Protein AF-A0A2E4QXH1-F1 (afdb_monomer)

Nearest PDB structures (foldseek):
  5w95-assembly1_A  TM=6.081E-01  e=1.400E-03  Mycobacterium tuberculosis
  3aja-assembly2_B  TM=6.131E-01  e=1.676E-03  Mycolicibacterium smegmatis MC2 155
  3h2g-assembly1_A  TM=4.546E-01  e=2.975E-02  Xanthomonas oryzae pv. oryzae
  3h2h-assembly1_A  TM=4.554E-01  e=2.639E-02  Xanthomonas oryzae pv. oryzae
  4xd7-assembly1_D  TM=2.807E-01  e=1.650E+00  Bacillus sp. PS3

Solvent-accessible surface area (backbone atoms only — not comparable to full-atom values): 24173 Å² total; per-residue (Å²): 136,88,83,88,88,85,85,80,90,78,82,79,73,76,81,72,61,66,65,51,55,54,50,52,52,51,51,51,50,48,51,50,51,51,50,52,49,50,49,50,64,74,42,40,66,62,52,42,52,59,65,26,44,48,84,65,60,55,92,81,50,80,77,58,82,82,72,57,64,92,41,72,86,28,34,79,35,65,65,94,65,66,71,81,31,16,59,75,75,43,73,46,43,32,30,46,39,35,63,48,56,55,36,74,49,27,88,46,55,38,41,51,65,77,38,66,69,28,43,52,41,37,64,32,24,38,40,48,23,68,50,48,33,44,53,76,32,21,58,54,38,20,66,39,45,39,38,31,21,53,51,40,73,76,52,85,49,69,48,35,51,54,27,46,50,55,22,39,53,42,50,50,52,39,49,54,45,39,56,74,77,44,47,43,70,38,29,32,32,42,35,9,32,35,60,14,11,53,42,45,56,52,46,42,36,74,63,37,68,43,70,77,42,35,74,32,30,25,33,32,43,23,37,55,19,59,44,53,56,68,38,40,78,55,62,34,44,93,40,45,71,40,60,43,59,58,53,47,41,23,39,41,25,23,32,85,35,52,67,92,42,62,70,57,48,51,40,53,47,40,56,26,57,36,78,46,97,87,72,44,80,42,62,30,53,97,49,61,38,40,22,41,34,76,65,68,32,21,58,58,64,61,78,40,56,25,92,54,28,61,10,21,30,46,26,49,69,53,56,94,89,52,82,55,69,71,39,54,43,49,41,32,40,30,30,55,90,35,29,29,34,26,54,81,46,82,51,70,71,71,49,80,62,90,54,90,59,39,86,81,45,82,61,56,29,22,75,51,27,47,32,46,23,56,39,41,30,44,12,37,52,46,39,38,57,48,39,75,77,73,45,82,77,46,74,69,79,82,70,83,82,78,80,75,76,79,75,82,82,76,78,78,78,79,75,85,80,77,93,79,85,78,94,77,88,79,89,84,80,91,78,88,84,90,132

Mean predicted aligned error: 9.71 Å

Secondary structure (DSSP, 8-state):
---------------THHHHHHHHHHHHHHHHHHHHHHHHHHHHHHHHHHHT---S-GGGS-PPPPP-TTSGGGEEE--SSPPPPHHHHS--EEEEEE-------SS-SB--TT-HHHHHHIIIIIIIIIIGGGGGTSEEEEE---PBPTHHHH---HHHHHHHHHHHHHHHHHHHHHHHHT-TT-EEEEEEETHHHHHHHHHHHHHS-SHHHHTTEEEEEEETS--BGGGGGTTTTT-EE--STT--SEEEEE-EEETT-HHHHHHHHHH-EEE-TTS-EEE-TTPPBP--BTTTTBSS---B-GGG---BB--TT--TTPPPPPBTT---EEEETTEEEEPPPSSGGGS---STTGGGSPPSSBTTHHHHHHHHHHHHHHHHHHHHHHS-PPPPPPPP---PPPPP---------------------------

pLDDT: mean 88.86, std 15.74, range [37.34, 98.94]

Radius of gyration: 35.3 Å; Cα contacts (8 Å, |Δi|>4): 786; chains: 1; bounding box: 199×61×52 Å

Sequence (435 aa):
MEHQHQSSDDAKAPPISKRRGLRYGFIAFLAVAVFLIAVVIGFRDNIFRWIINPRTPFQTYVPPPEPDYSQASSWAIYPSEPPPGAWEKGWGVDVFFIHPTTYFASTQWNAPIDDAKATKRLERDILPNHARPFARAGAIYAPRYRQATLLTELNFGEDSRQSLSLAYSDILNAFDTYMNDRNRGRAIIIVGIQQGGLYAQRLLAERFNTPRMQERLVAAYLIDSAVPMDLFNTQLEGLAACEKADDFGCVVSWGVVLDGDDSEADRFRNRSKSWNEDGTLLSTTGRRLVCINPLLWSTNSDFAPKRLHRGGASASGLDSDSDPAILPGAVATQCVDGVLITDRPRESQLRRSIRLGARFKTPDFNLFYADIEDNAELRAKAAISWLLEHGARPAPPMGDSISIQDAPINEVQDALVNPSSALRGRDEDAGNNED

Foldseek 3Di:
DDDDDDDDDDDDDDDPPPVVVVVVVVVVVVVVVVVVVVVCVVCLQVVLLVQQAAPDFLVPDDADDADDLVDPLQWLFDPPAFPDACLGVHAAEEEEAEWAFLARHRHHQFDDLVPPRSSLCCNQQTCQAPVVLLVLRHGYTGGRFRHGHLSLLVDQDPSSLVSLVRRLVSSLVNVVCCVPPHCNNYAYEYEAAQSRLQSSQQCLLVQVVDPQNLLSFLEYESELAWDFQCCCVPSNPPEEDFAALQDGSYYAYAREDEPPPVVVVCCRQFVGWHADPVRGIDTNHPTQTQHADLLGRHSDQDKFAQQSQQFKFQCGRPDPPDDTDGHGSQWIWGDDRNHIYIHHGPDPSPDFDPDRPSVSDDGSMGGRSNSSSVSSNSSSVSSSVCCVVPNDRDDDPDDDDDPDDPDDPDDDDPDPDDPDDDDDDDDDDDDDDDD

Structure (mmCIF, N/CA/C/O backbone):
data_AF-A0A2E4QXH1-F1
#
_entry.id   AF-A0A2E4QXH1-F1
#
loop_
_atom_site.group_PDB
_atom_site.id
_atom_site.type_symbol
_atom_site.label_atom_id
_atom_site.label_alt_id
_atom_site.label_comp_id
_atom_site.label_asym_id
_atom_site.label_entity_id
_atom_site.label_seq_id
_atom_site.pdbx_PDB_ins_code
_atom_site.Cartn_x
_atom_site.Cartn_y
_atom_site.Cartn_z
_atom_site.occupancy
_atom_site.B_iso_or_equiv
_atom_site.auth_seq_id
_atom_site.auth_comp_id
_atom_site.auth_asym_id
_atom_site.auth_atom_id
_atom_site.pdbx_PDB_model_num
ATOM 1 N N . MET A 1 1 ? 108.983 -31.388 -0.820 1.00 37.34 1 MET A N 1
ATOM 2 C CA . MET A 1 1 ? 108.578 -29.976 -0.956 1.00 37.34 1 MET A CA 1
ATOM 3 C C . MET A 1 1 ? 107.110 -29.987 -1.348 1.00 37.34 1 MET A C 1
ATOM 5 O O . MET A 1 1 ? 106.802 -30.413 -2.447 1.00 37.34 1 MET A O 1
ATOM 9 N N . GLU A 1 2 ? 106.219 -30.039 -0.360 1.00 43.09 2 GLU A N 1
ATOM 10 C CA . GLU A 1 2 ? 105.531 -28.864 0.219 1.00 43.09 2 GLU A CA 1
ATOM 11 C C . GLU A 1 2 ? 104.556 -28.217 -0.774 1.00 43.09 2 GLU A C 1
ATOM 13 O O . GLU A 1 2 ? 104.977 -27.564 -1.719 1.00 43.09 2 GLU A O 1
ATOM 18 N N . HIS A 1 3 ? 103.250 -28.416 -0.573 1.00 40.38 3 HIS A N 1
ATOM 19 C CA . HIS A 1 3 ? 102.403 -27.407 0.071 1.00 40.38 3 HIS A CA 1
ATOM 20 C C . HIS A 1 3 ? 100.991 -27.954 0.344 1.00 40.38 3 HIS A C 1
ATOM 22 O O . HIS A 1 3 ? 100.384 -28.631 -0.482 1.00 40.38 3 HIS A O 1
ATOM 28 N N . GLN A 1 4 ? 100.499 -27.656 1.548 1.00 47.09 4 GLN A N 1
ATOM 29 C CA . GLN A 1 4 ? 99.113 -27.810 1.990 1.00 47.09 4 GLN A CA 1
ATOM 30 C C . GLN A 1 4 ? 98.163 -26.937 1.157 1.00 47.09 4 GLN A C 1
ATOM 32 O O . GLN A 1 4 ? 98.528 -25.816 0.815 1.00 47.09 4 GLN A O 1
ATOM 37 N N . HIS A 1 5 ? 96.903 -27.357 1.001 1.00 45.84 5 HIS A N 1
ATOM 38 C CA . HIS A 1 5 ? 95.788 -26.441 1.250 1.00 45.84 5 HIS A CA 1
ATOM 39 C C . HIS A 1 5 ? 94.476 -27.160 1.577 1.00 45.84 5 HIS A C 1
ATOM 41 O O . HIS A 1 5 ? 94.201 -28.274 1.146 1.00 45.84 5 HIS A O 1
ATOM 47 N N . GLN A 1 6 ? 93.706 -26.470 2.404 1.00 47.53 6 GLN A N 1
ATOM 48 C CA . GLN A 1 6 ? 92.553 -26.879 3.187 1.00 47.53 6 GLN A CA 1
ATOM 49 C C . GLN A 1 6 ? 91.424 -25.910 2.828 1.00 47.53 6 GLN A C 1
ATOM 51 O O . GLN A 1 6 ? 91.670 -24.712 2.891 1.00 47.53 6 GLN A O 1
ATOM 56 N N . SER A 1 7 ? 90.232 -26.387 2.452 1.00 39.53 7 SER A N 1
ATOM 57 C CA . SER A 1 7 ? 88.962 -25.620 2.473 1.00 39.53 7 SER A CA 1
ATOM 58 C C . SER A 1 7 ? 87.822 -26.557 2.049 1.00 39.53 7 SER A C 1
ATOM 60 O O . SER A 1 7 ? 87.854 -27.089 0.947 1.00 39.53 7 SER A O 1
ATOM 62 N N . SER A 1 8 ? 86.988 -27.026 2.976 1.00 42.41 8 SER A N 1
ATOM 63 C CA . SER A 1 8 ? 85.714 -26.442 3.441 1.00 42.41 8 SER A CA 1
ATOM 64 C C . SER A 1 8 ? 84.504 -27.070 2.739 1.00 42.41 8 SER A C 1
ATOM 66 O O . SER A 1 8 ? 84.234 -26.807 1.569 1.00 42.41 8 SER A O 1
ATOM 68 N N . ASP A 1 9 ? 83.771 -27.879 3.501 1.00 51.28 9 ASP A N 1
ATOM 69 C CA . ASP A 1 9 ? 82.418 -28.330 3.194 1.00 51.28 9 ASP A CA 1
ATOM 70 C C . ASP A 1 9 ? 81.466 -27.128 3.087 1.00 51.28 9 ASP A C 1
ATOM 72 O O . ASP A 1 9 ? 81.135 -26.506 4.095 1.00 51.28 9 ASP A O 1
ATOM 76 N N . ASP A 1 10 ? 80.980 -26.830 1.880 1.00 46.91 10 ASP A N 1
ATOM 77 C CA . ASP A 1 10 ? 79.852 -25.919 1.675 1.00 46.91 10 ASP A CA 1
ATOM 78 C C . ASP A 1 10 ? 78.565 -26.723 1.447 1.00 46.91 10 ASP A C 1
ATOM 80 O O . ASP A 1 10 ? 78.225 -27.156 0.340 1.00 46.91 10 ASP A O 1
ATOM 84 N N . ALA A 1 11 ? 77.810 -26.904 2.531 1.00 50.97 11 ALA A N 1
ATOM 85 C CA . ALA A 1 11 ? 76.431 -27.363 2.494 1.00 50.97 11 ALA A CA 1
ATOM 86 C C . ALA A 1 11 ? 75.556 -26.315 1.782 1.00 50.97 11 ALA A C 1
ATOM 88 O O . ALA A 1 11 ? 75.199 -25.271 2.331 1.00 50.97 11 ALA A O 1
ATOM 89 N N . LYS A 1 12 ? 75.179 -26.603 0.535 1.00 52.50 12 LYS A N 1
ATOM 90 C CA . LYS A 1 12 ? 74.292 -25.763 -0.277 1.00 52.50 12 LYS A CA 1
ATOM 91 C C . LYS A 1 12 ? 72.870 -25.789 0.304 1.00 52.50 12 LYS A C 1
ATOM 93 O O . LYS A 1 12 ? 72.090 -26.700 0.033 1.00 52.50 12 LYS A O 1
ATOM 98 N N . ALA A 1 13 ? 72.529 -24.786 1.113 1.00 55.59 13 ALA A N 1
ATOM 99 C CA . ALA A 1 13 ? 71.170 -24.574 1.609 1.00 55.59 13 ALA A CA 1
ATOM 100 C C . ALA A 1 13 ? 70.162 -24.462 0.437 1.00 55.59 13 ALA A C 1
ATOM 102 O O . ALA A 1 13 ? 70.460 -23.809 -0.570 1.00 55.59 13 ALA A O 1
ATOM 103 N N . PRO A 1 14 ? 68.958 -25.062 0.530 1.00 56.81 14 PRO A N 1
ATOM 104 C CA . PRO A 1 14 ? 67.955 -24.964 -0.527 1.00 56.81 14 PRO A CA 1
ATOM 105 C C . PRO A 1 14 ? 67.432 -23.518 -0.656 1.00 56.81 14 PRO A C 1
ATOM 107 O O . PRO A 1 14 ? 67.388 -22.781 0.331 1.00 56.81 14 PRO A O 1
ATOM 110 N N . PRO A 1 15 ? 66.998 -23.076 -1.852 1.00 53.97 15 PRO A N 1
ATOM 111 C CA . PRO A 1 15 ? 66.703 -21.671 -2.119 1.00 53.97 15 PRO A CA 1
ATOM 112 C C . PRO A 1 15 ? 65.436 -21.206 -1.381 1.00 53.97 15 PRO A C 1
ATOM 114 O O . PRO A 1 15 ? 64.306 -21.489 -1.780 1.00 53.97 15 PRO A O 1
ATOM 117 N N . ILE A 1 16 ? 65.629 -20.419 -0.320 1.00 55.56 16 ILE A N 1
ATOM 118 C CA . ILE A 1 16 ? 64.580 -19.814 0.525 1.00 55.56 16 ILE A CA 1
ATOM 119 C C . ILE A 1 16 ? 63.762 -18.732 -0.232 1.00 55.56 16 ILE A C 1
ATOM 121 O O . ILE A 1 16 ? 62.704 -18.301 0.235 1.00 55.56 16 ILE A O 1
ATOM 125 N N . SER A 1 17 ? 64.179 -18.311 -1.435 1.00 57.38 17 SER A N 1
ATOM 126 C CA . SER A 1 17 ? 63.590 -17.161 -2.146 1.00 57.38 17 SER A CA 1
ATOM 127 C C . SER A 1 17 ? 62.252 -17.440 -2.852 1.00 57.38 17 SER A C 1
ATOM 129 O O . SER A 1 17 ? 61.365 -16.587 -2.821 1.00 57.38 17 SER A O 1
ATOM 131 N N . LYS A 1 18 ? 62.032 -18.637 -3.420 1.00 53.69 18 LYS A N 1
ATOM 132 C CA . LYS A 1 18 ? 60.794 -18.939 -4.179 1.00 53.69 18 LYS A CA 1
ATOM 133 C C . LYS A 1 18 ? 59.539 -19.018 -3.298 1.00 53.69 18 LYS A C 1
ATOM 135 O O . LYS A 1 18 ? 58.463 -18.604 -3.723 1.00 53.69 18 LYS A O 1
ATOM 140 N N . ARG A 1 19 ? 59.663 -19.482 -2.046 1.00 55.16 19 ARG A N 1
ATOM 141 C CA . ARG A 1 19 ? 58.530 -19.565 -1.097 1.00 55.16 19 ARG A CA 1
ATOM 142 C C . ARG A 1 19 ? 58.082 -18.198 -0.571 1.00 55.16 19 ARG A C 1
ATOM 144 O O . ARG A 1 19 ? 56.915 -18.045 -0.227 1.00 55.16 19 ARG A O 1
ATOM 151 N N . ARG A 1 20 ? 58.981 -17.207 -0.511 1.00 55.84 20 ARG A N 1
ATOM 152 C CA . ARG A 1 20 ? 58.642 -15.841 -0.078 1.00 55.84 20 ARG A CA 1
ATOM 153 C C . ARG A 1 20 ? 57.869 -15.088 -1.163 1.00 55.84 20 ARG A C 1
ATOM 155 O O . ARG A 1 20 ? 56.827 -14.527 -0.853 1.00 55.84 20 ARG A O 1
ATOM 162 N N . GLY A 1 21 ? 58.293 -15.171 -2.428 1.00 61.19 21 GLY A N 1
ATOM 163 C CA . GLY A 1 21 ? 57.579 -14.549 -3.556 1.00 61.19 21 GLY A CA 1
ATOM 164 C C . GLY A 1 21 ? 56.141 -15.057 -3.730 1.00 61.19 21 GLY A C 1
ATOM 165 O O . GLY A 1 21 ? 55.227 -14.259 -3.915 1.00 61.19 21 GLY A O 1
ATOM 166 N N . LEU A 1 22 ? 55.916 -16.366 -3.564 1.00 67.81 22 LEU A N 1
ATOM 167 C CA . LEU A 1 22 ? 54.573 -16.956 -3.634 1.00 67.81 22 LEU A CA 1
ATOM 168 C C . LEU A 1 22 ? 53.669 -16.503 -2.469 1.00 67.81 22 LEU A C 1
ATOM 170 O O . LEU A 1 22 ? 52.481 -16.259 -2.663 1.00 67.81 22 LEU A O 1
ATOM 174 N N . ARG A 1 23 ? 54.239 -16.335 -1.266 1.00 71.75 23 ARG A N 1
ATOM 175 C CA . ARG A 1 23 ? 53.524 -15.815 -0.088 1.00 71.75 23 ARG A CA 1
ATOM 176 C C . ARG A 1 23 ? 53.136 -14.345 -0.248 1.00 71.75 23 ARG A C 1
ATOM 178 O O . ARG A 1 23 ? 51.997 -14.002 0.043 1.00 71.75 23 ARG A O 1
ATOM 185 N N . TYR A 1 24 ? 54.036 -13.494 -0.744 1.00 79.75 24 TYR A N 1
ATOM 186 C CA . TYR A 1 24 ? 53.715 -12.085 -1.007 1.00 79.75 24 TYR A CA 1
ATOM 187 C C . TYR A 1 24 ? 52.702 -11.923 -2.146 1.00 79.75 24 TYR A C 1
ATOM 189 O O . TYR A 1 24 ? 51.801 -11.098 -2.028 1.00 79.75 24 TYR A O 1
ATOM 197 N N . GLY A 1 25 ? 52.778 -12.754 -3.194 1.00 80.81 25 GLY A N 1
ATOM 198 C CA . GLY A 1 25 ? 51.768 -12.790 -4.256 1.00 80.81 25 GLY A CA 1
ATOM 199 C C . GLY A 1 25 ? 50.379 -13.189 -3.746 1.00 80.81 25 GLY A C 1
ATOM 200 O O . GLY A 1 25 ? 49.392 -12.547 -4.092 1.00 80.81 25 GLY A O 1
ATOM 201 N N . PHE A 1 26 ? 50.298 -14.188 -2.862 1.00 87.50 26 PHE A N 1
ATOM 202 C CA . PHE A 1 26 ? 49.036 -14.602 -2.241 1.00 87.50 26 PHE A CA 1
ATOM 203 C C . PHE A 1 26 ? 48.456 -13.536 -1.296 1.00 87.50 26 PHE A C 1
ATOM 205 O O . PHE A 1 26 ? 47.256 -13.276 -1.328 1.00 87.50 26 PHE A O 1
ATOM 212 N N . ILE A 1 27 ? 49.299 -12.874 -0.494 1.00 88.62 27 ILE A N 1
ATOM 213 C CA . ILE A 1 27 ? 48.872 -11.771 0.384 1.00 88.62 27 ILE A CA 1
ATOM 214 C C . ILE A 1 27 ? 48.378 -10.577 -0.441 1.00 88.62 27 ILE A C 1
ATOM 216 O O . ILE A 1 27 ? 47.325 -10.026 -0.132 1.00 88.62 27 ILE A O 1
ATOM 220 N N . ALA A 1 28 ? 49.088 -10.200 -1.508 1.00 88.88 28 ALA A N 1
ATOM 221 C CA . ALA A 1 28 ? 48.661 -9.130 -2.407 1.00 88.88 28 ALA A CA 1
ATOM 222 C C . ALA A 1 28 ? 47.332 -9.469 -3.101 1.00 88.88 28 ALA A C 1
ATOM 224 O O . ALA A 1 28 ? 46.440 -8.627 -3.159 1.00 88.88 28 ALA A O 1
ATOM 225 N N . PHE A 1 29 ? 47.161 -10.714 -3.557 1.00 92.62 29 PHE A N 1
ATOM 226 C CA . PHE A 1 29 ? 45.899 -11.192 -4.120 1.00 92.62 29 PHE A CA 1
ATOM 227 C C . PHE A 1 29 ? 44.746 -11.108 -3.110 1.00 92.62 29 PHE A C 1
ATOM 229 O O . PHE A 1 29 ? 43.688 -10.580 -3.443 1.00 92.62 29 PHE A O 1
ATOM 236 N N . LEU A 1 30 ? 44.949 -11.565 -1.868 1.00 91.94 30 LEU A N 1
ATOM 237 C CA . LEU A 1 30 ? 43.943 -11.450 -0.808 1.00 91.94 30 LEU A CA 1
ATOM 238 C C . LEU A 1 30 ? 43.615 -9.991 -0.484 1.00 91.94 30 LEU A C 1
ATOM 240 O O . LEU A 1 30 ? 42.444 -9.660 -0.339 1.00 91.94 30 LEU A O 1
ATOM 244 N N . ALA A 1 31 ? 44.615 -9.112 -0.408 1.00 89.44 31 ALA A N 1
ATOM 245 C CA . ALA A 1 31 ? 44.402 -7.690 -0.154 1.00 89.44 31 ALA A CA 1
ATOM 246 C C . ALA A 1 31 ? 43.579 -7.031 -1.273 1.00 89.44 31 ALA A C 1
ATOM 248 O O . ALA A 1 31 ? 42.631 -6.302 -0.989 1.00 89.44 31 ALA A O 1
ATOM 249 N N . VAL A 1 32 ? 43.882 -7.343 -2.538 1.00 91.69 32 VAL A N 1
ATOM 250 C CA . VAL A 1 32 ? 43.096 -6.881 -3.691 1.00 91.69 32 VAL A CA 1
ATOM 251 C C . VAL A 1 32 ? 41.684 -7.465 -3.660 1.00 91.69 32 VAL A C 1
ATOM 253 O O . VAL A 1 32 ? 40.726 -6.728 -3.866 1.00 91.69 32 VAL A O 1
ATOM 256 N N . ALA A 1 33 ? 41.518 -8.753 -3.353 1.00 89.81 33 ALA A N 1
ATOM 257 C CA . ALA A 1 33 ? 40.202 -9.379 -3.248 1.00 89.81 33 ALA A CA 1
ATOM 258 C C . ALA A 1 33 ? 39.354 -8.746 -2.132 1.00 89.81 33 ALA A C 1
ATOM 260 O O . ALA A 1 33 ? 38.195 -8.415 -2.362 1.00 89.81 33 ALA A O 1
ATOM 261 N N . VAL A 1 34 ? 39.935 -8.510 -0.951 1.00 91.25 34 VAL A N 1
ATOM 262 C CA . VAL A 1 34 ? 39.273 -7.822 0.169 1.00 91.25 34 VAL A CA 1
ATOM 263 C C . VAL A 1 34 ? 38.914 -6.387 -0.210 1.00 91.25 34 VAL A C 1
ATOM 265 O O . VAL A 1 34 ? 37.797 -5.956 0.063 1.00 91.25 34 VAL A O 1
ATOM 268 N N . PHE A 1 35 ? 39.810 -5.664 -0.886 1.00 91.19 35 PHE A N 1
ATOM 269 C CA . PHE A 1 35 ? 39.532 -4.317 -1.380 1.00 91.19 35 PHE A CA 1
ATOM 270 C C . PHE A 1 35 ? 38.379 -4.308 -2.392 1.00 91.19 35 PHE A C 1
ATOM 272 O O . PHE A 1 35 ? 37.450 -3.518 -2.251 1.00 91.19 35 PHE A O 1
ATOM 279 N N . LEU A 1 36 ? 38.374 -5.224 -3.365 1.00 86.25 36 LEU A N 1
ATOM 280 C CA . LEU A 1 36 ? 37.285 -5.355 -4.336 1.00 86.25 36 LEU A CA 1
ATOM 281 C C . LEU A 1 36 ? 35.958 -5.719 -3.658 1.00 86.25 36 LEU A C 1
ATOM 283 O O . LEU A 1 36 ? 34.926 -5.148 -4.003 1.00 86.25 36 LEU A O 1
ATOM 287 N N . ILE A 1 37 ? 35.972 -6.608 -2.660 1.00 84.19 37 ILE A N 1
ATOM 288 C CA . ILE A 1 37 ? 34.787 -6.934 -1.855 1.00 84.19 37 ILE A CA 1
ATOM 289 C C . ILE A 1 37 ? 34.299 -5.694 -1.096 1.00 84.19 37 ILE A C 1
ATOM 291 O O . ILE A 1 37 ? 33.105 -5.403 -1.123 1.00 84.19 37 ILE A O 1
ATOM 295 N N . ALA A 1 38 ? 35.197 -4.931 -0.468 1.00 81.62 38 ALA A N 1
ATOM 296 C CA . ALA A 1 38 ? 34.851 -3.701 0.240 1.00 81.62 38 ALA A CA 1
ATOM 297 C C . ALA A 1 38 ? 34.250 -2.646 -0.704 1.00 81.62 38 ALA A C 1
ATOM 299 O O . ALA A 1 38 ? 33.243 -2.027 -0.362 1.00 81.62 38 ALA A O 1
ATOM 300 N N . VAL A 1 39 ? 34.796 -2.496 -1.916 1.00 81.00 39 VAL A N 1
ATOM 301 C CA . VAL A 1 39 ? 34.236 -1.629 -2.966 1.00 81.00 39 VAL A CA 1
ATOM 302 C C . VAL A 1 39 ? 32.846 -2.114 -3.381 1.00 81.00 39 VAL A C 1
ATOM 304 O O . VAL A 1 39 ? 31.909 -1.323 -3.401 1.00 81.00 39 VAL A O 1
ATOM 307 N N . VAL A 1 40 ? 32.658 -3.409 -3.653 1.00 78.31 40 VAL A N 1
ATOM 308 C CA . VAL A 1 40 ? 31.338 -3.953 -4.017 1.00 78.31 40 VAL A CA 1
ATOM 309 C C . VAL A 1 40 ? 30.319 -3.742 -2.895 1.00 78.31 40 VAL A C 1
ATOM 311 O O . VAL A 1 40 ? 29.182 -3.377 -3.182 1.00 78.31 40 VAL A O 1
ATOM 314 N N . ILE A 1 41 ? 30.711 -3.911 -1.629 1.00 76.19 41 ILE A N 1
ATOM 315 C CA . ILE A 1 41 ? 29.845 -3.647 -0.471 1.00 76.19 41 ILE A CA 1
ATOM 316 C C . ILE A 1 41 ? 29.502 -2.154 -0.380 1.00 76.19 41 ILE A C 1
ATOM 318 O O . ILE A 1 41 ? 28.327 -1.820 -0.225 1.00 76.19 41 ILE A O 1
ATOM 322 N N . GLY A 1 42 ? 30.492 -1.267 -0.527 1.00 77.50 42 GLY A N 1
ATOM 323 C CA . GLY A 1 42 ? 30.307 0.186 -0.460 1.00 77.50 42 GLY A CA 1
ATOM 324 C C . GLY A 1 42 ? 29.466 0.756 -1.608 1.00 77.50 42 GLY A C 1
ATOM 325 O O . GLY A 1 42 ? 28.683 1.676 -1.397 1.00 77.50 42 GLY A O 1
ATOM 326 N N . PHE A 1 43 ? 29.562 0.179 -2.810 1.00 81.75 43 PHE A N 1
ATOM 327 C CA . PHE A 1 43 ? 28.846 0.632 -4.012 1.00 81.75 43 PHE A CA 1
ATOM 328 C C . PHE A 1 43 ? 27.616 -0.214 -4.366 1.00 81.75 43 PHE A C 1
ATOM 330 O O . PHE A 1 43 ? 26.992 0.014 -5.407 1.00 81.75 43 PHE A O 1
ATOM 337 N N . ARG A 1 44 ? 27.227 -1.170 -3.513 1.00 82.88 44 ARG A N 1
ATOM 338 C CA . ARG A 1 44 ? 26.162 -2.148 -3.791 1.00 82.88 44 ARG A CA 1
ATOM 339 C C . ARG A 1 44 ? 24.857 -1.497 -4.269 1.00 82.88 44 ARG A C 1
ATOM 341 O O . ARG A 1 44 ? 24.204 -1.999 -5.178 1.00 82.88 44 ARG A O 1
ATOM 348 N N . ASP A 1 45 ? 24.485 -0.357 -3.693 1.00 82.56 45 ASP A N 1
ATOM 349 C CA . ASP A 1 45 ? 23.210 0.296 -3.990 1.00 82.56 45 ASP A CA 1
ATOM 350 C C . ASP A 1 45 ? 23.228 0.966 -5.366 1.00 82.56 45 ASP A C 1
ATOM 352 O O . ASP A 1 45 ? 22.252 0.878 -6.109 1.00 82.56 45 ASP A O 1
ATOM 356 N N . ASN A 1 46 ? 24.357 1.583 -5.727 1.00 84.25 46 ASN A N 1
ATOM 357 C CA . ASN A 1 46 ? 24.567 2.185 -7.042 1.00 84.25 46 ASN A CA 1
ATOM 358 C C . ASN A 1 46 ? 24.623 1.110 -8.130 1.00 84.25 46 ASN A C 1
ATOM 360 O O . ASN A 1 46 ? 23.993 1.262 -9.174 1.00 84.25 46 ASN A O 1
ATOM 364 N N . ILE A 1 47 ? 25.297 -0.011 -7.852 1.00 84.69 47 ILE A N 1
ATOM 365 C CA . ILE A 1 47 ? 25.318 -1.180 -8.740 1.00 84.69 47 ILE A CA 1
ATOM 366 C C . ILE A 1 47 ? 23.895 -1.707 -8.945 1.00 84.69 47 ILE A C 1
ATOM 368 O O . ILE A 1 47 ? 23.478 -1.927 -10.078 1.00 84.69 47 ILE A O 1
ATOM 372 N N . PHE A 1 48 ? 23.122 -1.867 -7.867 1.00 87.25 48 PHE A N 1
ATOM 373 C CA . PHE A 1 48 ? 21.745 -2.341 -7.967 1.00 87.25 48 PHE A CA 1
ATOM 374 C C . PHE A 1 48 ? 20.869 -1.403 -8.803 1.00 87.25 48 PHE A C 1
ATOM 376 O O . PHE A 1 48 ? 20.180 -1.872 -9.704 1.00 87.25 48 PHE A O 1
ATOM 383 N N . ARG A 1 49 ? 20.935 -0.088 -8.553 1.00 86.38 49 ARG A N 1
ATOM 384 C CA . ARG A 1 49 ? 20.208 0.929 -9.334 1.00 86.38 49 ARG A CA 1
ATOM 385 C C . ARG A 1 49 ? 20.566 0.868 -10.813 1.00 86.38 49 ARG A C 1
ATOM 387 O O . ARG A 1 49 ? 19.673 0.928 -11.647 1.00 86.38 49 ARG A O 1
ATOM 394 N N . TRP A 1 50 ? 21.847 0.699 -11.132 1.00 85.94 50 TRP A N 1
ATOM 395 C CA . TRP A 1 50 ? 22.305 0.550 -12.510 1.00 85.94 50 TRP A CA 1
ATOM 396 C C . TRP A 1 50 ? 21.761 -0.724 -13.177 1.00 85.94 50 TRP A C 1
ATOM 398 O O . TRP A 1 50 ? 21.334 -0.669 -14.327 1.00 85.94 50 TRP A O 1
ATOM 408 N N . ILE A 1 51 ? 21.706 -1.851 -12.453 1.00 87.69 51 ILE A N 1
ATOM 409 C CA . ILE A 1 51 ? 21.172 -3.130 -12.962 1.00 87.69 51 ILE A CA 1
ATOM 410 C C . ILE A 1 51 ? 19.693 -3.014 -13.355 1.00 87.69 51 ILE A C 1
ATOM 412 O O . ILE A 1 51 ? 19.282 -3.583 -14.369 1.00 87.69 51 ILE A O 1
ATOM 416 N N . ILE A 1 52 ? 18.897 -2.301 -12.555 1.00 90.31 52 ILE A N 1
ATOM 417 C CA . ILE A 1 52 ? 17.444 -2.191 -12.750 1.00 90.31 52 ILE A CA 1
ATOM 418 C C . ILE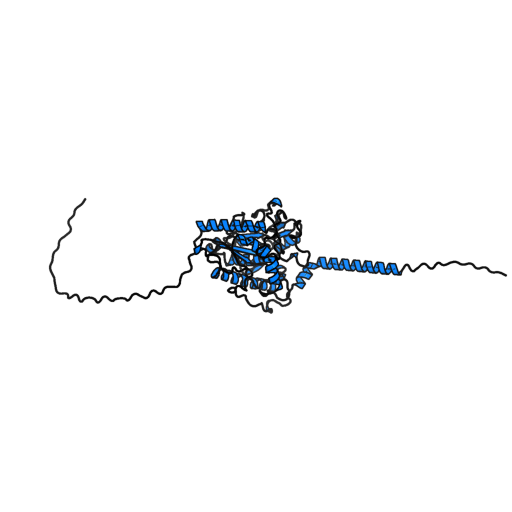 A 1 52 ? 17.026 -0.976 -13.587 1.00 90.31 52 ILE A C 1
ATOM 420 O O . ILE A 1 52 ? 15.834 -0.771 -13.772 1.00 90.31 52 ILE A O 1
ATOM 424 N N . ASN A 1 53 ? 17.972 -0.184 -14.100 1.00 90.38 53 ASN A N 1
ATOM 425 C CA . ASN A 1 53 ? 17.670 1.028 -14.855 1.00 90.38 53 ASN A CA 1
ATOM 426 C C . ASN A 1 53 ? 17.226 0.742 -16.297 1.00 90.38 53 ASN A C 1
ATOM 428 O O . ASN A 1 53 ? 18.050 0.239 -17.074 1.00 90.38 53 ASN A O 1
ATOM 432 N N . PRO A 1 54 ? 15.984 1.089 -16.690 1.00 91.81 54 PRO A N 1
ATOM 433 C CA . PRO A 1 54 ? 15.596 1.098 -18.090 1.00 91.81 54 PRO A CA 1
ATOM 434 C C . PRO A 1 54 ? 16.447 2.084 -18.883 1.00 91.81 54 PRO A C 1
ATOM 436 O O . PRO A 1 54 ? 16.695 3.210 -18.463 1.00 91.81 54 PRO A O 1
ATOM 439 N N . ARG A 1 55 ? 16.950 1.635 -20.033 1.00 89.44 55 ARG A N 1
ATOM 440 C CA . ARG A 1 55 ? 17.888 2.425 -20.850 1.00 89.44 55 ARG A CA 1
ATOM 441 C C . ARG A 1 55 ? 17.198 3.306 -21.888 1.00 89.44 55 ARG A C 1
ATOM 443 O O . ARG A 1 55 ? 17.847 4.172 -22.464 1.00 89.44 55 ARG A O 1
ATOM 450 N N . THR A 1 56 ? 15.919 3.064 -22.137 1.00 90.88 56 THR A N 1
ATOM 451 C CA . THR A 1 56 ? 15.113 3.822 -23.093 1.00 90.88 56 THR A CA 1
ATOM 452 C C . THR A 1 56 ? 14.390 4.939 -22.346 1.00 90.88 56 THR A C 1
ATOM 454 O O . THR A 1 56 ? 13.751 4.621 -21.346 1.00 90.88 56 THR A O 1
ATOM 457 N N . PRO A 1 57 ? 14.450 6.207 -22.790 1.00 93.06 57 PRO A N 1
ATOM 458 C CA . PRO A 1 57 ? 13.626 7.280 -22.228 1.00 93.06 57 PRO A CA 1
ATOM 459 C C . PRO A 1 57 ? 12.137 6.921 -22.252 1.00 93.06 57 PRO A C 1
ATOM 461 O O . PRO A 1 57 ? 11.689 6.221 -23.164 1.00 93.06 57 PRO A O 1
ATOM 464 N N . PHE A 1 58 ? 11.353 7.395 -21.282 1.00 92.50 58 PHE A N 1
ATOM 465 C CA . PHE A 1 58 ? 9.935 7.028 -21.205 1.00 92.50 58 PHE A CA 1
ATOM 466 C C . PHE A 1 58 ? 9.154 7.508 -22.435 1.00 92.50 58 PHE A C 1
ATOM 468 O O . PHE A 1 58 ? 8.291 6.798 -22.937 1.00 92.50 58 PHE A O 1
ATOM 475 N N . GLN A 1 59 ? 9.506 8.676 -22.977 1.00 91.56 59 GLN A N 1
ATOM 476 C CA . GLN A 1 59 ? 8.766 9.332 -24.063 1.00 91.56 59 GLN A CA 1
ATOM 477 C C . GLN A 1 59 ? 8.914 8.617 -25.413 1.00 91.56 59 GLN A C 1
ATOM 479 O O . GLN A 1 59 ? 8.110 8.830 -26.315 1.00 91.56 59 GLN A O 1
ATOM 484 N N . THR A 1 60 ? 9.948 7.786 -25.571 1.00 90.25 60 THR A N 1
ATOM 485 C CA . THR A 1 60 ? 10.187 6.984 -26.784 1.00 90.25 60 THR A CA 1
ATOM 486 C C . THR A 1 60 ? 9.948 5.493 -26.556 1.00 90.25 60 THR A C 1
ATOM 488 O O . THR A 1 60 ? 10.054 4.693 -27.486 1.00 90.25 60 THR A O 1
ATOM 491 N N . TYR A 1 61 ? 9.628 5.110 -25.321 1.00 90.00 61 TYR A N 1
ATOM 492 C CA . TYR A 1 61 ? 9.235 3.766 -24.941 1.00 90.00 61 TYR A CA 1
ATOM 493 C C . TYR A 1 61 ? 7.747 3.543 -25.243 1.00 90.00 61 TYR A C 1
ATOM 495 O O . TYR A 1 61 ? 6.928 4.444 -25.098 1.00 90.00 61 TYR A O 1
ATOM 503 N N . VAL A 1 62 ? 7.398 2.324 -25.656 1.00 93.56 62 VAL A N 1
ATOM 504 C CA . VAL A 1 62 ? 6.008 1.902 -25.867 1.00 93.56 62 VAL A CA 1
ATOM 505 C C . VAL A 1 62 ? 5.569 1.082 -24.649 1.00 93.56 62 VAL A C 1
ATOM 507 O O . VAL A 1 62 ? 6.098 -0.020 -24.461 1.00 93.56 62 VAL A O 1
ATOM 510 N N . PRO A 1 63 ? 4.643 1.590 -23.813 1.00 94.81 63 PRO A N 1
ATOM 511 C CA . PRO A 1 63 ? 4.100 0.841 -22.685 1.00 94.81 63 PRO A CA 1
ATOM 512 C C . PRO A 1 63 ? 3.422 -0.465 -23.114 1.00 94.81 63 PRO A C 1
ATOM 514 O O . PRO A 1 63 ? 2.972 -0.574 -24.259 1.00 94.81 63 PRO A O 1
ATOM 517 N N . PRO A 1 64 ? 3.296 -1.459 -22.215 1.00 95.94 64 PRO A N 1
ATOM 518 C CA . PRO A 1 64 ? 2.519 -2.653 -22.498 1.00 95.94 64 PRO A CA 1
ATOM 519 C C . PRO A 1 64 ? 1.045 -2.269 -22.718 1.00 95.94 64 PRO A C 1
ATOM 521 O O . PRO A 1 64 ? 0.618 -1.204 -22.245 1.00 95.94 64 PRO A O 1
ATOM 524 N N . PRO A 1 65 ? 0.259 -3.123 -23.395 1.00 96.62 65 PRO A N 1
ATOM 525 C CA . PRO A 1 65 ? -1.170 -2.897 -23.588 1.00 96.62 65 PRO A CA 1
ATOM 526 C C . PRO A 1 65 ? -1.893 -2.612 -22.271 1.00 96.62 65 PRO A C 1
ATOM 528 O O . PRO A 1 65 ? -1.523 -3.149 -21.225 1.00 96.62 65 PRO A O 1
ATOM 531 N N . GLU A 1 66 ? -2.905 -1.752 -22.326 1.00 97.31 66 GLU A N 1
ATOM 532 C CA . GLU A 1 66 ? -3.741 -1.466 -21.163 1.00 97.31 66 GLU A CA 1
ATOM 533 C C . GLU A 1 66 ? -4.530 -2.715 -20.734 1.00 97.31 66 GLU A C 1
ATOM 535 O O . GLU A 1 66 ? -5.054 -3.419 -21.603 1.00 97.31 66 GLU A O 1
ATOM 540 N N . PRO A 1 67 ? -4.602 -3.020 -19.426 1.00 98.00 67 PRO A N 1
ATOM 541 C CA . PRO A 1 67 ? -5.432 -4.109 -18.920 1.00 98.00 67 PRO A CA 1
ATOM 542 C C . PRO A 1 67 ? -6.923 -3.832 -19.129 1.00 98.00 67 PRO A C 1
ATOM 544 O O . PRO A 1 67 ? -7.397 -2.732 -18.862 1.00 98.00 67 PRO A O 1
ATOM 547 N N . ASP A 1 68 ? -7.682 -4.854 -19.520 1.00 98.00 68 ASP A N 1
ATOM 548 C CA . ASP A 1 68 ? -9.146 -4.800 -19.500 1.00 98.00 68 ASP A CA 1
ATOM 549 C C . ASP A 1 68 ? -9.651 -5.304 -18.141 1.00 98.00 68 ASP A C 1
ATOM 551 O O . ASP A 1 68 ? -9.643 -6.509 -17.875 1.00 98.00 68 ASP A O 1
ATOM 555 N N . TYR A 1 69 ? -10.064 -4.393 -17.260 1.00 98.31 69 TYR A N 1
ATOM 556 C CA . TYR A 1 69 ? -10.496 -4.736 -15.900 1.00 98.31 69 TYR A CA 1
ATOM 557 C C . TYR A 1 69 ? -11.874 -5.396 -15.813 1.00 98.31 69 TYR A C 1
ATOM 559 O O . TYR A 1 69 ? -12.212 -5.916 -14.748 1.00 98.31 69 TYR A O 1
ATOM 567 N N . SER A 1 70 ? -12.624 -5.477 -16.918 1.00 95.75 70 SER A N 1
ATOM 568 C CA . SER A 1 70 ? -13.815 -6.333 -16.986 1.00 95.75 70 SER A CA 1
ATOM 569 C C . SER A 1 70 ? -13.450 -7.826 -16.967 1.00 95.75 70 SER A C 1
ATOM 571 O O . SER A 1 70 ? -14.264 -8.672 -16.590 1.00 95.75 70 SER A O 1
ATOM 573 N N . GLN A 1 71 ? -12.203 -8.164 -17.323 1.00 96.94 71 GLN A N 1
ATOM 574 C CA . GLN A 1 71 ? -11.706 -9.535 -17.394 1.00 96.94 71 GLN A CA 1
ATOM 575 C C . GLN A 1 71 ? -11.023 -9.958 -16.097 1.00 96.94 71 GLN A C 1
ATOM 577 O O . GLN A 1 71 ? -10.120 -9.283 -15.605 1.00 96.94 71 GLN A O 1
ATOM 582 N N . ALA A 1 72 ? -11.353 -11.155 -15.604 1.00 96.50 72 ALA A N 1
ATOM 583 C CA . ALA A 1 72 ? -10.731 -11.736 -14.410 1.00 96.50 72 ALA A CA 1
ATOM 584 C C . ALA A 1 72 ? -9.196 -11.869 -14.522 1.00 96.50 72 ALA A C 1
ATOM 586 O O . ALA A 1 72 ? -8.496 -11.783 -13.517 1.00 96.50 72 ALA A O 1
ATOM 587 N N . SER A 1 73 ? -8.654 -12.027 -15.736 1.00 97.25 73 SER A N 1
ATOM 588 C CA . SER A 1 73 ? -7.206 -12.103 -15.989 1.00 97.25 73 SER A CA 1
ATOM 589 C C . SER A 1 73 ? -6.440 -10.824 -15.637 1.00 97.25 73 SER A C 1
ATOM 591 O O . SER A 1 73 ? -5.232 -10.885 -15.418 1.00 97.25 73 SER A O 1
ATOM 593 N N . SER A 1 74 ? -7.123 -9.680 -15.556 1.00 98.44 74 SER A N 1
ATOM 594 C CA . SER A 1 74 ? -6.540 -8.394 -15.146 1.00 98.44 74 SER A CA 1
ATOM 595 C C . SER A 1 74 ? -6.483 -8.228 -13.627 1.00 98.44 74 SER A C 1
ATOM 597 O O . SER A 1 74 ? -6.128 -7.166 -13.123 1.00 98.44 74 SER A O 1
ATOM 599 N N . TRP A 1 75 ? -6.800 -9.278 -12.870 1.00 98.56 75 TRP A N 1
ATOM 600 C CA . TRP A 1 75 ? -6.813 -9.268 -11.416 1.00 98.56 75 TRP A CA 1
ATOM 601 C C . TRP A 1 75 ? -5.919 -10.378 -10.858 1.00 98.56 75 TRP A C 1
ATOM 603 O O . TRP A 1 75 ? -5.797 -11.472 -11.407 1.00 98.56 75 TRP A O 1
ATOM 613 N N . ALA A 1 76 ? -5.242 -10.079 -9.757 1.00 98.19 76 ALA A N 1
ATOM 614 C CA . ALA A 1 76 ? -4.435 -11.029 -9.005 1.00 98.19 76 ALA A CA 1
ATOM 615 C C . ALA A 1 76 ? -5.276 -11.734 -7.931 1.00 98.19 76 ALA A C 1
ATOM 617 O O . ALA A 1 76 ? -5.063 -12.910 -7.656 1.00 98.19 76 ALA A O 1
ATOM 618 N N . ILE A 1 77 ? -6.257 -11.024 -7.363 1.00 98.12 77 ILE A N 1
ATOM 619 C CA . ILE A 1 77 ? -7.336 -11.598 -6.555 1.00 98.12 77 ILE A CA 1
ATOM 620 C C . ILE A 1 77 ? -8.646 -11.020 -7.072 1.00 98.12 77 ILE A C 1
ATOM 622 O O . ILE A 1 77 ? -8.823 -9.801 -7.112 1.00 98.12 77 ILE A O 1
ATOM 626 N N . TYR A 1 78 ? -9.547 -11.910 -7.468 1.00 96.94 78 TYR A N 1
ATOM 627 C CA . TYR A 1 78 ? -10.868 -11.577 -7.975 1.00 96.94 78 TYR A CA 1
ATOM 628 C C . TYR A 1 78 ? -11.823 -12.695 -7.569 1.00 96.94 78 TYR A C 1
ATOM 630 O O . TYR A 1 78 ? -11.724 -13.794 -8.119 1.00 96.94 78 TYR A O 1
ATOM 638 N N . PRO A 1 79 ? -12.707 -12.467 -6.581 1.00 95.94 79 PRO A N 1
ATOM 639 C CA . PRO A 1 79 ? -13.692 -13.465 -6.189 1.00 95.94 79 PRO A CA 1
ATOM 640 C C . PRO A 1 79 ? -14.481 -13.938 -7.417 1.00 95.94 79 PRO A C 1
ATOM 642 O O . PRO A 1 79 ? -14.846 -13.119 -8.264 1.00 95.94 79 PRO A O 1
ATOM 645 N N . SER A 1 80 ? -14.743 -15.240 -7.540 1.00 93.25 80 SER A N 1
ATOM 646 C CA . SER A 1 80 ? -15.511 -15.779 -8.674 1.00 93.25 80 SER A CA 1
ATOM 647 C C . SER A 1 80 ? -16.922 -15.193 -8.725 1.00 93.25 80 SER A C 1
ATOM 649 O O . SER A 1 80 ? -17.408 -14.836 -9.793 1.00 93.25 80 SER A O 1
ATOM 651 N N . GLU A 1 81 ? -17.533 -15.013 -7.556 1.00 93.50 81 GLU A N 1
ATOM 652 C CA . GLU A 1 81 ? -18.802 -14.318 -7.378 1.00 93.50 81 GLU A CA 1
ATOM 653 C C . GLU A 1 81 ? -18.606 -13.124 -6.435 1.00 93.50 81 GLU A C 1
ATOM 655 O O . GLU A 1 81 ? -17.898 -13.243 -5.426 1.00 93.50 81 GLU A O 1
ATOM 660 N N . PRO A 1 82 ? -19.195 -11.951 -6.732 1.00 94.00 82 PRO A N 1
ATOM 661 C CA . PRO A 1 82 ? -19.186 -10.846 -5.788 1.00 94.00 82 PRO A CA 1
ATOM 662 C C . PRO A 1 82 ? -19.997 -11.214 -4.537 1.00 94.00 82 PRO A C 1
ATOM 664 O O . PRO A 1 82 ? -21.046 -11.856 -4.654 1.00 94.00 82 PRO A O 1
ATOM 667 N N . PRO A 1 83 ? -19.584 -10.754 -3.341 1.00 94.81 83 PRO A N 1
ATOM 668 C CA . PRO A 1 83 ? -20.402 -10.891 -2.145 1.00 94.81 83 PRO A CA 1
ATOM 669 C C . PRO A 1 83 ? -21.811 -10.304 -2.341 1.00 94.81 83 PRO A C 1
ATOM 671 O O . PRO A 1 83 ? -22.023 -9.467 -3.228 1.00 94.81 83 PRO A O 1
ATOM 674 N N . PRO A 1 84 ? -22.786 -10.696 -1.501 1.00 93.62 84 PRO A N 1
ATOM 675 C CA . PRO A 1 84 ? -24.114 -10.100 -1.522 1.00 93.62 84 PRO A CA 1
ATOM 676 C C . PRO A 1 84 ? -24.046 -8.577 -1.413 1.00 93.62 84 PRO A C 1
ATOM 678 O O . PRO A 1 84 ? -23.240 -8.026 -0.648 1.00 93.62 84 PRO A O 1
ATOM 681 N N . GLY A 1 85 ? -24.904 -7.918 -2.188 1.00 92.00 85 GLY A N 1
ATOM 682 C CA . GLY A 1 85 ? -24.988 -6.465 -2.191 1.00 92.00 85 GLY A CA 1
ATOM 683 C C . GLY A 1 85 ? -25.482 -5.933 -0.853 1.00 92.00 85 GLY A C 1
ATOM 684 O O . GLY A 1 85 ? -26.216 -6.608 -0.124 1.00 92.00 85 GLY A O 1
ATOM 685 N N . ALA A 1 86 ? -25.114 -4.693 -0.542 1.00 91.94 86 ALA A N 1
ATOM 686 C CA . ALA A 1 86 ? -25.543 -4.051 0.696 1.00 91.94 86 ALA A CA 1
ATOM 687 C C . ALA A 1 86 ? -27.077 -3.905 0.788 1.00 91.94 86 ALA A C 1
ATOM 689 O O . ALA A 1 86 ? -27.639 -3.940 1.881 1.00 91.94 86 ALA A O 1
ATOM 690 N N . TRP A 1 87 ? -27.767 -3.825 -0.356 1.00 89.94 87 TRP A N 1
ATOM 691 C CA . TRP A 1 87 ? -29.232 -3.836 -0.443 1.00 89.94 87 TRP A CA 1
ATOM 692 C C . TRP A 1 87 ? -29.866 -5.214 -0.171 1.00 89.94 87 TRP A C 1
ATOM 694 O O . TRP A 1 87 ? -31.063 -5.286 0.086 1.00 89.94 87 TRP A O 1
ATOM 704 N N . GLU A 1 88 ? -29.095 -6.308 -0.223 1.00 90.75 88 GLU A N 1
ATOM 705 C CA . GLU A 1 88 ? -29.607 -7.686 -0.103 1.00 90.75 88 GLU A CA 1
ATOM 706 C C . GLU A 1 88 ? -29.493 -8.222 1.319 1.00 90.75 88 GLU A C 1
ATOM 708 O O . GLU A 1 88 ? -30.426 -8.838 1.829 1.00 90.75 88 GLU A O 1
ATOM 713 N N . LYS A 1 89 ? -28.332 -8.015 1.954 1.00 89.56 89 LYS A N 1
ATOM 714 C CA . LYS A 1 89 ? -28.026 -8.558 3.289 1.00 89.56 89 LYS A CA 1
ATOM 715 C C . LYS A 1 89 ? -27.573 -7.502 4.301 1.00 89.56 89 LYS A C 1
ATOM 717 O O . LYS A 1 89 ? -27.136 -7.861 5.389 1.00 89.56 89 LYS A O 1
ATOM 722 N N . GLY A 1 90 ? -27.695 -6.219 3.965 1.00 89.19 90 GLY A N 1
ATOM 723 C CA . GLY A 1 90 ? -27.146 -5.125 4.763 1.00 89.19 90 GLY A CA 1
ATOM 724 C C . GLY A 1 90 ? -25.662 -4.886 4.484 1.00 89.19 90 GLY A C 1
ATOM 725 O O . GLY A 1 90 ? -25.049 -5.543 3.640 1.00 89.19 90 GLY A O 1
ATOM 726 N N . TRP A 1 91 ? -25.087 -3.911 5.184 1.00 92.38 91 TRP A N 1
ATOM 727 C CA . TRP A 1 91 ? -23.703 -3.497 4.977 1.00 92.38 91 TRP A CA 1
ATOM 728 C C . TRP A 1 91 ? -22.711 -4.641 5.195 1.00 92.38 91 TRP A C 1
ATOM 730 O O . TRP A 1 91 ? -22.752 -5.357 6.192 1.00 92.38 91 TRP A O 1
ATOM 740 N N . GLY A 1 92 ? -21.778 -4.765 4.259 1.00 95.38 92 GLY A N 1
ATOM 741 C CA . GLY A 1 92 ? -20.564 -5.550 4.414 1.00 95.38 92 GLY A CA 1
ATOM 742 C C . GLY A 1 92 ? -19.373 -4.758 3.894 1.00 95.38 92 GLY A C 1
ATOM 743 O O . GLY A 1 92 ? -19.547 -3.667 3.348 1.00 95.38 92 GLY A O 1
ATOM 744 N N . VAL A 1 93 ? -18.179 -5.313 4.068 1.00 98.06 93 VAL A N 1
ATOM 745 C CA . VAL A 1 93 ? -16.918 -4.677 3.682 1.00 98.06 93 VAL A CA 1
ATOM 746 C C . VAL A 1 93 ? -16.243 -5.476 2.575 1.00 98.06 93 VAL A C 1
ATOM 748 O O . VAL A 1 93 ? -16.293 -6.709 2.568 1.00 98.06 93 VAL A O 1
ATOM 751 N N . ASP A 1 94 ? -15.632 -4.755 1.648 1.00 98.62 94 ASP A N 1
ATOM 752 C CA . ASP A 1 94 ? -14.694 -5.262 0.654 1.00 98.62 94 ASP A CA 1
ATOM 753 C C . ASP A 1 94 ? -13.332 -4.583 0.850 1.00 98.62 94 ASP A C 1
ATOM 755 O O . ASP A 1 94 ? -13.237 -3.474 1.381 1.00 98.62 94 ASP A O 1
ATOM 759 N N . VAL A 1 95 ? -12.268 -5.245 0.410 1.00 98.94 95 VAL A N 1
ATOM 760 C CA . VAL A 1 95 ? -10.892 -4.754 0.496 1.00 98.94 95 VAL A CA 1
ATOM 761 C C . VAL A 1 95 ? -10.370 -4.531 -0.916 1.00 98.94 95 VAL A C 1
ATOM 763 O O . VAL A 1 95 ? -10.228 -5.482 -1.682 1.00 98.94 95 VAL A O 1
ATOM 766 N N . PHE A 1 96 ? -10.039 -3.290 -1.261 1.00 98.94 96 PHE A N 1
ATOM 767 C CA . PHE A 1 96 ? -9.345 -2.977 -2.507 1.00 98.94 96 PHE A CA 1
ATOM 768 C C . PHE A 1 96 ? -7.838 -2.894 -2.233 1.00 98.94 96 PHE A C 1
ATOM 770 O O . PHE A 1 96 ? -7.355 -1.941 -1.616 1.00 98.94 96 PHE A O 1
ATOM 777 N N . PHE A 1 97 ? -7.103 -3.930 -2.640 1.00 98.94 97 PHE A N 1
ATOM 778 C CA . PHE A 1 97 ? -5.689 -4.118 -2.328 1.00 98.94 97 PHE A CA 1
ATOM 779 C C . PHE A 1 97 ? -4.788 -3.731 -3.505 1.00 98.94 97 PHE A C 1
ATOM 781 O O . PHE A 1 97 ? -4.732 -4.408 -4.531 1.00 98.94 97 PHE A O 1
ATOM 788 N N . ILE A 1 98 ? -4.010 -2.672 -3.316 1.00 98.94 98 ILE A N 1
ATOM 789 C CA . ILE A 1 98 ? -3.031 -2.158 -4.264 1.00 98.94 98 ILE A CA 1
ATOM 790 C C . ILE A 1 98 ? -1.648 -2.671 -3.862 1.00 98.94 98 ILE A C 1
ATOM 792 O O . ILE A 1 98 ? -1.000 -2.184 -2.929 1.00 98.94 98 ILE A O 1
ATOM 796 N N . HIS A 1 99 ? -1.197 -3.693 -4.583 1.00 98.75 99 HIS A N 1
ATOM 797 C CA . HIS A 1 99 ? 0.071 -4.362 -4.317 1.00 98.75 99 HIS A CA 1
ATOM 798 C C . HIS A 1 99 ? 1.281 -3.431 -4.575 1.00 98.75 99 HIS A C 1
ATOM 800 O O . HIS A 1 99 ? 1.163 -2.488 -5.357 1.00 98.75 99 HIS A O 1
ATOM 806 N N . PRO A 1 100 ? 2.463 -3.675 -3.970 1.00 98.25 100 PRO A N 1
ATOM 807 C CA . PRO A 1 100 ? 3.689 -2.940 -4.276 1.00 98.25 100 PRO A CA 1
ATOM 808 C C . PRO A 1 100 ? 4.236 -3.343 -5.650 1.00 98.25 100 PRO A C 1
ATOM 810 O O . PRO A 1 100 ? 3.776 -4.313 -6.262 1.00 98.25 100 PRO A O 1
ATOM 813 N N . THR A 1 101 ? 5.294 -2.677 -6.112 1.00 97.44 101 THR A N 1
ATOM 814 C CA . THR A 1 101 ? 6.024 -3.174 -7.280 1.00 97.44 101 THR A CA 1
ATOM 815 C C . THR A 1 101 ? 6.773 -4.469 -6.942 1.00 97.44 101 THR A C 1
ATOM 817 O O . THR A 1 101 ? 7.542 -4.581 -5.987 1.00 97.44 101 THR A O 1
ATOM 820 N N . THR A 1 102 ? 6.539 -5.484 -7.757 1.00 97.00 102 THR A N 1
ATOM 821 C CA . THR A 1 102 ? 7.242 -6.767 -7.818 1.00 97.00 102 THR A CA 1
ATOM 822 C C . THR A 1 102 ? 8.113 -6.873 -9.071 1.00 97.00 102 THR A C 1
ATOM 824 O O . THR A 1 102 ? 8.791 -7.889 -9.265 1.00 97.00 102 THR A O 1
ATOM 827 N N . TYR A 1 103 ? 8.151 -5.821 -9.893 1.00 96.06 103 TYR A N 1
ATOM 828 C CA . TYR A 1 103 ? 8.900 -5.752 -11.137 1.00 96.06 103 TYR A CA 1
ATOM 829 C C . TYR A 1 1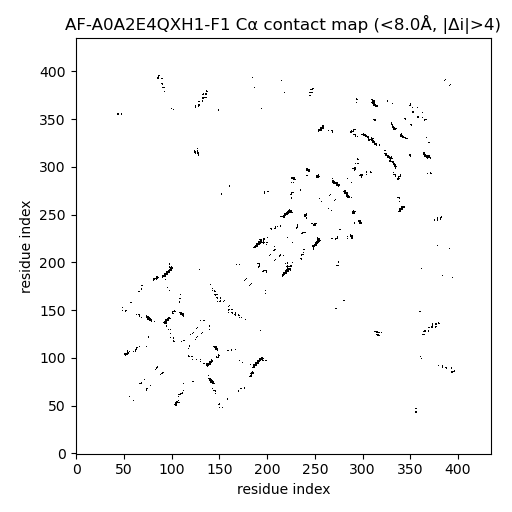03 ? 10.260 -5.068 -10.944 1.00 96.06 103 TYR A C 1
ATOM 831 O O . TYR A 1 103 ? 10.377 -3.866 -10.710 1.00 96.06 103 TYR A O 1
ATOM 839 N N . PHE A 1 104 ? 11.321 -5.876 -11.020 1.00 93.00 104 PHE A N 1
ATOM 840 C CA . PHE A 1 104 ? 12.700 -5.474 -10.703 1.00 93.00 104 PHE A CA 1
ATOM 841 C C . PHE A 1 104 ? 13.631 -5.578 -11.918 1.00 93.00 104 PHE A C 1
ATOM 843 O O . PHE A 1 104 ? 14.818 -5.869 -11.759 1.00 93.00 104 PHE A O 1
ATOM 850 N N . ALA A 1 105 ? 13.086 -5.438 -13.127 1.00 88.62 105 ALA A N 1
ATOM 851 C CA . ALA A 1 105 ? 13.844 -5.519 -14.368 1.00 88.62 105 ALA A CA 1
ATOM 852 C C . ALA A 1 105 ? 14.104 -4.129 -14.966 1.00 88.62 105 ALA A C 1
ATOM 854 O O . ALA A 1 105 ? 13.402 -3.161 -14.678 1.00 88.62 105 ALA A O 1
ATOM 855 N N . SER A 1 106 ? 15.123 -4.065 -15.821 1.00 89.50 106 SER A N 1
ATOM 856 C CA . SER A 1 106 ? 15.524 -2.892 -16.606 1.00 89.50 106 SER A CA 1
ATOM 857 C C . SER A 1 106 ? 14.992 -2.916 -18.041 1.00 89.50 106 SER A C 1
ATOM 859 O O . SER A 1 106 ? 15.358 -2.079 -18.856 1.00 89.50 106 SER A O 1
ATOM 861 N N . THR A 1 107 ? 14.162 -3.893 -18.400 1.00 89.56 107 THR A N 1
ATOM 862 C CA . THR A 1 107 ? 13.690 -4.061 -19.782 1.00 89.56 107 THR A CA 1
ATOM 863 C C . THR A 1 107 ? 12.664 -3.012 -20.189 1.00 89.56 107 THR A C 1
ATOM 865 O O . THR A 1 107 ? 12.617 -2.631 -21.353 1.00 89.56 107 THR A O 1
ATOM 868 N N . GLN A 1 108 ? 11.842 -2.552 -19.246 1.00 93.62 108 GLN A N 1
ATOM 869 C CA . GLN A 1 108 ? 10.723 -1.641 -19.486 1.00 93.62 108 GLN A CA 1
ATOM 870 C C . GLN A 1 108 ? 10.492 -0.755 -18.258 1.00 93.62 108 GLN A C 1
ATOM 872 O O . GLN A 1 108 ? 10.884 -1.143 -17.158 1.00 93.62 108 GLN A O 1
ATOM 877 N N . TRP A 1 109 ? 9.858 0.407 -18.433 1.00 96.69 109 TRP A N 1
ATOM 878 C CA . TRP A 1 109 ? 9.473 1.275 -17.312 1.00 96.69 109 TRP A CA 1
ATOM 879 C C . TRP A 1 109 ? 8.292 0.718 -16.525 1.00 96.69 109 TRP A C 1
ATOM 881 O O . TRP A 1 109 ? 8.315 0.753 -15.298 1.00 96.69 109 TRP A O 1
ATOM 891 N N . ASN A 1 110 ? 7.308 0.147 -17.216 1.00 97.94 110 ASN A N 1
ATOM 892 C CA . ASN A 1 110 ? 6.135 -0.461 -16.606 1.00 97.94 110 ASN A CA 1
ATOM 893 C C . ASN A 1 110 ? 6.057 -1.933 -17.011 1.00 97.94 110 ASN A C 1
ATOM 895 O O . ASN A 1 110 ? 6.329 -2.277 -18.161 1.00 97.94 110 ASN A O 1
ATOM 899 N N . ALA A 1 111 ? 5.735 -2.805 -16.059 1.00 96.44 111 ALA A N 1
ATOM 900 C CA . ALA A 1 111 ? 5.658 -4.238 -16.313 1.00 96.44 111 ALA A CA 1
ATOM 901 C C . ALA A 1 111 ? 4.392 -4.586 -17.110 1.00 96.44 111 ALA A C 1
ATOM 903 O O . ALA A 1 111 ? 3.327 -4.051 -16.797 1.00 96.44 111 ALA A O 1
ATOM 904 N N . PRO A 1 112 ? 4.453 -5.524 -18.066 1.00 96.19 112 PRO A N 1
ATOM 905 C CA . PRO A 1 112 ? 3.263 -6.229 -18.521 1.00 96.19 112 PRO A CA 1
ATOM 906 C C . PRO A 1 112 ? 2.582 -6.912 -17.328 1.00 96.19 112 PRO A C 1
ATOM 908 O O . PRO A 1 112 ? 3.260 -7.429 -16.433 1.00 96.19 112 PRO A O 1
ATOM 911 N N . ILE A 1 113 ? 1.249 -6.924 -17.301 1.00 96.94 113 ILE A N 1
ATOM 912 C CA . ILE A 1 113 ? 0.477 -7.508 -16.188 1.00 96.94 113 ILE A CA 1
ATOM 913 C C . ILE A 1 113 ? 0.663 -9.026 -16.036 1.00 96.94 113 ILE A C 1
ATOM 915 O O . ILE A 1 113 ? 0.389 -9.585 -14.971 1.00 96.94 113 ILE A O 1
ATOM 919 N N . ASP A 1 114 ? 1.158 -9.672 -17.090 1.00 95.44 114 ASP A N 1
ATOM 920 C CA . ASP A 1 114 ? 1.457 -11.094 -17.213 1.00 95.44 114 ASP A CA 1
ATOM 921 C C . ASP A 1 114 ? 2.969 -11.398 -17.166 1.00 95.44 114 ASP A C 1
ATOM 923 O O . ASP A 1 114 ? 3.381 -12.529 -17.435 1.00 95.44 114 ASP A O 1
ATOM 927 N N . ASP A 1 115 ? 3.824 -10.437 -16.772 1.00 97.44 115 ASP A N 1
ATOM 928 C CA . ASP A 1 115 ? 5.255 -10.707 -16.582 1.00 97.44 115 ASP A CA 1
ATOM 929 C C . ASP A 1 115 ? 5.444 -11.855 -15.581 1.00 97.44 115 ASP A C 1
ATOM 931 O O . ASP A 1 115 ? 5.075 -11.763 -14.406 1.00 97.44 115 ASP A O 1
ATOM 935 N N . ALA A 1 116 ? 6.048 -12.951 -16.042 1.00 97.06 116 ALA A N 1
ATOM 936 C CA . ALA A 1 116 ? 6.117 -14.190 -15.276 1.00 97.06 116 ALA A CA 1
ATOM 937 C C . ALA A 1 116 ? 6.893 -14.049 -13.953 1.00 97.06 116 ALA A C 1
ATOM 939 O O . ALA A 1 116 ? 6.586 -14.728 -12.971 1.00 97.06 116 ALA A O 1
ATOM 940 N N . LYS A 1 117 ? 7.919 -13.184 -13.894 1.00 96.81 117 LYS A N 1
ATOM 941 C CA . LYS A 1 117 ? 8.739 -13.012 -12.682 1.00 96.81 117 LYS A CA 1
ATOM 942 C C . LYS A 1 117 ? 8.043 -12.119 -11.662 1.00 96.81 117 LYS A C 1
ATOM 944 O O . LYS A 1 117 ? 8.129 -12.416 -10.469 1.00 96.81 117 LYS A O 1
ATOM 949 N N . ALA A 1 118 ? 7.409 -11.041 -12.118 1.00 97.19 118 ALA A N 1
ATOM 950 C CA . ALA A 1 118 ? 6.612 -10.151 -11.285 1.00 97.19 118 ALA A CA 1
ATOM 951 C C . ALA A 1 118 ? 5.383 -10.894 -10.752 1.00 97.19 118 ALA A C 1
ATOM 953 O O . ALA A 1 118 ? 5.214 -10.974 -9.540 1.00 97.19 118 ALA A O 1
ATOM 954 N N . THR A 1 119 ? 4.629 -11.564 -11.629 1.00 97.19 119 THR A N 1
ATOM 955 C CA . THR A 1 119 ? 3.457 -12.380 -11.274 1.00 97.19 119 THR A CA 1
ATOM 956 C C . THR A 1 119 ? 3.794 -13.444 -10.240 1.00 97.19 119 THR A C 1
ATOM 958 O O . THR A 1 119 ? 3.175 -13.486 -9.182 1.00 97.19 119 THR A O 1
ATOM 961 N N . LYS A 1 120 ? 4.850 -14.237 -10.469 1.00 97.31 120 LYS A N 1
ATOM 962 C CA . LYS A 1 120 ? 5.266 -15.265 -9.508 1.00 97.31 120 LYS A CA 1
ATOM 963 C C . LYS A 1 120 ? 5.607 -14.684 -8.136 1.00 97.31 120 LYS A C 1
ATOM 965 O O . LYS A 1 120 ? 5.342 -15.323 -7.126 1.00 97.31 120 LYS A O 1
ATOM 970 N N . ARG A 1 121 ? 6.233 -13.504 -8.079 1.00 97.00 121 ARG A N 1
ATOM 971 C CA . ARG A 1 121 ? 6.546 -12.834 -6.809 1.00 97.00 121 ARG A CA 1
ATOM 972 C C . ARG A 1 121 ? 5.290 -12.272 -6.149 1.00 97.00 121 ARG A C 1
ATOM 974 O O . ARG A 1 121 ? 5.156 -12.392 -4.937 1.00 97.00 121 ARG A O 1
ATOM 981 N N . LEU A 1 122 ? 4.393 -11.674 -6.928 1.00 97.94 122 LEU A N 1
ATOM 982 C CA . LEU A 1 122 ? 3.117 -11.164 -6.444 1.00 97.94 122 LEU A CA 1
ATOM 983 C C . LEU A 1 122 ? 2.316 -12.286 -5.777 1.00 97.94 122 LEU A C 1
ATOM 985 O O . LEU A 1 122 ? 2.001 -12.189 -4.596 1.00 97.94 122 LEU A O 1
ATOM 989 N N . GLU A 1 123 ? 2.074 -13.371 -6.504 1.00 97.12 123 GLU A N 1
ATOM 990 C CA . GLU A 1 123 ? 1.260 -14.496 -6.038 1.00 97.12 123 GLU A CA 1
ATOM 991 C C . GLU A 1 123 ? 1.910 -15.265 -4.894 1.00 97.12 123 GLU A C 1
ATOM 993 O O . GLU A 1 123 ? 1.244 -15.593 -3.920 1.00 97.12 123 GLU A O 1
ATOM 998 N N . ARG A 1 124 ? 3.213 -15.549 -4.993 1.00 96.88 124 ARG A N 1
ATOM 999 C CA . ARG A 1 124 ? 3.884 -16.409 -4.017 1.00 96.88 124 ARG A CA 1
ATOM 1000 C C . ARG A 1 124 ? 4.317 -15.664 -2.761 1.00 96.88 124 ARG A C 1
ATOM 1002 O O . ARG A 1 124 ? 4.279 -16.251 -1.689 1.00 96.88 124 ARG A O 1
ATOM 1009 N N . ASP A 1 125 ? 4.776 -14.420 -2.893 1.00 96.56 125 ASP A N 1
ATOM 1010 C CA . ASP A 1 125 ? 5.465 -13.712 -1.808 1.00 96.56 125 ASP A CA 1
ATOM 1011 C C . ASP A 1 125 ? 4.643 -12.524 -1.279 1.00 96.56 125 ASP A C 1
ATOM 1013 O O . ASP A 1 125 ? 4.663 -12.248 -0.084 1.00 96.56 125 ASP A O 1
ATOM 1017 N N . ILE A 1 126 ? 3.910 -11.799 -2.130 1.00 98.06 126 ILE A N 1
ATOM 1018 C CA . ILE A 1 126 ? 3.229 -10.565 -1.707 1.00 98.06 126 ILE A CA 1
ATOM 1019 C C . ILE A 1 126 ? 1.811 -10.822 -1.211 1.00 98.06 126 ILE A C 1
ATOM 1021 O O . ILE A 1 126 ? 1.497 -10.439 -0.086 1.00 98.06 126 ILE A O 1
ATOM 1025 N N . LEU A 1 127 ? 0.949 -11.436 -2.025 1.00 98.12 127 LEU A N 1
ATOM 1026 C CA . LEU A 1 127 ? -0.461 -11.619 -1.672 1.00 98.12 127 LEU A CA 1
ATOM 1027 C C . LEU A 1 127 ? -0.634 -12.403 -0.359 1.00 98.12 127 LEU A C 1
ATOM 1029 O O . LEU A 1 127 ? -1.373 -11.915 0.502 1.00 98.12 127 LEU A O 1
ATOM 1033 N N . PRO A 1 128 ? 0.089 -13.518 -0.120 1.00 97.88 128 PRO A N 1
ATOM 1034 C CA . PRO A 1 128 ? -0.058 -14.267 1.121 1.00 97.88 128 PRO A CA 1
ATOM 1035 C C . PRO A 1 128 ? 0.374 -13.473 2.352 1.00 97.88 128 PRO A C 1
ATOM 1037 O O . PRO A 1 128 ? -0.196 -13.665 3.413 1.00 97.88 128 PRO A O 1
ATOM 1040 N N . ASN A 1 129 ? 1.359 -12.576 2.238 1.00 98.25 129 ASN A N 1
ATOM 1041 C CA . ASN A 1 129 ? 1.891 -11.835 3.387 1.00 98.25 129 ASN A CA 1
ATOM 1042 C C . ASN A 1 129 ? 1.188 -10.499 3.641 1.00 98.25 129 ASN A C 1
ATOM 1044 O O . ASN A 1 129 ? 1.101 -10.059 4.786 1.00 98.25 129 ASN A O 1
ATOM 1048 N N . HIS A 1 130 ? 0.729 -9.827 2.586 1.00 98.56 130 HIS A N 1
ATOM 1049 C CA . HIS A 1 130 ? 0.302 -8.428 2.665 1.00 98.56 130 HIS A CA 1
ATOM 1050 C C . HIS A 1 130 ? -1.169 -8.218 2.312 1.00 98.56 130 HIS A C 1
ATOM 1052 O O . HIS A 1 130 ? -1.767 -7.294 2.849 1.00 98.56 130 HIS A O 1
ATOM 1058 N N . ALA A 1 131 ? -1.770 -9.072 1.475 1.00 98.44 131 ALA A N 1
ATOM 1059 C CA . ALA A 1 131 ? -3.205 -9.008 1.186 1.00 98.44 131 ALA A CA 1
ATOM 1060 C C . ALA A 1 131 ? -4.013 -9.880 2.157 1.00 98.44 131 ALA A C 1
ATOM 1062 O O . ALA A 1 131 ? -5.004 -9.424 2.722 1.00 98.44 131 ALA A O 1
ATOM 1063 N N . ARG A 1 132 ? -3.556 -11.117 2.401 1.00 97.56 132 ARG A N 1
ATOM 1064 C CA . ARG A 1 132 ? -4.254 -12.101 3.245 1.00 97.56 132 ARG A CA 1
ATOM 1065 C C . ARG A 1 132 ? -4.588 -11.629 4.669 1.00 97.56 132 ARG A C 1
ATOM 1067 O O . ARG A 1 132 ? -5.680 -11.982 5.107 1.00 97.56 132 ARG A O 1
ATOM 1074 N N . PRO A 1 133 ? -3.773 -10.811 5.373 1.00 98.19 133 PRO A N 1
ATOM 1075 C CA . PRO A 1 133 ? -4.172 -10.260 6.672 1.00 98.19 133 PRO A CA 1
ATOM 1076 C C . PRO A 1 133 ? -5.534 -9.553 6.653 1.00 98.19 133 PRO A C 1
ATOM 1078 O O . PRO A 1 133 ? -6.249 -9.558 7.642 1.00 98.19 133 PRO A O 1
ATOM 1081 N N . PHE A 1 134 ? -5.949 -8.992 5.518 1.00 98.69 134 PHE A N 1
ATOM 1082 C CA . PHE A 1 134 ? -7.228 -8.291 5.399 1.00 98.69 134 PHE A CA 1
ATOM 1083 C C . PHE A 1 134 ? -8.415 -9.213 5.073 1.00 98.69 134 PHE A C 1
ATOM 1085 O O . PHE A 1 134 ? -9.554 -8.751 5.046 1.00 98.69 134 PHE A O 1
ATOM 1092 N N . ALA A 1 135 ? -8.193 -10.513 4.848 1.00 96.94 135 ALA A N 1
ATOM 1093 C CA . ALA A 1 135 ? -9.235 -11.442 4.399 1.00 96.94 135 ALA A CA 1
ATOM 1094 C C . ALA A 1 135 ? -10.349 -11.659 5.438 1.00 96.94 135 ALA A C 1
ATOM 1096 O O . ALA A 1 135 ? -11.479 -11.966 5.063 1.00 96.94 135 ALA A O 1
ATOM 1097 N N . ARG A 1 136 ? -10.064 -11.458 6.735 1.00 96.56 136 ARG A N 1
ATOM 1098 C CA . ARG A 1 136 ? -11.093 -11.496 7.791 1.00 96.56 136 ARG A CA 1
ATOM 1099 C C . ARG A 1 136 ? -12.035 -10.295 7.764 1.00 96.56 136 ARG A C 1
ATOM 1101 O O . ARG A 1 136 ? -13.153 -10.393 8.259 1.00 96.56 136 ARG A O 1
ATOM 1108 N N . ALA A 1 137 ? -11.601 -9.175 7.190 1.00 98.06 137 ALA A N 1
ATOM 1109 C CA . ALA A 1 137 ? -12.410 -7.966 7.110 1.00 98.06 137 ALA A CA 1
ATOM 1110 C C . ALA A 1 137 ? -13.424 -8.017 5.957 1.00 98.06 137 ALA A C 1
ATOM 1112 O O . ALA A 1 137 ? -14.529 -7.491 6.088 1.00 98.06 137 ALA A O 1
ATOM 1113 N N . GLY A 1 138 ? -13.070 -8.641 4.829 1.00 97.38 138 GLY A N 1
ATOM 1114 C CA . GLY A 1 138 ? -13.928 -8.673 3.649 1.00 97.38 138 GLY A CA 1
ATOM 1115 C C . GLY A 1 138 ? -13.297 -9.341 2.432 1.00 97.38 138 GLY A C 1
ATOM 1116 O O . GLY A 1 138 ? -12.139 -9.758 2.452 1.00 97.38 138 GLY A O 1
ATOM 1117 N N . ALA A 1 139 ? -14.071 -9.425 1.347 1.00 98.00 139 ALA A N 1
ATOM 1118 C CA . ALA A 1 139 ? -13.584 -9.970 0.084 1.00 98.00 139 ALA A CA 1
ATOM 1119 C C . ALA A 1 139 ? -12.508 -9.055 -0.515 1.00 98.00 139 ALA A C 1
ATOM 1121 O O . ALA A 1 139 ? -12.700 -7.842 -0.600 1.00 98.00 139 ALA A O 1
ATOM 1122 N N . ILE A 1 140 ? -11.386 -9.637 -0.939 1.00 98.62 140 ILE A N 1
ATOM 1123 C CA . ILE A 1 140 ? -10.251 -8.884 -1.478 1.00 98.62 140 ILE A CA 1
ATOM 1124 C C . ILE A 1 140 ? -10.350 -8.803 -3.000 1.00 98.62 140 ILE A C 1
ATOM 1126 O O . ILE A 1 140 ? -10.512 -9.816 -3.676 1.00 98.62 140 ILE A O 1
ATOM 1130 N N . TYR A 1 141 ? -10.171 -7.599 -3.526 1.00 98.81 141 TYR A N 1
ATOM 1131 C CA . TYR A 1 141 ? -9.990 -7.301 -4.938 1.00 98.81 141 TYR A CA 1
ATOM 1132 C C . TYR A 1 141 ? -8.602 -6.695 -5.118 1.00 98.81 141 TYR A C 1
ATOM 1134 O O . TYR A 1 141 ? -8.304 -5.644 -4.554 1.00 98.81 141 TYR A O 1
ATOM 1142 N N . ALA A 1 142 ? -7.739 -7.364 -5.879 1.00 98.81 142 ALA A N 1
ATOM 1143 C CA . ALA A 1 142 ? -6.373 -6.912 -6.122 1.00 98.81 142 ALA A CA 1
ATOM 1144 C C . ALA A 1 142 ? -6.113 -6.857 -7.632 1.00 98.81 142 ALA A C 1
ATOM 1146 O O . ALA A 1 142 ? -5.992 -7.923 -8.243 1.00 98.81 142 ALA A O 1
ATOM 1147 N N . PRO A 1 143 ? -6.048 -5.671 -8.261 1.00 98.75 143 PRO A N 1
ATOM 1148 C CA . PRO A 1 143 ? -5.818 -5.576 -9.696 1.00 98.75 143 PRO A CA 1
ATOM 1149 C C . PRO A 1 143 ? -4.373 -5.918 -10.056 1.00 98.75 143 PRO A C 1
ATOM 1151 O O . PRO A 1 143 ? -3.444 -5.647 -9.292 1.00 98.75 143 PRO A O 1
ATOM 1154 N N . ARG A 1 144 ? -4.177 -6.469 -11.254 1.00 98.75 144 ARG A N 1
ATOM 1155 C CA . ARG A 1 144 ? -2.885 -6.453 -11.940 1.00 98.75 144 ARG A CA 1
ATOM 1156 C C . ARG A 1 144 ? -2.843 -5.198 -12.785 1.00 98.75 144 ARG A C 1
ATOM 1158 O O . ARG A 1 144 ? -3.639 -5.042 -13.700 1.00 98.75 144 ARG A O 1
ATOM 1165 N N . TYR A 1 145 ? -1.886 -4.339 -12.498 1.00 98.69 145 TYR A N 1
ATOM 1166 C CA . TYR A 1 145 ? -1.691 -3.092 -13.221 1.00 98.69 145 TYR A CA 1
ATOM 1167 C C . TYR A 1 145 ? -0.289 -3.055 -13.820 1.00 98.69 145 TYR A C 1
ATOM 1169 O O . TYR A 1 145 ? 0.594 -3.821 -13.405 1.00 98.69 145 TYR A O 1
ATOM 1177 N N . ARG A 1 146 ? -0.061 -2.162 -14.790 1.00 98.50 146 ARG A N 1
ATOM 1178 C CA . ARG A 1 146 ? 1.264 -1.934 -15.377 1.00 98.50 146 ARG A CA 1
ATOM 1179 C C . ARG A 1 146 ? 2.158 -1.219 -14.369 1.00 98.50 146 ARG A C 1
ATOM 1181 O O . ARG A 1 146 ? 2.456 -0.036 -14.491 1.00 98.50 146 ARG A O 1
ATOM 1188 N N . GLN A 1 147 ? 2.564 -1.950 -13.338 1.00 97.56 147 GLN A N 1
ATOM 1189 C CA . GLN A 1 147 ? 3.361 -1.478 -12.213 1.00 97.56 147 GLN A CA 1
ATOM 1190 C C . GLN A 1 147 ? 4.671 -0.855 -12.684 1.00 97.56 147 GLN A C 1
ATOM 1192 O O . GLN A 1 147 ? 5.369 -1.412 -13.538 1.00 97.56 147 GLN A O 1
ATOM 1197 N N . ALA A 1 148 ? 5.013 0.296 -12.113 1.00 97.62 148 ALA A N 1
ATOM 1198 C CA . ALA A 1 148 ? 6.264 0.960 -12.422 1.00 97.62 148 ALA A CA 1
ATOM 1199 C C . 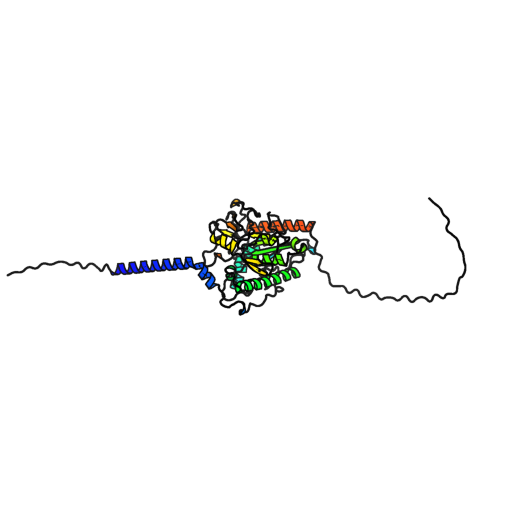ALA A 1 148 ? 7.439 0.146 -11.856 1.00 97.62 148 ALA A C 1
ATOM 1201 O O . ALA A 1 148 ? 7.350 -0.464 -10.785 1.00 97.62 148 ALA A O 1
ATOM 1202 N N . THR A 1 149 ? 8.557 0.118 -12.577 1.00 96.62 149 THR A N 1
ATOM 1203 C CA . THR A 1 149 ? 9.779 -0.567 -12.134 1.00 96.62 149 THR A CA 1
ATOM 1204 C C . THR A 1 149 ? 10.241 -0.049 -10.778 1.00 96.62 149 THR A C 1
ATOM 1206 O O . THR A 1 149 ? 10.147 1.140 -10.494 1.00 96.62 149 THR A O 1
ATOM 1209 N N . LEU A 1 150 ? 10.821 -0.920 -9.947 1.00 95.56 150 LEU A N 1
ATOM 1210 C CA . LEU A 1 150 ? 11.364 -0.537 -8.637 1.00 95.56 150 LEU A CA 1
ATOM 1211 C C . LEU A 1 150 ? 12.342 0.646 -8.693 1.00 95.56 150 LEU A C 1
ATOM 1213 O O . LEU A 1 150 ? 12.522 1.341 -7.693 1.00 95.56 150 LEU A O 1
ATOM 1217 N N . LEU A 1 151 ? 12.977 0.908 -9.840 1.00 94.31 151 LEU A N 1
ATOM 1218 C CA . LEU A 1 151 ? 13.831 2.082 -9.981 1.00 94.31 151 LEU A CA 1
ATOM 1219 C C . LEU A 1 151 ? 13.074 3.395 -9.697 1.00 94.31 151 LEU A C 1
ATOM 1221 O O . LEU A 1 151 ? 13.686 4.319 -9.152 1.00 94.31 151 LEU A O 1
ATOM 1225 N N . THR A 1 152 ? 11.780 3.486 -10.020 1.00 94.25 152 THR A N 1
ATOM 1226 C CA . THR A 1 152 ? 10.991 4.712 -9.826 1.00 94.25 152 THR A CA 1
ATOM 1227 C C . THR A 1 152 ? 10.872 5.100 -8.356 1.00 94.25 152 THR A C 1
ATOM 1229 O O . THR A 1 152 ? 10.783 6.283 -8.048 1.00 94.25 152 THR A O 1
ATOM 1232 N N . GLU A 1 153 ? 11.008 4.154 -7.424 1.00 91.00 153 GLU A N 1
ATOM 1233 C CA . GLU A 1 153 ? 11.094 4.428 -5.983 1.00 91.00 153 GLU A CA 1
ATOM 1234 C C . GLU A 1 153 ? 12.418 5.098 -5.587 1.00 91.00 153 GLU A C 1
ATOM 1236 O O . GLU A 1 153 ? 12.498 5.833 -4.603 1.00 91.00 153 GLU A O 1
ATOM 1241 N N . LEU A 1 154 ? 13.479 4.882 -6.366 1.00 88.56 154 LEU A N 1
ATOM 1242 C CA . LEU A 1 154 ? 14.853 5.234 -6.004 1.00 88.56 154 LEU A CA 1
ATOM 1243 C C . LEU A 1 154 ? 15.349 6.547 -6.625 1.00 88.56 154 LEU A C 1
ATOM 1245 O O . LEU A 1 154 ? 16.458 6.983 -6.294 1.00 88.56 154 LEU A O 1
ATOM 1249 N N . ASN A 1 155 ? 14.561 7.171 -7.506 1.00 87.94 155 ASN A N 1
ATOM 1250 C CA . ASN A 1 155 ? 14.865 8.465 -8.121 1.00 87.94 155 ASN A CA 1
ATOM 1251 C C . ASN A 1 155 ? 13.595 9.326 -8.324 1.00 87.94 155 ASN A C 1
ATOM 1253 O O . ASN A 1 155 ? 12.490 8.864 -8.062 1.00 87.94 155 ASN A O 1
ATOM 1257 N N . PHE A 1 156 ? 13.769 10.577 -8.759 1.00 88.12 156 PHE A N 1
ATOM 1258 C CA . PHE A 1 156 ? 12.695 11.556 -9.016 1.00 88.12 156 PHE A CA 1
ATOM 1259 C C . PHE A 1 156 ? 12.711 12.086 -10.464 1.00 88.12 156 PHE A C 1
ATOM 1261 O O . PHE A 1 156 ? 12.200 13.168 -10.737 1.00 88.12 156 PHE A O 1
ATOM 1268 N N . GLY A 1 157 ? 13.345 11.356 -11.388 1.00 91.56 157 GLY A N 1
ATOM 1269 C CA . GLY A 1 157 ? 13.417 11.760 -12.793 1.00 91.56 157 GLY A CA 1
ATOM 1270 C C . GLY A 1 157 ? 12.044 11.763 -13.467 1.00 91.56 157 GLY A C 1
ATOM 1271 O O . GLY A 1 157 ? 11.131 11.066 -13.023 1.00 91.56 157 GLY A O 1
ATOM 1272 N N . GLU A 1 158 ? 11.915 12.522 -14.554 1.00 92.88 158 GLU A N 1
ATOM 1273 C CA . GLU A 1 158 ? 10.653 12.658 -15.293 1.00 92.88 158 GLU A CA 1
ATOM 1274 C C . GLU A 1 158 ? 10.120 11.308 -15.794 1.00 92.88 158 GLU A C 1
ATOM 1276 O O . GLU A 1 158 ? 8.945 11.008 -15.609 1.00 92.88 158 GLU A O 1
ATOM 1281 N N . ASP A 1 159 ? 10.994 10.432 -16.296 1.00 94.94 159 ASP A N 1
ATOM 1282 C CA . ASP A 1 159 ? 10.615 9.078 -16.722 1.00 94.94 159 ASP A CA 1
ATOM 1283 C C . ASP A 1 159 ? 9.965 8.260 -15.595 1.00 94.94 159 ASP A C 1
ATOM 1285 O O . ASP A 1 159 ? 8.957 7.581 -15.798 1.00 94.94 159 ASP A O 1
ATOM 1289 N N . SER A 1 160 ? 10.499 8.367 -14.374 1.00 94.44 160 SER A N 1
ATOM 1290 C CA . SER A 1 160 ? 9.916 7.707 -13.204 1.00 94.44 160 SER A CA 1
ATOM 1291 C C . SER A 1 160 ? 8.551 8.280 -12.857 1.00 94.44 160 SER A C 1
ATOM 1293 O O . SER A 1 160 ? 7.658 7.529 -12.473 1.00 94.44 160 SER A O 1
ATOM 1295 N N . ARG A 1 161 ? 8.370 9.599 -12.993 1.00 94.94 161 ARG A N 1
ATOM 1296 C CA . ARG A 1 161 ? 7.083 10.254 -12.734 1.00 94.94 161 ARG A CA 1
ATOM 1297 C C . ARG A 1 161 ? 6.032 9.815 -13.746 1.00 94.94 161 ARG A C 1
ATOM 1299 O O . ARG A 1 161 ? 4.938 9.444 -13.343 1.00 94.94 161 ARG A O 1
ATOM 1306 N N . GLN A 1 162 ? 6.380 9.785 -15.028 1.00 95.62 162 GLN A N 1
ATOM 1307 C CA . GLN A 1 162 ? 5.481 9.341 -16.094 1.00 95.62 162 GLN A CA 1
ATOM 1308 C C . GLN A 1 162 ? 5.121 7.859 -15.948 1.00 9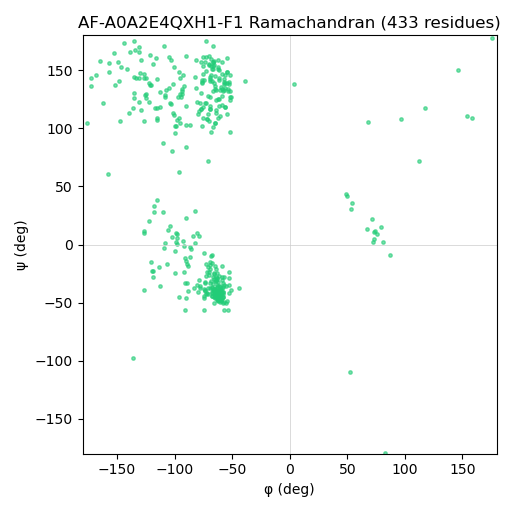5.62 162 GLN A C 1
ATOM 1310 O O . GLN A 1 162 ? 3.952 7.496 -16.061 1.00 95.62 162 GLN A O 1
ATOM 1315 N N . SER A 1 163 ? 6.094 7.022 -15.581 1.00 97.19 163 SER A N 1
ATOM 1316 C CA . SER A 1 163 ? 5.871 5.608 -15.275 1.00 97.19 163 SER A CA 1
ATOM 1317 C C . SER A 1 163 ? 4.927 5.400 -14.086 1.00 97.19 163 SER A C 1
ATOM 1319 O O . SER A 1 163 ? 4.005 4.587 -14.170 1.00 97.19 163 SER A O 1
ATOM 1321 N N . LEU A 1 164 ? 5.100 6.163 -13.001 1.00 97.62 164 LEU A N 1
ATOM 1322 C CA . LEU A 1 164 ? 4.199 6.133 -11.845 1.00 97.62 164 LEU A CA 1
ATOM 1323 C C . LEU A 1 164 ? 2.793 6.643 -12.200 1.00 97.62 164 LEU A C 1
ATOM 1325 O O . LEU A 1 164 ? 1.817 6.057 -11.741 1.00 97.62 164 LEU A O 1
ATOM 1329 N N . SER A 1 165 ? 2.675 7.682 -13.030 1.00 96.81 165 SER A N 1
ATOM 1330 C CA . SER A 1 165 ? 1.382 8.202 -13.496 1.00 96.81 165 SER A CA 1
ATOM 1331 C C . SER A 1 165 ? 0.624 7.206 -14.374 1.00 96.81 165 SER A C 1
ATOM 1333 O O . SER A 1 165 ? -0.580 7.053 -14.193 1.00 96.81 165 SER A O 1
ATOM 1335 N N . LEU A 1 166 ? 1.310 6.489 -15.272 1.00 97.88 166 LEU A N 1
ATOM 1336 C CA . LEU A 1 166 ? 0.697 5.425 -16.078 1.00 97.88 166 LEU A CA 1
ATOM 1337 C C . LEU A 1 166 ? 0.205 4.269 -15.199 1.00 97.88 166 LEU A C 1
ATOM 1339 O O . LEU A 1 166 ? -0.898 3.766 -15.373 1.00 97.88 166 LEU A O 1
ATOM 1343 N N . ALA A 1 167 ? 1.002 3.858 -14.216 1.00 98.50 167 ALA A N 1
ATOM 1344 C CA . ALA A 1 167 ? 0.566 2.842 -13.266 1.00 98.50 167 ALA A CA 1
ATOM 1345 C C . ALA A 1 167 ? -0.648 3.314 -12.440 1.00 98.50 167 ALA A C 1
ATOM 1347 O O . ALA A 1 167 ? -1.548 2.524 -12.172 1.00 98.50 167 ALA A O 1
ATOM 1348 N N . TYR A 1 168 ? -0.714 4.600 -12.077 1.00 98.62 168 TYR A N 1
ATOM 1349 C CA . TYR A 1 168 ? -1.876 5.156 -11.384 1.00 98.62 168 TYR A CA 1
ATOM 1350 C C . TYR A 1 168 ? -3.145 5.160 -12.250 1.00 98.62 168 TYR A C 1
ATOM 1352 O O . TYR A 1 168 ? -4.212 4.843 -11.730 1.00 98.62 168 TYR A O 1
ATOM 1360 N N . SER A 1 169 ? -3.062 5.467 -13.552 1.00 98.44 169 SER A N 1
ATOM 1361 C CA . SER A 1 169 ? -4.254 5.426 -14.416 1.00 98.44 169 SER A CA 1
ATOM 1362 C C . SER A 1 169 ? -4.871 4.029 -14.476 1.00 98.44 169 SER A C 1
ATOM 1364 O O . SER A 1 169 ? -6.091 3.897 -14.454 1.00 98.44 169 SER A O 1
ATOM 1366 N N . ASP A 1 170 ? -4.033 2.990 -14.459 1.00 98.88 170 ASP A N 1
ATOM 1367 C CA . ASP A 1 170 ? -4.487 1.602 -14.378 1.00 98.88 170 ASP A CA 1
ATOM 1368 C C . ASP A 1 170 ? -5.197 1.303 -13.049 1.00 98.88 170 ASP A C 1
ATOM 1370 O O . ASP A 1 170 ? -6.234 0.647 -13.044 1.00 98.88 170 ASP A O 1
ATOM 1374 N N . ILE A 1 171 ? -4.671 1.796 -11.922 1.00 98.88 171 ILE A N 1
ATOM 1375 C CA . ILE A 1 171 ? -5.317 1.660 -10.605 1.00 98.88 171 ILE A CA 1
ATOM 1376 C C . ILE A 1 171 ? -6.675 2.353 -10.573 1.00 98.88 171 ILE A C 1
ATOM 1378 O O . ILE A 1 171 ? -7.630 1.798 -10.031 1.00 98.88 171 ILE A O 1
ATOM 1382 N N . LEU A 1 172 ? -6.758 3.555 -11.140 1.00 98.81 172 LEU A N 1
ATOM 1383 C CA . LEU A 1 172 ? -7.992 4.324 -11.198 1.00 98.81 172 LEU A CA 1
ATOM 1384 C C . LEU A 1 172 ? -9.061 3.582 -12.007 1.00 98.81 172 LEU A C 1
ATOM 1386 O O . LEU A 1 172 ? -10.171 3.387 -11.517 1.00 98.81 172 LEU A O 1
ATOM 1390 N N . ASN A 1 173 ? -8.691 3.094 -13.197 1.00 98.81 173 ASN A N 1
ATOM 1391 C CA . ASN A 1 173 ? -9.570 2.307 -14.060 1.00 98.81 173 ASN A CA 1
ATOM 1392 C C . ASN A 1 173 ? -10.035 1.009 -13.365 1.00 98.81 173 ASN A C 1
ATOM 1394 O O . ASN A 1 173 ? -11.225 0.688 -13.354 1.00 98.81 173 ASN A O 1
ATOM 1398 N N . ALA A 1 174 ? -9.119 0.301 -12.695 1.00 98.88 174 ALA A N 1
ATOM 1399 C CA . ALA A 1 174 ? -9.455 -0.888 -11.917 1.00 98.88 174 ALA A CA 1
ATOM 1400 C C . ALA A 1 174 ? -10.447 -0.591 -10.789 1.00 98.88 174 ALA A C 1
ATOM 1402 O O . ALA A 1 174 ? -11.416 -1.327 -10.609 1.00 98.88 174 ALA A O 1
ATOM 1403 N N . PHE A 1 175 ? -10.206 0.475 -10.020 1.00 98.88 175 PHE A N 1
ATOM 1404 C CA . PHE A 1 175 ? -11.073 0.857 -8.912 1.00 98.88 175 PHE A CA 1
ATOM 1405 C C . PHE A 1 175 ? -12.469 1.225 -9.405 1.00 98.88 175 PHE A C 1
ATOM 1407 O O . PHE A 1 175 ? -13.447 0.709 -8.870 1.00 98.88 175 PHE A O 1
ATOM 1414 N N . ASP A 1 176 ? -12.568 2.052 -10.447 1.00 98.69 176 ASP A N 1
ATOM 1415 C CA . ASP A 1 176 ? -13.851 2.463 -11.018 1.00 98.69 176 ASP A CA 1
ATOM 1416 C C . ASP A 1 176 ? -14.629 1.256 -11.567 1.00 98.69 176 ASP A C 1
ATOM 1418 O O . ASP A 1 176 ? -15.822 1.113 -11.294 1.00 98.69 176 ASP A O 1
ATOM 1422 N N . THR A 1 177 ? -13.945 0.327 -12.244 1.00 98.56 177 THR A N 1
ATOM 1423 C CA . THR A 1 177 ? -14.547 -0.928 -12.725 1.00 98.56 177 THR A CA 1
ATOM 1424 C C . THR A 1 177 ? -15.052 -1.790 -11.563 1.00 98.56 177 THR A C 1
ATOM 1426 O O . THR A 1 177 ? -16.199 -2.233 -11.559 1.00 98.56 177 THR A O 1
ATOM 1429 N N . TYR A 1 178 ? -14.244 -1.980 -10.515 1.00 98.50 178 TYR A N 1
ATOM 1430 C CA . TYR A 1 178 ? -14.663 -2.700 -9.308 1.00 98.50 178 TYR A CA 1
ATOM 1431 C C . TYR A 1 178 ? -15.870 -2.037 -8.625 1.00 98.50 178 TYR A C 1
ATOM 1433 O O . TYR A 1 178 ? -16.803 -2.728 -8.205 1.00 98.50 178 TYR A O 1
ATOM 1441 N N . MET A 1 179 ? -15.873 -0.709 -8.521 1.00 97.56 179 MET A N 1
ATOM 1442 C CA . MET A 1 179 ? -16.959 0.039 -7.894 1.00 97.56 179 MET A CA 1
ATOM 1443 C C . MET A 1 179 ? -18.281 -0.130 -8.639 1.00 97.56 179 MET A C 1
ATOM 1445 O O . MET A 1 179 ? -19.317 -0.291 -7.990 1.00 97.56 179 MET A O 1
ATOM 1449 N N . ASN A 1 180 ? -18.233 -0.128 -9.971 1.00 96.12 180 ASN A N 1
ATOM 1450 C CA . ASN A 1 180 ? -19.408 -0.268 -10.825 1.00 96.12 180 ASN A CA 1
ATOM 1451 C C . ASN A 1 180 ? -19.930 -1.710 -10.855 1.00 96.12 180 ASN A C 1
ATOM 1453 O O . ASN A 1 180 ? -21.124 -1.935 -10.657 1.00 96.12 180 ASN A O 1
ATOM 1457 N N . ASP A 1 181 ? -19.038 -2.685 -11.028 1.00 94.81 181 ASP A N 1
ATOM 1458 C CA . ASP A 1 181 ? -19.449 -4.038 -11.412 1.00 94.81 181 ASP A CA 1
ATOM 1459 C C . ASP A 1 181 ? -19.504 -5.011 -10.226 1.00 94.81 181 ASP A C 1
ATOM 1461 O O . ASP A 1 181 ? -20.194 -6.031 -10.271 1.00 94.81 181 ASP A O 1
ATOM 1465 N N . ARG A 1 182 ? -18.749 -4.738 -9.151 1.00 95.56 182 ARG A N 1
ATOM 1466 C CA . ARG A 1 182 ? -18.420 -5.752 -8.132 1.00 95.56 182 ARG A CA 1
ATOM 1467 C C . ARG A 1 182 ? -18.755 -5.359 -6.704 1.00 95.56 182 ARG A C 1
ATOM 1469 O O . ARG A 1 182 ? -19.231 -6.206 -5.952 1.00 95.56 182 ARG A O 1
ATOM 1476 N N . ASN A 1 183 ? -18.531 -4.105 -6.328 1.00 95.31 183 ASN A N 1
ATOM 1477 C CA . ASN A 1 183 ? -18.648 -3.650 -4.946 1.00 95.31 183 ASN A CA 1
ATOM 1478 C C . ASN A 1 183 ? -20.093 -3.690 -4.404 1.00 95.31 183 ASN A C 1
ATOM 1480 O O . ASN A 1 183 ? -20.293 -3.835 -3.201 1.00 95.31 183 ASN A O 1
ATOM 1484 N N . ARG A 1 184 ? -21.116 -3.556 -5.263 1.00 94.25 184 ARG A N 1
ATOM 1485 C CA . ARG A 1 184 ? -22.541 -3.714 -4.893 1.00 94.25 184 ARG A CA 1
ATOM 1486 C C . ARG A 1 184 ? -22.948 -2.927 -3.632 1.00 94.25 184 ARG A C 1
ATOM 1488 O O . ARG A 1 184 ? -23.660 -3.421 -2.754 1.00 94.25 184 ARG A O 1
ATOM 1495 N N . GLY A 1 185 ? -22.480 -1.683 -3.533 1.00 93.25 185 GLY A N 1
ATOM 1496 C CA . GLY A 1 185 ? -22.836 -0.765 -2.448 1.00 93.25 185 GLY A CA 1
ATOM 1497 C C . GLY A 1 185 ? -22.148 -1.042 -1.105 1.00 93.25 185 GLY A C 1
ATOM 1498 O O . GLY A 1 185 ? -22.516 -0.420 -0.116 1.00 93.25 185 GLY A O 1
ATOM 1499 N N . ARG A 1 186 ? -21.159 -1.939 -1.040 1.00 96.19 186 ARG A N 1
ATOM 1500 C CA . ARG A 1 186 ? -20.461 -2.329 0.199 1.00 96.19 186 ARG A CA 1
ATOM 1501 C C . ARG A 1 186 ? -19.474 -1.257 0.676 1.00 96.19 186 ARG A C 1
ATOM 1503 O O . ARG A 1 186 ? -18.988 -0.460 -0.129 1.00 96.19 186 ARG A O 1
ATOM 1510 N N . ALA A 1 187 ? -19.190 -1.213 1.974 1.00 97.56 187 ALA A N 1
ATOM 1511 C CA . ALA A 1 187 ? -18.131 -0.373 2.536 1.00 97.56 187 ALA A CA 1
ATOM 1512 C C . ALA A 1 187 ? -16.745 -0.906 2.127 1.00 97.56 187 ALA A C 1
ATOM 1514 O O . ALA A 1 187 ? -16.627 -2.037 1.653 1.00 97.56 187 ALA A O 1
ATOM 1515 N N . ILE A 1 188 ? -15.704 -0.082 2.243 1.00 98.50 188 ILE A N 1
ATOM 1516 C CA . ILE A 1 188 ? -14.424 -0.331 1.574 1.00 98.50 188 ILE A CA 1
ATOM 1517 C C . ILE A 1 188 ? -13.256 -0.094 2.526 1.00 98.50 188 ILE A C 1
ATOM 1519 O O . ILE A 1 188 ? -13.146 0.967 3.138 1.00 98.50 188 ILE A O 1
ATOM 1523 N N . ILE A 1 189 ? -12.342 -1.057 2.593 1.00 98.94 189 ILE A N 1
ATOM 1524 C CA . ILE A 1 189 ? -10.974 -0.844 3.067 1.00 98.94 189 ILE A CA 1
ATOM 1525 C C . ILE A 1 189 ? -10.082 -0.646 1.841 1.00 98.94 189 ILE A C 1
ATOM 1527 O O . ILE A 1 189 ? -10.066 -1.487 0.942 1.00 98.94 189 ILE A O 1
ATOM 1531 N N . ILE A 1 190 ? -9.319 0.445 1.808 1.00 98.94 190 ILE A N 1
ATOM 1532 C CA . ILE A 1 190 ? -8.259 0.642 0.811 1.00 98.94 190 ILE A CA 1
ATOM 1533 C C . ILE A 1 190 ? -6.944 0.185 1.431 1.00 98.94 190 ILE A C 1
ATOM 1535 O O . ILE A 1 190 ? -6.594 0.608 2.528 1.00 98.94 190 ILE A O 1
ATOM 1539 N N . VAL A 1 191 ? -6.186 -0.657 0.741 1.00 98.94 191 VAL A N 1
ATOM 1540 C CA . VAL A 1 191 ? -4.852 -1.065 1.195 1.00 98.94 191 VAL A CA 1
ATOM 1541 C C . VAL A 1 191 ? -3.861 -0.758 0.095 1.00 98.94 191 VAL A C 1
ATOM 1543 O O . VAL A 1 191 ? -4.069 -1.147 -1.046 1.00 98.94 191 VAL A O 1
ATOM 1546 N N . GLY A 1 192 ? -2.770 -0.084 0.427 1.00 98.88 192 GLY A N 1
ATOM 1547 C CA . GLY A 1 192 ? -1.684 0.189 -0.496 1.00 98.88 192 GLY A CA 1
ATOM 1548 C C . GLY A 1 192 ? -0.344 -0.082 0.167 1.00 98.88 192 GLY A C 1
ATOM 1549 O O . GLY A 1 192 ? -0.051 0.473 1.222 1.00 98.88 192 GLY A O 1
ATOM 1550 N N . ILE A 1 193 ? 0.484 -0.917 -0.460 1.00 98.56 193 ILE A N 1
ATOM 1551 C CA . ILE A 1 193 ? 1.814 -1.260 0.063 1.00 98.56 193 ILE A CA 1
ATOM 1552 C C . ILE A 1 193 ? 2.891 -0.591 -0.791 1.00 98.56 193 ILE A C 1
ATOM 1554 O O . ILE A 1 193 ? 2.898 -0.757 -2.011 1.00 98.56 193 ILE A O 1
ATOM 1558 N N . GLN A 1 194 ? 3.832 0.126 -0.174 1.00 96.81 194 GLN A N 1
ATOM 1559 C CA . GLN A 1 194 ? 4.933 0.826 -0.843 1.00 96.81 194 GLN A CA 1
ATOM 1560 C C . GLN A 1 194 ? 4.418 1.744 -1.972 1.00 96.81 194 GLN A C 1
ATOM 1562 O O . GLN A 1 194 ? 3.744 2.743 -1.708 1.00 96.81 194 GLN A O 1
ATOM 1567 N N . GLN A 1 195 ? 4.676 1.377 -3.232 1.00 96.56 195 GLN A N 1
ATOM 1568 C CA . GLN A 1 195 ? 4.184 2.072 -4.420 1.00 96.56 195 GLN A CA 1
ATOM 1569 C C . GLN A 1 195 ? 2.648 2.044 -4.505 1.00 96.56 195 GLN A C 1
ATOM 1571 O O . GLN A 1 195 ? 2.026 3.033 -4.879 1.00 96.56 195 GLN A O 1
ATOM 1576 N N . GLY A 1 196 ? 2.020 0.950 -4.067 1.00 98.62 196 GLY A N 1
ATOM 1577 C CA . GLY A 1 196 ? 0.569 0.866 -3.952 1.00 98.62 196 GLY A CA 1
ATOM 1578 C C . GLY A 1 196 ? -0.005 1.847 -2.930 1.00 98.62 196 GLY A C 1
ATOM 1579 O O . GLY A 1 196 ? -1.101 2.357 -3.131 1.00 98.62 196 GLY A O 1
ATOM 1580 N N . GLY A 1 197 ? 0.753 2.181 -1.878 1.00 98.38 197 GLY A N 1
ATOM 1581 C CA . GLY A 1 197 ? 0.382 3.222 -0.915 1.00 98.38 197 GLY A CA 1
ATOM 1582 C C . GLY A 1 197 ? 0.379 4.618 -1.541 1.00 98.38 197 GLY A C 1
ATOM 1583 O O . GLY A 1 197 ? -0.549 5.391 -1.317 1.00 98.38 197 GLY A O 1
ATOM 1584 N N . LEU A 1 198 ? 1.349 4.897 -2.422 1.00 97.88 198 LEU A N 1
ATOM 1585 C CA . LEU A 1 198 ? 1.399 6.140 -3.194 1.00 97.88 198 LEU A CA 1
ATOM 1586 C C . LEU A 1 198 ? 0.174 6.269 -4.116 1.00 97.88 198 LEU A C 1
ATOM 1588 O O . LEU A 1 198 ? -0.388 7.355 -4.245 1.00 97.88 198 LEU A O 1
ATOM 1592 N N . TYR A 1 199 ? -0.265 5.178 -4.748 1.00 98.81 199 TYR A N 1
ATOM 1593 C CA . TYR A 1 199 ? -1.477 5.188 -5.577 1.00 98.81 199 TYR A CA 1
ATOM 1594 C C . TYR A 1 199 ? -2.751 5.303 -4.750 1.00 98.81 199 TYR A C 1
ATOM 1596 O O . TYR A 1 199 ? -3.624 6.090 -5.102 1.00 98.81 199 TYR A O 1
ATOM 1604 N N . ALA A 1 200 ? -2.842 4.580 -3.633 1.00 98.81 200 ALA A N 1
ATOM 1605 C CA . ALA A 1 200 ? -3.975 4.674 -2.724 1.00 98.81 200 ALA A CA 1
ATOM 1606 C C . ALA A 1 200 ? -4.134 6.095 -2.157 1.00 98.81 200 ALA A C 1
ATOM 1608 O O . ALA A 1 200 ? -5.257 6.580 -2.095 1.00 98.81 200 ALA A O 1
ATOM 1609 N N . GLN A 1 201 ? -3.045 6.804 -1.832 1.00 98.12 201 GLN A N 1
ATOM 1610 C CA . GLN A 1 201 ? -3.112 8.211 -1.411 1.00 98.12 201 GLN A CA 1
ATOM 1611 C C . GLN A 1 201 ? -3.846 9.078 -2.445 1.00 98.12 201 GLN A C 1
ATOM 1613 O O . GLN A 1 201 ? -4.733 9.851 -2.090 1.00 98.12 201 GLN A O 1
ATOM 1618 N N . ARG A 1 202 ? -3.486 8.953 -3.727 1.00 97.88 202 ARG A N 1
ATOM 1619 C CA . ARG A 1 202 ? -4.127 9.726 -4.799 1.00 97.88 202 ARG A CA 1
ATOM 1620 C C . ARG A 1 202 ? -5.554 9.264 -5.071 1.00 97.88 202 ARG A C 1
ATOM 1622 O O . ARG A 1 202 ? -6.430 10.097 -5.271 1.00 97.88 202 ARG A O 1
ATOM 1629 N N . LEU A 1 203 ? -5.799 7.957 -5.002 1.00 98.62 203 LEU A N 1
ATOM 1630 C CA . LEU A 1 203 ? -7.135 7.387 -5.142 1.00 98.62 203 LEU A CA 1
ATOM 1631 C C . LEU A 1 203 ? -8.088 7.932 -4.069 1.00 98.62 203 LEU A C 1
ATOM 1633 O O . LEU A 1 203 ? -9.222 8.278 -4.385 1.00 98.62 203 LEU A O 1
ATOM 1637 N N . LEU A 1 204 ? -7.628 8.059 -2.819 1.00 98.50 204 LEU A N 1
ATOM 1638 C CA . LEU A 1 204 ? -8.399 8.686 -1.742 1.00 98.50 204 LEU A CA 1
ATOM 1639 C C . LEU A 1 204 ? -8.746 10.137 -2.085 1.00 98.50 204 LEU A C 1
ATOM 1641 O O . LEU A 1 204 ? -9.915 10.505 -2.020 1.00 98.50 204 LEU A O 1
ATOM 1645 N N . ALA A 1 205 ? -7.765 10.924 -2.528 1.00 97.12 205 ALA A N 1
ATOM 1646 C CA . ALA A 1 205 ? -7.993 12.314 -2.918 1.00 97.12 205 ALA A CA 1
ATOM 1647 C C . ALA A 1 205 ? -8.998 12.462 -4.078 1.00 97.12 205 ALA A C 1
ATOM 1649 O O . ALA A 1 205 ? -9.789 13.400 -4.106 1.00 97.12 205 ALA A O 1
ATOM 1650 N N . GLU A 1 206 ? -8.998 11.535 -5.040 1.00 97.12 206 GLU A N 1
ATOM 1651 C CA . GLU A 1 206 ? -9.844 11.630 -6.237 1.00 97.12 206 GLU A CA 1
ATOM 1652 C C . GLU A 1 206 ? -11.212 10.934 -6.111 1.00 97.12 206 GLU A C 1
ATOM 1654 O O . GLU A 1 206 ? -12.125 11.266 -6.870 1.00 97.12 206 GLU A O 1
ATOM 1659 N N . ARG A 1 207 ? -11.370 9.944 -5.220 1.00 98.00 207 ARG A N 1
ATOM 1660 C CA . ARG A 1 207 ? -12.597 9.123 -5.101 1.00 98.00 207 ARG A CA 1
ATOM 1661 C C . ARG A 1 207 ? -13.274 9.183 -3.738 1.00 98.00 207 ARG A C 1
ATOM 1663 O O . ARG A 1 207 ? -14.439 8.809 -3.633 1.00 98.00 207 ARG A O 1
ATOM 1670 N N . PHE A 1 208 ? -12.591 9.685 -2.714 1.00 97.62 208 PHE A N 1
ATOM 1671 C CA . PHE A 1 208 ? -13.122 9.864 -1.360 1.00 97.62 208 PHE A CA 1
ATOM 1672 C C . PHE A 1 208 ? -13.190 11.353 -0.984 1.00 97.62 208 PHE A C 1
ATOM 1674 O O . PHE A 1 208 ? -12.958 11.739 0.156 1.00 97.62 208 PHE A O 1
ATOM 1681 N N . ASN A 1 209 ? -13.548 12.189 -1.960 1.00 94.94 209 ASN A N 1
ATOM 1682 C CA . ASN A 1 209 ? -13.688 13.646 -1.850 1.00 94.94 209 ASN A CA 1
ATOM 1683 C C . ASN A 1 209 ? -15.138 14.117 -1.632 1.00 94.94 209 ASN A C 1
ATOM 1685 O O . ASN A 1 209 ? -15.434 15.305 -1.734 1.00 94.94 209 ASN A O 1
ATOM 1689 N N . THR A 1 210 ? -16.065 13.192 -1.377 1.00 95.69 210 THR A N 1
ATOM 1690 C CA . THR A 1 210 ? -17.460 13.511 -1.047 1.00 95.69 210 THR A CA 1
ATOM 1691 C C . THR A 1 210 ? -17.851 12.832 0.261 1.00 95.69 210 THR A C 1
ATOM 1693 O O . THR A 1 210 ? -17.419 11.695 0.479 1.00 95.69 210 THR A O 1
ATOM 1696 N N . PRO A 1 211 ? -18.729 13.439 1.085 1.00 94.25 211 PRO A N 1
ATOM 1697 C CA . PRO A 1 211 ? -19.179 12.832 2.339 1.00 94.25 211 PRO A CA 1
ATOM 1698 C C . PRO A 1 211 ? -19.715 11.408 2.155 1.00 94.25 211 PRO A C 1
ATOM 1700 O O . PRO A 1 211 ? -19.332 10.498 2.879 1.00 94.25 211 PRO A O 1
ATOM 1703 N N . ARG A 1 212 ? -20.495 11.168 1.091 1.00 92.44 212 ARG A N 1
ATOM 1704 C CA . ARG A 1 212 ? -21.039 9.838 0.771 1.00 92.44 212 ARG A CA 1
ATOM 1705 C C . ARG A 1 212 ? -19.955 8.782 0.541 1.00 92.44 212 ARG A C 1
ATOM 1707 O O . ARG A 1 212 ? -20.151 7.622 0.890 1.00 92.44 212 ARG A O 1
ATOM 1714 N N . MET A 1 213 ? -18.852 9.137 -0.113 1.00 94.94 213 MET A N 1
ATOM 1715 C CA . MET A 1 213 ? -17.749 8.194 -0.319 1.00 94.94 213 MET A CA 1
ATOM 1716 C C . MET A 1 213 ? -16.899 8.046 0.941 1.00 94.94 213 MET A C 1
ATOM 1718 O O . MET A 1 213 ? -16.492 6.932 1.256 1.00 94.94 213 MET A O 1
ATOM 1722 N N . GLN A 1 214 ? -16.691 9.133 1.686 1.00 96.06 214 GLN A N 1
ATOM 1723 C CA . GLN A 1 214 ? -15.973 9.129 2.964 1.00 96.06 214 GLN A CA 1
ATOM 1724 C C . GLN A 1 214 ? -16.670 8.241 4.004 1.00 96.06 214 GLN A C 1
ATOM 1726 O O . GLN A 1 214 ? -16.011 7.415 4.624 1.00 96.06 214 GLN A O 1
ATOM 1731 N N . GLU A 1 215 ? -18.002 8.294 4.105 1.00 94.19 215 GLU A N 1
ATOM 1732 C CA . GLU A 1 215 ? -18.808 7.408 4.965 1.00 94.19 215 GLU A CA 1
ATOM 1733 C C . GLU A 1 215 ? -18.630 5.919 4.635 1.00 94.19 215 GLU A C 1
ATOM 1735 O O . GLU A 1 215 ? -18.795 5.055 5.494 1.00 94.19 215 GLU A O 1
ATOM 1740 N N . ARG A 1 216 ? -18.297 5.597 3.380 1.00 95.12 216 ARG A N 1
ATOM 1741 C CA . ARG A 1 216 ? -18.082 4.215 2.933 1.00 95.12 216 ARG A CA 1
ATOM 1742 C C . ARG A 1 216 ? -16.653 3.738 3.155 1.00 95.12 216 ARG A C 1
ATOM 1744 O O . ARG A 1 216 ? -16.403 2.543 2.984 1.00 95.12 216 ARG A O 1
ATOM 1751 N N . LEU A 1 217 ? -15.725 4.626 3.508 1.00 98.44 217 LEU A N 1
ATOM 1752 C CA . LEU A 1 217 ? -14.362 4.252 3.856 1.00 98.44 217 LEU A CA 1
ATOM 1753 C C . LEU A 1 217 ? -14.342 3.683 5.276 1.00 98.44 217 LEU A C 1
ATOM 1755 O O . LEU A 1 217 ? -14.593 4.382 6.249 1.00 98.44 217 LEU A O 1
ATOM 1759 N N . VAL A 1 218 ? -13.976 2.413 5.408 1.00 98.69 218 VAL A N 1
ATOM 1760 C CA . VAL A 1 218 ? -13.693 1.813 6.716 1.00 98.69 218 VAL A CA 1
ATOM 1761 C C . VAL A 1 218 ? -12.344 2.313 7.210 1.00 98.69 218 VAL A C 1
ATOM 1763 O O . VAL A 1 218 ? -12.247 2.890 8.281 1.00 98.69 218 VAL A O 1
ATOM 1766 N N . ALA A 1 219 ? -11.292 2.115 6.422 1.00 98.81 219 ALA A N 1
ATOM 1767 C CA . ALA A 1 219 ? -9.968 2.661 6.679 1.00 98.81 219 ALA A CA 1
ATOM 1768 C C . ALA A 1 219 ? -9.115 2.560 5.413 1.00 98.81 219 ALA A C 1
ATOM 1770 O O . ALA A 1 219 ? -9.357 1.703 4.557 1.00 98.81 219 ALA A O 1
ATOM 1771 N N . ALA A 1 220 ? -8.084 3.395 5.321 1.00 98.88 220 ALA A N 1
ATOM 1772 C CA . ALA A 1 220 ? -7.041 3.250 4.315 1.00 98.88 220 ALA A CA 1
ATOM 1773 C C . ALA A 1 220 ? -5.701 2.874 4.957 1.00 98.88 220 ALA A C 1
ATOM 1775 O O . ALA A 1 220 ? -5.166 3.657 5.731 1.00 98.88 220 ALA A O 1
ATOM 1776 N N . TYR A 1 221 ? -5.136 1.713 4.631 1.00 98.94 221 TYR A N 1
ATOM 1777 C CA . TYR A 1 221 ? -3.835 1.254 5.128 1.00 98.94 221 TYR A CA 1
ATOM 1778 C C . TYR A 1 221 ? -2.746 1.506 4.083 1.00 98.94 221 TYR A C 1
ATOM 1780 O O . TYR A 1 221 ? -2.621 0.758 3.115 1.00 98.94 221 TYR A O 1
ATOM 1788 N N . LEU A 1 222 ? -1.953 2.558 4.282 1.00 98.81 222 LEU A N 1
ATOM 1789 C CA . LEU A 1 222 ? -0.854 2.994 3.417 1.00 98.81 222 LEU A CA 1
ATOM 1790 C C . LEU A 1 222 ? 0.486 2.562 4.035 1.00 98.81 222 LEU A C 1
ATOM 1792 O O . LEU A 1 222 ? 1.160 3.312 4.738 1.00 98.81 222 LEU A O 1
ATOM 1796 N N . ILE A 1 223 ? 0.840 1.297 3.827 1.00 98.75 223 ILE A N 1
ATOM 1797 C CA . ILE A 1 223 ? 1.934 0.612 4.528 1.00 98.75 223 ILE A CA 1
ATOM 1798 C C . ILE A 1 223 ? 3.236 0.751 3.741 1.00 98.75 223 ILE A C 1
ATOM 1800 O O . ILE A 1 223 ? 3.256 0.571 2.525 1.00 98.75 223 ILE A O 1
ATOM 1804 N N . ASP A 1 224 ? 4.340 1.043 4.429 1.00 97.62 224 ASP A N 1
ATOM 1805 C CA . ASP A 1 224 ? 5.642 1.361 3.827 1.00 97.62 224 ASP A CA 1
ATOM 1806 C C . ASP A 1 224 ? 5.557 2.495 2.787 1.00 97.62 224 ASP A C 1
ATOM 1808 O O . ASP A 1 224 ? 6.332 2.557 1.829 1.00 97.62 224 ASP A O 1
ATOM 1812 N N . SER A 1 225 ? 4.609 3.411 2.994 1.00 96.56 225 SER A N 1
ATOM 1813 C CA . SER A 1 225 ? 4.362 4.593 2.174 1.00 96.56 225 SER A CA 1
ATOM 1814 C C . SER A 1 225 ? 4.263 5.817 3.080 1.00 96.56 225 SER A C 1
ATOM 1816 O O . SER A 1 225 ? 3.797 5.715 4.213 1.00 96.56 225 SER A O 1
ATOM 1818 N N . ALA A 1 226 ? 4.763 6.964 2.627 1.00 97.19 226 ALA A N 1
ATOM 1819 C CA . ALA A 1 226 ? 4.766 8.182 3.429 1.00 97.19 226 ALA A CA 1
ATOM 1820 C C . ALA A 1 226 ? 3.534 9.026 3.113 1.00 97.19 226 ALA A C 1
ATOM 1822 O O . ALA A 1 226 ? 3.330 9.392 1.960 1.00 97.19 226 ALA A O 1
ATOM 1823 N N . VAL A 1 227 ? 2.777 9.398 4.145 1.00 97.88 227 VAL A N 1
ATOM 1824 C CA . VAL A 1 227 ? 1.620 10.293 4.025 1.00 97.88 227 VAL A CA 1
ATOM 1825 C C . VAL A 1 227 ? 1.912 11.582 4.790 1.00 97.88 227 VAL A C 1
ATOM 1827 O O . VAL A 1 227 ? 1.968 11.561 6.022 1.00 97.88 227 VAL A O 1
ATOM 1830 N N . PRO A 1 228 ? 2.142 12.708 4.100 1.00 97.62 228 PRO A N 1
ATOM 1831 C CA . PRO A 1 228 ? 2.285 14.003 4.752 1.00 97.62 228 PRO A CA 1
ATOM 1832 C C . PRO A 1 228 ? 0.997 14.460 5.4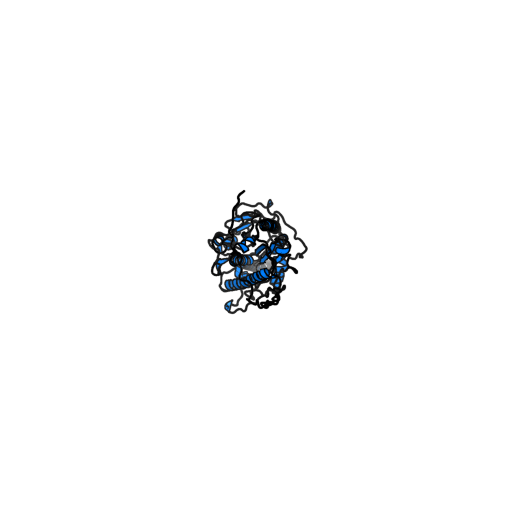50 1.00 97.62 228 PRO A C 1
ATOM 1834 O O . PRO A 1 228 ? -0.089 14.413 4.878 1.00 97.62 228 PRO A O 1
ATOM 1837 N N . MET A 1 229 ? 1.122 14.933 6.690 1.00 96.62 229 MET A N 1
ATOM 1838 C CA . MET A 1 229 ? 0.007 15.367 7.543 1.00 96.62 229 MET A CA 1
ATOM 1839 C C . MET A 1 229 ? -0.746 16.579 6.991 1.00 96.62 229 MET A C 1
ATOM 1841 O O . MET A 1 229 ? -1.922 16.758 7.283 1.00 96.62 229 MET A O 1
ATOM 1845 N N . ASP A 1 230 ? -0.076 17.436 6.228 1.00 96.19 230 ASP A N 1
ATOM 1846 C CA . ASP A 1 230 ? -0.679 18.623 5.631 1.00 96.19 230 ASP A CA 1
ATOM 1847 C C . ASP A 1 230 ? -1.682 18.285 4.518 1.00 96.19 230 ASP A C 1
ATOM 1849 O O . ASP A 1 230 ? -2.543 19.110 4.229 1.00 96.19 230 ASP A O 1
ATOM 1853 N N . LEU A 1 231 ? -1.653 17.060 3.970 1.00 96.56 231 LEU A N 1
ATOM 1854 C CA . LEU A 1 231 ? -2.639 16.610 2.982 1.00 96.56 231 LEU A CA 1
ATOM 1855 C C . LEU A 1 231 ? -4.068 16.555 3.528 1.00 96.56 231 LEU A C 1
ATOM 1857 O O . LEU A 1 231 ? -5.002 16.749 2.758 1.00 96.56 231 LEU A O 1
ATOM 1861 N N . PHE A 1 232 ? -4.263 16.327 4.831 1.00 97.12 232 PHE A N 1
ATOM 1862 C CA . PHE A 1 232 ? -5.602 16.321 5.443 1.00 97.12 232 PHE A CA 1
ATOM 1863 C C . PHE A 1 232 ? -6.266 17.704 5.460 1.00 97.12 232 PHE A C 1
ATOM 1865 O O . PHE A 1 232 ? -7.474 17.799 5.639 1.00 97.12 232 PHE A O 1
ATOM 1872 N N . ASN A 1 233 ? -5.488 18.768 5.240 1.00 95.56 233 ASN A N 1
ATOM 1873 C CA . ASN A 1 233 ? -5.998 20.132 5.098 1.00 95.56 233 ASN A CA 1
ATOM 1874 C C . ASN A 1 233 ? -6.138 20.556 3.624 1.00 95.56 233 ASN A C 1
ATOM 1876 O O . ASN A 1 233 ? -6.449 21.715 3.360 1.00 95.56 233 ASN A O 1
ATOM 1880 N N . THR A 1 234 ? -5.834 19.661 2.678 1.00 93.88 234 THR A N 1
ATOM 1881 C CA . THR A 1 234 ? -5.885 19.926 1.235 1.00 93.88 234 THR A CA 1
ATOM 1882 C C . THR A 1 234 ? -6.533 18.754 0.491 1.00 93.88 234 THR A C 1
ATOM 1884 O O . THR A 1 234 ? -7.749 18.626 0.456 1.00 93.88 234 THR A O 1
ATOM 1887 N N . GLN A 1 235 ? -5.739 17.851 -0.085 1.00 93.94 235 GLN A N 1
ATOM 1888 C CA . GLN A 1 235 ? -6.199 16.792 -0.988 1.00 93.94 235 GLN A CA 1
ATOM 1889 C C . GLN A 1 235 ? -7.019 15.692 -0.303 1.00 93.94 235 GLN A C 1
ATOM 1891 O O . GLN A 1 235 ? -7.768 14.987 -0.969 1.00 93.94 235 GLN A O 1
ATOM 1896 N N . LEU A 1 236 ? -6.841 15.509 1.005 1.00 96.56 236 LEU A N 1
ATOM 1897 C CA . LEU A 1 236 ? -7.547 14.525 1.828 1.00 96.56 236 LEU A CA 1
ATOM 1898 C C . LEU A 1 236 ? -8.520 15.210 2.802 1.00 96.56 236 LEU A C 1
ATOM 1900 O O . LEU A 1 236 ? -8.774 14.679 3.882 1.00 96.56 236 LEU A O 1
ATOM 1904 N N . GLU A 1 237 ? -9.036 16.391 2.446 1.00 95.00 237 GLU A N 1
ATOM 1905 C CA . GLU A 1 237 ? -10.029 17.109 3.249 1.00 95.00 237 GLU A CA 1
ATOM 1906 C C . GLU A 1 237 ? -11.246 16.218 3.563 1.00 95.00 237 GLU A C 1
ATOM 1908 O O . GLU A 1 237 ? -11.785 15.522 2.701 1.00 95.00 237 GLU A O 1
ATOM 1913 N N . GLY A 1 238 ? -11.671 16.222 4.829 1.00 95.31 238 GLY A N 1
ATOM 1914 C CA . GLY A 1 238 ? -12.741 15.359 5.345 1.00 95.31 238 GLY A CA 1
ATOM 1915 C C . GLY A 1 238 ? -12.274 13.979 5.822 1.00 95.31 238 GLY A C 1
ATOM 1916 O O . GLY A 1 238 ? -13.041 13.276 6.474 1.00 95.31 238 GLY A O 1
ATOM 1917 N N . LEU A 1 239 ? -11.014 13.607 5.573 1.00 97.81 239 LEU A N 1
ATOM 1918 C CA . LEU A 1 239 ? -10.362 12.452 6.190 1.00 97.81 239 LEU A CA 1
ATOM 1919 C C . LEU A 1 239 ? -9.371 12.906 7.270 1.00 97.81 239 LEU A C 1
ATOM 1921 O O . LEU A 1 239 ? -8.909 14.045 7.289 1.00 97.81 239 LEU A O 1
ATOM 1925 N N . ALA A 1 240 ? -8.998 11.985 8.155 1.00 97.56 240 ALA A N 1
ATOM 1926 C CA . ALA A 1 240 ? -7.974 12.206 9.173 1.00 97.56 240 ALA A CA 1
ATOM 1927 C C . ALA A 1 240 ? -7.074 10.976 9.323 1.00 97.56 240 ALA A C 1
ATOM 1929 O O . ALA A 1 240 ? -7.415 9.881 8.868 1.00 97.56 240 ALA A O 1
ATOM 1930 N N . ALA A 1 241 ? -5.929 11.137 9.986 1.00 98.12 241 ALA A N 1
ATOM 1931 C CA . ALA A 1 241 ? -5.177 9.990 10.479 1.00 98.12 241 ALA A CA 1
ATOM 1932 C C . ALA A 1 241 ? -5.968 9.305 11.606 1.00 98.12 241 ALA A C 1
ATOM 1934 O O . ALA A 1 241 ? -6.577 9.984 12.426 1.00 98.12 241 ALA A O 1
ATOM 1935 N N . CYS A 1 242 ? -5.955 7.976 11.658 1.00 98.00 242 CYS A N 1
ATOM 1936 C CA . CYS A 1 242 ? -6.605 7.253 12.751 1.00 98.00 242 CYS A CA 1
ATOM 1937 C C . CYS A 1 242 ? -5.850 7.457 14.072 1.00 98.00 242 CYS A C 1
ATOM 1939 O O . CYS A 1 242 ? -4.620 7.441 14.082 1.00 98.00 242 CYS A O 1
ATOM 1941 N N . GLU A 1 243 ? -6.557 7.573 15.191 1.00 96.50 243 GLU A N 1
ATOM 1942 C CA . GLU A 1 243 ? -5.959 7.788 16.515 1.00 96.50 243 GLU A CA 1
ATOM 1943 C C . GLU A 1 243 ? -6.164 6.602 17.466 1.00 96.50 243 GLU A C 1
ATOM 1945 O O . GLU A 1 243 ? -5.418 6.466 18.441 1.00 96.50 243 GLU A O 1
ATOM 1950 N N . LYS A 1 244 ? -7.145 5.739 17.175 1.00 97.25 244 LYS A N 1
ATOM 1951 C CA . LYS A 1 244 ? -7.498 4.549 17.955 1.00 97.25 244 LYS A CA 1
ATOM 1952 C C . LYS A 1 244 ? -7.634 3.296 17.088 1.00 97.25 244 LYS A C 1
ATOM 1954 O O . LYS A 1 244 ? -7.736 3.328 15.855 1.00 97.25 244 LYS A O 1
ATOM 1959 N N . ALA A 1 245 ? -7.661 2.152 17.770 1.00 97.62 245 ALA A N 1
ATOM 1960 C CA . ALA A 1 245 ? -7.767 0.839 17.145 1.00 97.62 245 ALA A CA 1
ATOM 1961 C C . ALA A 1 245 ? -9.071 0.652 16.357 1.00 97.62 245 ALA A C 1
ATOM 1963 O O . ALA A 1 245 ? -9.034 0.091 15.263 1.00 97.62 245 ALA A O 1
ATOM 1964 N N . ASP A 1 246 ? -10.186 1.144 16.885 1.00 97.25 246 ASP A N 1
ATOM 1965 C CA . ASP A 1 246 ? -11.538 1.009 16.343 1.00 97.25 246 ASP A CA 1
ATOM 1966 C C . ASP A 1 246 ? -12.018 2.226 15.538 1.00 97.25 246 ASP A C 1
ATOM 1968 O O . ASP A 1 246 ? -13.124 2.185 14.999 1.00 97.25 246 ASP A O 1
ATOM 1972 N N . ASP A 1 247 ? -11.188 3.267 15.394 1.00 97.25 247 ASP A N 1
ATOM 1973 C CA . ASP A 1 247 ? -11.484 4.381 14.490 1.00 97.25 247 ASP A CA 1
ATOM 1974 C C . ASP A 1 247 ? -11.685 3.869 13.057 1.00 97.25 247 ASP A C 1
ATOM 1976 O O . ASP A 1 247 ? -10.922 3.036 12.554 1.00 97.25 247 ASP A O 1
ATOM 1980 N N . PHE A 1 248 ? -12.684 4.421 12.377 1.00 96.88 248 PHE A N 1
ATOM 1981 C CA . PHE A 1 248 ? -12.973 4.172 10.968 1.00 96.88 248 PHE A CA 1
ATOM 1982 C C . PHE A 1 248 ? -13.162 5.501 10.217 1.00 96.88 248 PHE A C 1
ATOM 1984 O O . PHE A 1 248 ? -13.189 6.566 10.830 1.00 96.88 248 PHE A O 1
ATOM 1991 N N . GLY A 1 249 ? -13.234 5.465 8.883 1.00 97.25 249 GLY A N 1
ATOM 1992 C CA . GLY A 1 249 ? -13.267 6.677 8.052 1.00 97.25 249 GLY A CA 1
ATOM 1993 C C . GLY A 1 249 ? -11.931 7.427 8.011 1.00 97.25 249 GLY A C 1
ATOM 1994 O O . GLY A 1 249 ? -11.894 8.623 7.740 1.00 97.25 249 GLY A O 1
ATOM 1995 N N . CYS A 1 250 ? -10.824 6.745 8.309 1.00 98.31 250 CYS A N 1
ATOM 1996 C CA . CYS A 1 250 ? -9.528 7.372 8.556 1.00 98.31 250 CYS A CA 1
ATOM 1997 C C . CYS A 1 250 ? -8.372 6.661 7.829 1.00 98.31 250 CYS A C 1
ATOM 1999 O O . CYS A 1 250 ? -8.502 5.550 7.303 1.00 98.31 250 CYS A O 1
ATOM 2001 N N . VAL A 1 251 ? -7.211 7.314 7.797 1.00 98.81 251 VAL A N 1
ATOM 2002 C CA . VAL A 1 251 ? -5.993 6.849 7.128 1.00 98.81 251 VAL A CA 1
ATOM 2003 C C . VAL A 1 251 ? -4.982 6.337 8.152 1.00 98.81 251 VAL A C 1
ATOM 2005 O O . VAL A 1 251 ? -4.693 6.975 9.164 1.00 98.81 251 VAL A O 1
ATOM 2008 N N . VAL A 1 252 ? -4.403 5.182 7.856 1.00 98.75 252 VAL A N 1
ATOM 2009 C CA . VAL A 1 252 ? -3.307 4.550 8.580 1.00 98.75 252 VAL A CA 1
ATOM 2010 C C . VAL A 1 252 ? -2.080 4.545 7.699 1.00 98.75 252 VAL A C 1
ATOM 2012 O O . VAL A 1 252 ? -2.145 4.134 6.547 1.00 98.75 252 VAL A O 1
ATOM 2015 N N . SER A 1 253 ? -0.946 4.970 8.242 1.00 98.56 253 SER A N 1
ATOM 2016 C CA . SER A 1 253 ? 0.313 4.981 7.508 1.00 98.56 253 SER A CA 1
ATOM 2017 C C . SER A 1 253 ? 1.477 4.750 8.451 1.00 98.56 253 SER A C 1
ATOM 2019 O O . SER A 1 253 ? 1.507 5.288 9.558 1.00 98.56 253 SER A O 1
ATOM 2021 N N . TRP A 1 254 ? 2.452 3.973 7.996 1.00 98.56 254 TRP A N 1
ATOM 2022 C CA . TRP A 1 254 ? 3.751 3.845 8.647 1.00 98.56 254 TRP A CA 1
ATOM 2023 C C . TRP A 1 254 ? 4.798 3.376 7.639 1.00 98.56 254 TRP A C 1
ATOM 2025 O O . TRP A 1 254 ? 4.469 2.729 6.647 1.00 98.56 254 TRP A O 1
ATOM 2035 N N . GLY A 1 255 ? 6.067 3.668 7.916 1.00 97.88 255 GLY A N 1
ATOM 2036 C CA . GLY A 1 255 ? 7.208 3.091 7.208 1.00 97.88 255 GLY A CA 1
ATOM 2037 C C . GLY A 1 255 ? 8.160 2.437 8.187 1.00 97.88 255 GLY A C 1
ATOM 2038 O O . GLY A 1 255 ? 8.581 3.081 9.148 1.00 97.88 255 GLY A O 1
ATOM 2039 N N . VAL A 1 256 ? 8.475 1.162 7.957 1.00 97.81 256 VAL A N 1
ATOM 2040 C CA . VAL A 1 256 ? 9.318 0.378 8.864 1.00 97.81 256 VAL A CA 1
ATOM 2041 C C . VAL A 1 256 ? 10.793 0.687 8.635 1.00 97.81 256 VAL A C 1
ATOM 2043 O O . VAL A 1 256 ? 11.330 0.434 7.554 1.00 97.81 256 VAL A O 1
ATOM 2046 N N . VAL A 1 257 ? 11.475 1.127 9.690 1.00 97.56 257 VAL A N 1
ATOM 2047 C CA . VAL A 1 257 ? 12.933 1.286 9.718 1.00 97.56 257 VAL A CA 1
ATOM 2048 C C . VAL A 1 257 ? 13.509 0.535 10.915 1.00 97.56 257 VAL A C 1
ATOM 2050 O O . VAL A 1 257 ? 12.886 0.435 11.972 1.00 97.56 257 VAL A O 1
ATOM 2053 N N . LEU A 1 258 ? 14.683 -0.069 10.729 1.00 97.00 258 LEU A N 1
ATOM 2054 C CA . LEU A 1 258 ? 15.386 -0.735 11.822 1.00 97.00 258 LEU A CA 1
ATOM 2055 C C . LEU A 1 258 ? 16.050 0.304 12.721 1.00 97.00 258 LEU A C 1
ATOM 2057 O O . LEU A 1 258 ? 16.630 1.272 12.233 1.00 97.00 258 LEU A O 1
ATOM 2061 N N . ASP A 1 259 ? 16.014 0.056 14.024 1.00 97.00 259 ASP A N 1
ATOM 2062 C CA . ASP A 1 259 ? 16.757 0.841 15.002 1.00 97.00 259 ASP A CA 1
ATOM 2063 C C . ASP A 1 259 ? 18.252 0.917 14.628 1.00 97.00 259 ASP A C 1
ATOM 2065 O O . ASP A 1 259 ? 18.875 -0.088 14.259 1.00 97.00 259 ASP A O 1
ATOM 2069 N N . GLY A 1 260 ? 18.804 2.131 14.673 1.00 95.56 260 GLY A N 1
ATOM 2070 C CA . GLY A 1 260 ? 20.164 2.463 14.238 1.00 95.56 260 GLY A CA 1
ATOM 2071 C C . GLY A 1 260 ? 20.376 2.665 12.727 1.00 95.56 260 GLY A C 1
ATOM 2072 O O . GLY A 1 260 ? 21.515 2.896 12.319 1.00 95.56 260 GLY A O 1
ATOM 2073 N N . ASP A 1 261 ? 19.341 2.584 11.879 1.00 95.12 261 ASP A N 1
ATOM 2074 C CA . ASP A 1 261 ? 19.435 2.897 10.438 1.00 95.12 261 ASP A CA 1
ATOM 2075 C C . ASP A 1 261 ? 18.984 4.340 10.130 1.00 95.12 261 ASP A C 1
ATOM 2077 O O . ASP A 1 261 ? 18.018 4.583 9.400 1.00 95.12 261 ASP A O 1
ATOM 2081 N N . ASP A 1 262 ? 19.701 5.318 10.693 1.00 94.69 262 ASP A N 1
ATOM 2082 C CA . ASP A 1 262 ? 19.380 6.751 10.568 1.00 94.69 262 ASP A CA 1
ATOM 2083 C C . ASP A 1 262 ? 19.318 7.215 9.105 1.00 94.69 262 ASP A C 1
ATOM 2085 O O . ASP A 1 262 ? 18.477 8.032 8.730 1.00 94.69 262 ASP A O 1
ATOM 2089 N N . SER A 1 263 ? 20.169 6.646 8.244 1.00 93.56 263 SER A N 1
ATOM 2090 C CA . SER A 1 263 ? 20.189 6.972 6.815 1.00 93.56 263 SER A CA 1
ATOM 2091 C C . SER A 1 263 ? 18.896 6.562 6.110 1.00 93.56 263 SER A C 1
ATOM 2093 O O . SER A 1 263 ? 18.418 7.283 5.225 1.00 93.56 263 SER A O 1
ATOM 2095 N N . GLU A 1 264 ? 18.325 5.415 6.479 1.00 93.94 264 GLU A N 1
ATOM 2096 C CA . GLU A 1 264 ? 17.048 4.958 5.944 1.00 93.94 264 GLU A CA 1
ATOM 2097 C C . GLU A 1 264 ? 15.875 5.745 6.538 1.00 93.94 264 GLU A C 1
ATOM 2099 O O . GLU A 1 264 ? 14.972 6.120 5.788 1.00 93.94 264 GLU A O 1
ATOM 2104 N N . ALA A 1 265 ? 15.921 6.094 7.829 1.00 96.56 265 ALA A N 1
ATOM 2105 C CA . ALA A 1 265 ? 14.931 6.978 8.447 1.00 96.56 265 ALA A CA 1
ATOM 2106 C C . ALA A 1 265 ? 14.897 8.356 7.758 1.00 96.56 265 ALA A C 1
ATOM 2108 O O . ALA A 1 265 ? 13.832 8.830 7.356 1.00 96.56 265 ALA A O 1
ATOM 2109 N N . ASP A 1 266 ? 16.062 8.962 7.514 1.00 96.06 266 ASP A N 1
ATOM 2110 C CA . ASP A 1 266 ? 16.186 10.219 6.773 1.00 96.06 266 ASP A CA 1
ATOM 2111 C C . ASP A 1 266 ? 15.727 10.092 5.322 1.00 96.06 266 ASP A C 1
ATOM 2113 O O . ASP A 1 266 ? 15.083 11.004 4.790 1.00 96.06 266 ASP A O 1
ATOM 2117 N N . ARG A 1 267 ? 16.034 8.966 4.661 1.00 94.50 267 ARG A N 1
ATOM 2118 C CA . ARG A 1 267 ? 15.539 8.687 3.310 1.00 94.50 267 ARG A CA 1
ATOM 2119 C C . ARG A 1 267 ? 14.017 8.617 3.304 1.00 94.50 267 ARG A C 1
ATOM 2121 O O . ARG A 1 267 ? 13.424 9.219 2.414 1.00 94.50 267 ARG A O 1
ATOM 2128 N N . PHE A 1 268 ? 13.401 7.892 4.232 1.00 95.88 268 PHE A N 1
ATOM 2129 C CA . PHE A 1 268 ? 11.949 7.756 4.292 1.00 95.88 268 PHE A CA 1
ATOM 2130 C C . PHE A 1 268 ? 11.281 9.109 4.565 1.00 95.88 268 PHE A C 1
ATOM 2132 O O . PHE A 1 268 ? 10.371 9.490 3.831 1.00 95.88 268 PHE A O 1
ATOM 2139 N N . ARG A 1 269 ? 11.790 9.890 5.528 1.00 96.19 269 ARG A N 1
ATOM 2140 C CA . ARG A 1 269 ? 11.253 11.224 5.845 1.00 96.19 269 ARG A CA 1
ATOM 2141 C C . ARG A 1 269 ? 11.362 12.208 4.691 1.00 96.19 269 ARG A C 1
ATOM 2143 O O . ARG A 1 269 ? 10.404 12.912 4.399 1.00 96.19 269 ARG A O 1
ATOM 2150 N N . ASN A 1 270 ? 12.514 12.259 4.025 1.00 95.56 270 ASN A N 1
ATOM 2151 C CA . ASN A 1 270 ? 12.820 13.355 3.102 1.00 95.56 270 ASN A CA 1
ATOM 2152 C C . ASN A 1 270 ? 12.750 12.973 1.620 1.00 95.56 270 ASN A C 1
ATOM 2154 O O . ASN A 1 270 ? 12.733 13.841 0.757 1.00 95.56 270 ASN A O 1
ATOM 2158 N N . ARG A 1 271 ? 12.761 11.684 1.279 1.00 93.69 271 ARG A N 1
ATOM 2159 C CA . ARG A 1 271 ? 12.832 11.218 -0.119 1.00 93.69 271 ARG A CA 1
ATOM 2160 C C . ARG A 1 271 ? 11.726 10.244 -0.493 1.00 93.69 271 ARG A C 1
ATOM 2162 O O . ARG A 1 271 ? 11.806 9.647 -1.568 1.00 93.69 271 ARG A O 1
ATOM 2169 N N . SER A 1 272 ? 10.711 10.089 0.349 1.00 95.75 272 SER A N 1
ATOM 2170 C CA . SER A 1 272 ? 9.468 9.462 -0.087 1.00 95.75 272 SER A CA 1
ATOM 2171 C C . SER A 1 272 ? 8.728 10.389 -1.044 1.00 95.75 272 SER A C 1
ATOM 2173 O O . SER A 1 272 ? 8.962 11.599 -1.063 1.00 95.75 272 SER A O 1
ATOM 2175 N N . LYS A 1 273 ? 7.889 9.801 -1.892 1.00 95.44 273 LYS A N 1
ATOM 2176 C CA . LYS A 1 273 ? 7.089 10.532 -2.872 1.00 95.44 273 LYS A CA 1
ATOM 2177 C C . LYS A 1 273 ? 5.707 10.800 -2.302 1.00 95.44 273 LYS A C 1
ATOM 2179 O O . LYS A 1 273 ? 5.148 9.933 -1.645 1.00 95.44 273 LYS A O 1
ATOM 2184 N N . SER A 1 274 ? 5.165 11.967 -2.615 1.00 95.38 274 SER A N 1
ATOM 2185 C CA . SER A 1 274 ? 3.761 12.305 -2.412 1.00 95.38 274 SER A CA 1
ATOM 2186 C C . SER A 1 274 ? 3.246 12.990 -3.664 1.00 95.38 274 SER A C 1
ATOM 2188 O O . SER A 1 274 ? 3.970 13.772 -4.289 1.00 95.38 274 SER A O 1
ATOM 2190 N N . TRP A 1 275 ? 1.988 12.731 -4.001 1.00 93.50 275 TRP A N 1
ATOM 2191 C CA . TRP A 1 275 ? 1.286 13.536 -4.990 1.00 93.50 275 TRP A CA 1
ATOM 2192 C C . TRP A 1 275 ? 1.048 14.946 -4.453 1.00 93.50 275 TRP A C 1
ATOM 2194 O O . TRP A 1 275 ? 0.964 15.148 -3.238 1.00 93.50 275 TRP A O 1
ATOM 2204 N N . ASN A 1 276 ? 0.999 15.890 -5.380 1.00 89.12 276 ASN A N 1
ATOM 2205 C CA . ASN A 1 276 ? 0.573 17.265 -5.190 1.00 89.12 276 ASN A CA 1
ATOM 2206 C C . ASN A 1 276 ? -0.787 17.481 -5.881 1.00 89.12 276 ASN A C 1
ATOM 2208 O O . ASN A 1 276 ? -1.251 16.604 -6.617 1.00 89.12 276 ASN A O 1
ATOM 2212 N N . GLU A 1 277 ? -1.432 18.625 -5.653 1.00 84.94 277 GLU A N 1
ATOM 2213 C CA . GLU A 1 277 ? -2.768 18.947 -6.194 1.00 84.94 277 GLU A CA 1
ATOM 2214 C C . GLU A 1 277 ? -2.841 18.903 -7.723 1.00 84.94 277 GLU A C 1
ATOM 2216 O O . GLU A 1 277 ? -3.817 18.421 -8.290 1.00 84.94 277 GLU A O 1
ATOM 2221 N N . ASP A 1 278 ? -1.776 19.327 -8.397 1.00 84.44 278 ASP A N 1
ATOM 2222 C CA . ASP A 1 278 ? -1.651 19.315 -9.858 1.00 84.44 278 ASP A CA 1
ATOM 2223 C C . ASP A 1 278 ? -1.302 17.928 -10.439 1.00 84.44 278 ASP A C 1
ATOM 2225 O O . ASP A 1 278 ? -1.003 17.796 -11.626 1.00 84.44 278 ASP A O 1
ATOM 2229 N N . GLY A 1 279 ? -1.303 16.881 -9.608 1.00 81.75 279 GLY A N 1
ATOM 2230 C CA . GLY A 1 279 ? -0.943 15.523 -10.009 1.00 81.75 279 GLY A CA 1
ATOM 2231 C C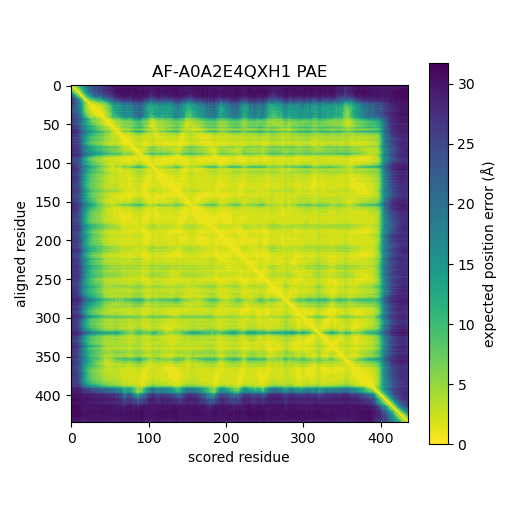 . GLY A 1 279 ? 0.559 15.321 -10.218 1.00 81.75 279 GLY A C 1
ATOM 2232 O O . GLY A 1 279 ? 0.969 14.286 -10.747 1.00 81.75 279 GLY A O 1
ATOM 2233 N N . THR A 1 280 ? 1.404 16.272 -9.808 1.00 87.88 280 THR A N 1
ATOM 2234 C CA . THR A 1 280 ? 2.860 16.099 -9.819 1.00 87.88 280 THR A CA 1
ATOM 2235 C C . THR A 1 280 ? 3.355 15.330 -8.594 1.00 87.88 280 THR A C 1
ATOM 2237 O O . THR A 1 280 ? 2.676 15.238 -7.574 1.00 87.88 280 THR A O 1
ATOM 2240 N N . LEU A 1 281 ? 4.550 14.740 -8.698 1.00 93.00 281 LEU A N 1
ATOM 2241 C CA . LEU A 1 281 ? 5.189 14.011 -7.602 1.00 93.00 281 LEU A CA 1
ATOM 2242 C C . LEU A 1 281 ? 6.301 14.856 -6.994 1.00 93.00 281 LEU A C 1
ATOM 2244 O O . LEU A 1 281 ? 7.267 15.204 -7.679 1.00 93.00 281 LEU A O 1
ATOM 2248 N N . LEU A 1 282 ? 6.184 15.121 -5.697 1.00 92.19 282 LEU A N 1
ATOM 2249 C CA . LEU A 1 282 ? 7.163 15.856 -4.903 1.00 92.19 282 LEU A CA 1
ATOM 2250 C C . LEU A 1 282 ? 7.765 14.953 -3.828 1.00 92.19 282 LEU A C 1
ATOM 2252 O O . LEU A 1 282 ? 7.208 13.905 -3.485 1.00 92.19 282 LEU A O 1
ATOM 2256 N N . SER A 1 283 ? 8.927 15.347 -3.304 1.00 93.81 283 SER A N 1
ATOM 2257 C CA . SER A 1 283 ? 9.469 14.685 -2.122 1.00 93.81 283 SER A CA 1
ATOM 2258 C C . SER A 1 283 ? 8.745 15.152 -0.863 1.00 93.81 283 SER A C 1
ATOM 2260 O O . SER A 1 283 ? 8.190 16.248 -0.798 1.00 93.81 283 SER A O 1
ATOM 2262 N N . THR A 1 284 ? 8.791 14.325 0.172 1.00 96.00 284 THR A N 1
ATOM 2263 C CA . THR A 1 284 ? 8.239 14.641 1.493 1.00 96.00 284 THR A CA 1
ATOM 2264 C C . THR A 1 284 ? 9.160 15.515 2.355 1.00 96.00 284 THR A C 1
ATOM 2266 O O . THR A 1 284 ? 8.897 15.696 3.540 1.00 96.00 284 THR A O 1
ATOM 2269 N N . THR A 1 285 ? 10.241 16.066 1.785 1.00 95.81 285 THR A N 1
ATOM 2270 C CA . THR A 1 285 ? 11.226 16.891 2.505 1.00 95.81 285 THR A CA 1
ATOM 2271 C C . THR A 1 285 ? 10.555 18.004 3.303 1.00 95.81 285 THR A C 1
ATOM 2273 O O . THR A 1 285 ? 9.807 18.805 2.749 1.00 95.81 285 THR A O 1
ATOM 2276 N N . GLY A 1 286 ? 10.869 18.079 4.598 1.00 94.44 286 GLY A N 1
ATOM 2277 C CA . GLY A 1 286 ? 10.369 19.134 5.485 1.00 94.44 286 GLY A CA 1
ATOM 2278 C C . GLY A 1 286 ? 8.891 19.013 5.870 1.00 94.44 286 GLY A C 1
ATOM 2279 O O . GLY A 1 286 ? 8.383 19.895 6.557 1.00 94.44 286 GLY A O 1
ATOM 2280 N N . ARG A 1 287 ? 8.197 17.940 5.467 1.00 96.12 287 ARG A N 1
ATOM 2281 C CA . ARG A 1 287 ? 6.789 17.701 5.810 1.00 96.12 287 ARG A CA 1
ATOM 2282 C C . ARG A 1 287 ? 6.688 16.688 6.945 1.00 96.12 287 ARG A C 1
ATOM 2284 O O . ARG A 1 287 ? 7.385 15.674 6.954 1.00 96.12 287 ARG A O 1
ATOM 2291 N N . ARG A 1 288 ? 5.795 16.944 7.906 1.00 96.62 288 ARG A N 1
ATOM 2292 C CA . ARG A 1 288 ? 5.500 15.990 8.984 1.00 96.62 288 ARG A CA 1
ATOM 2293 C C . ARG A 1 288 ? 4.739 14.806 8.399 1.00 96.62 288 ARG A C 1
ATOM 2295 O O . ARG A 1 288 ? 3.720 15.014 7.749 1.00 96.62 288 ARG A O 1
ATOM 2302 N N . LEU A 1 289 ? 5.205 13.588 8.649 1.00 98.00 289 LEU A N 1
ATOM 2303 C CA . LEU A 1 289 ? 4.558 12.370 8.162 1.00 98.00 289 LEU A CA 1
ATOM 2304 C C . LEU A 1 289 ? 3.638 11.757 9.220 1.00 98.00 289 LEU A C 1
ATOM 2306 O O . LEU A 1 289 ? 3.913 11.844 10.418 1.00 98.00 289 LEU A O 1
ATOM 2310 N N . VAL A 1 290 ? 2.570 11.107 8.763 1.00 98.19 290 VAL A N 1
ATOM 2311 C CA . VAL A 1 290 ? 1.769 10.188 9.575 1.00 98.19 290 VAL A CA 1
ATOM 2312 C C . VAL A 1 290 ? 2.638 8.993 9.969 1.00 98.19 290 VAL A C 1
ATOM 2314 O O . VAL A 1 290 ? 3.287 8.380 9.121 1.00 98.19 290 VAL A O 1
ATOM 2317 N N . CYS A 1 291 ? 2.605 8.632 11.249 1.00 98.56 291 CYS A N 1
ATOM 2318 C CA . CYS A 1 291 ? 3.096 7.352 11.740 1.00 98.56 291 CYS A CA 1
ATOM 2319 C C . CYS A 1 291 ? 2.090 6.806 12.742 1.00 98.56 291 CYS A C 1
ATOM 2321 O O . CYS A 1 291 ? 1.845 7.437 13.768 1.00 98.56 291 CYS A O 1
ATOM 2323 N N . ILE A 1 292 ? 1.510 5.651 12.429 1.00 98.69 292 ILE A N 1
ATOM 2324 C CA . ILE A 1 292 ? 0.678 4.884 13.352 1.00 98.69 292 ILE A CA 1
ATOM 2325 C C . ILE A 1 292 ? 1.448 3.642 13.761 1.00 98.69 292 ILE A C 1
ATOM 2327 O O . ILE A 1 292 ? 1.904 2.877 12.910 1.00 98.69 292 ILE A O 1
ATOM 2331 N N . ASN A 1 293 ? 1.583 3.430 15.067 1.00 98.62 293 ASN A N 1
ATOM 2332 C CA . ASN A 1 293 ? 2.232 2.237 15.582 1.00 98.62 293 ASN A CA 1
ATOM 2333 C C . ASN A 1 293 ? 1.254 1.044 15.522 1.00 98.62 293 ASN A C 1
ATOM 2335 O O . ASN A 1 293 ? 0.280 1.058 16.269 1.00 98.62 293 ASN A O 1
ATOM 2339 N N . PRO A 1 294 ? 1.496 -0.010 14.718 1.00 98.31 294 PRO A N 1
ATOM 2340 C CA . PRO A 1 294 ? 0.569 -1.138 14.567 1.00 98.31 294 PRO A CA 1
ATOM 2341 C C . PRO A 1 294 ? 0.416 -2.001 15.833 1.00 98.31 294 PRO A C 1
ATOM 2343 O O . PRO A 1 294 ? -0.468 -2.844 15.888 1.00 98.31 294 PRO A O 1
ATOM 2346 N N . LEU A 1 295 ? 1.235 -1.792 16.871 1.00 98.50 295 LEU A N 1
ATOM 2347 C CA . LEU A 1 295 ? 1.069 -2.457 18.172 1.00 98.50 295 LEU A CA 1
ATOM 2348 C C . LEU A 1 295 ? 0.139 -1.677 19.119 1.00 98.50 295 LEU A C 1
ATOM 2350 O O . LEU A 1 295 ? -0.327 -2.233 20.113 1.00 98.50 295 LEU A O 1
ATOM 2354 N N . LEU A 1 296 ? -0.092 -0.387 18.848 1.00 98.12 296 LEU A N 1
ATOM 2355 C CA . LEU A 1 296 ? -0.891 0.519 19.688 1.00 98.12 296 LEU A CA 1
ATOM 2356 C C . LEU A 1 296 ? -2.121 1.079 18.960 1.00 98.12 296 LEU A C 1
ATOM 2358 O O . LEU A 1 296 ? -3.083 1.479 19.608 1.00 98.12 296 LEU A O 1
ATOM 2362 N N . TRP A 1 297 ? -2.088 1.093 17.626 1.00 98.06 297 TRP A N 1
ATOM 2363 C CA . TRP A 1 297 ? -3.064 1.715 16.731 1.00 98.06 297 TRP A CA 1
ATOM 2364 C C . TRP A 1 297 ? -3.317 3.198 17.017 1.00 98.06 297 TRP A C 1
ATOM 2366 O O . TRP A 1 297 ? -4.430 3.688 16.854 1.00 98.06 297 TRP A O 1
ATOM 2376 N N . SER A 1 298 ? -2.257 3.901 17.415 1.00 95.31 298 SER A N 1
ATOM 2377 C CA . SER A 1 298 ? -2.246 5.322 17.757 1.00 95.31 298 SER A CA 1
ATOM 2378 C C . SER A 1 298 ? -1.130 6.070 17.026 1.00 95.31 298 SER A C 1
ATOM 2380 O O . SER A 1 298 ? -0.128 5.482 16.608 1.00 95.31 298 SER A O 1
ATOM 2382 N N . THR A 1 299 ? -1.290 7.390 16.912 1.00 92.88 299 THR A N 1
ATOM 2383 C CA . THR A 1 299 ? -0.293 8.328 16.360 1.00 92.88 299 THR A CA 1
ATOM 2384 C C . THR A 1 299 ? 0.712 8.835 17.396 1.00 92.88 299 THR A C 1
ATOM 2386 O O . THR A 1 299 ? 1.606 9.618 17.068 1.00 92.88 299 THR A O 1
ATOM 2389 N N . ASN A 1 300 ? 0.567 8.429 18.661 1.00 93.31 300 ASN A N 1
ATOM 2390 C CA . ASN A 1 300 ? 1.482 8.830 19.722 1.00 93.31 300 ASN A CA 1
ATOM 2391 C C . ASN A 1 300 ? 2.878 8.205 19.537 1.00 93.31 300 ASN A C 1
ATOM 2393 O O . ASN A 1 300 ? 3.076 7.204 18.849 1.00 93.31 300 ASN A O 1
ATOM 2397 N N . SER A 1 301 ? 3.871 8.818 20.175 1.00 95.25 301 SER A N 1
ATOM 2398 C CA . SER A 1 301 ? 5.266 8.369 20.137 1.00 95.25 301 SER A CA 1
ATOM 2399 C C . SER A 1 301 ? 5.597 7.382 21.260 1.00 95.25 301 SER A C 1
ATOM 2401 O O . SER A 1 301 ? 6.759 7.276 21.657 1.00 95.25 301 SER A O 1
ATOM 2403 N N . ASP A 1 302 ? 4.598 6.700 21.823 1.00 97.94 302 ASP A N 1
ATOM 2404 C CA . ASP A 1 302 ? 4.811 5.782 22.939 1.00 97.94 302 ASP A CA 1
ATOM 2405 C C . ASP A 1 302 ? 5.577 4.538 22.472 1.00 97.94 302 ASP A C 1
ATOM 2407 O O . ASP A 1 302 ? 5.360 4.001 21.380 1.00 97.94 302 ASP A O 1
ATOM 2411 N N . PHE A 1 303 ? 6.494 4.066 23.317 1.00 98.44 303 PHE A N 1
ATOM 2412 C CA . PHE A 1 303 ? 7.224 2.830 23.062 1.00 98.44 303 PHE A CA 1
ATOM 2413 C C . PHE A 1 303 ? 6.310 1.619 23.283 1.00 98.44 303 PHE A C 1
ATOM 2415 O O . PHE A 1 303 ? 5.806 1.398 24.388 1.00 98.44 303 PHE A O 1
ATOM 2422 N N . ALA A 1 304 ? 6.150 0.792 22.252 1.00 98.50 304 ALA A N 1
ATOM 2423 C CA . ALA A 1 304 ? 5.393 -0.447 22.313 1.00 98.50 304 ALA A CA 1
ATOM 2424 C C . ALA A 1 304 ? 6.342 -1.640 22.532 1.00 98.50 304 ALA A C 1
ATOM 2426 O O . ALA A 1 304 ? 7.075 -2.034 21.618 1.00 98.50 304 ALA A O 1
ATOM 2427 N N . PRO A 1 305 ? 6.362 -2.249 23.733 1.00 98.56 305 PRO A N 1
ATOM 2428 C CA . PRO A 1 305 ? 7.217 -3.398 24.001 1.00 98.56 305 PRO A CA 1
ATOM 2429 C C . PRO A 1 305 ? 6.743 -4.646 23.246 1.00 98.56 305 PRO A C 1
ATOM 2431 O O . PRO A 1 305 ? 5.546 -4.838 23.042 1.00 98.56 305 PRO A O 1
ATOM 2434 N N . LYS A 1 306 ? 7.676 -5.573 22.975 1.00 98.56 306 LYS A N 1
ATOM 2435 C CA . LYS A 1 306 ? 7.434 -6.862 22.290 1.00 98.56 306 LYS A CA 1
ATOM 2436 C C . LYS A 1 306 ? 6.188 -7.609 22.757 1.00 98.56 306 LYS A C 1
ATOM 2438 O O . LYS A 1 306 ? 5.491 -8.198 21.951 1.00 98.56 306 LYS A O 1
ATOM 2443 N N . ARG A 1 307 ? 5.863 -7.575 24.051 1.00 98.38 307 ARG A N 1
ATOM 2444 C CA . ARG A 1 307 ? 4.671 -8.247 24.603 1.00 98.38 307 ARG A CA 1
ATOM 2445 C C . ARG A 1 307 ? 3.334 -7.794 23.990 1.00 98.38 307 ARG A C 1
ATOM 2447 O O . ARG A 1 307 ? 2.343 -8.482 24.195 1.00 98.38 307 ARG A O 1
ATOM 2454 N N . LEU A 1 308 ? 3.292 -6.635 23.328 1.00 98.44 308 LEU A N 1
ATOM 2455 C CA . LEU A 1 308 ? 2.104 -6.125 22.637 1.00 98.44 308 LEU A CA 1
ATOM 2456 C C . LEU A 1 308 ? 2.009 -6.600 21.182 1.00 98.44 308 LEU A C 1
ATOM 2458 O O . LEU A 1 308 ? 0.934 -6.530 20.603 1.00 98.44 308 LEU A O 1
ATOM 2462 N N . HIS A 1 309 ? 3.106 -7.098 20.612 1.00 98.69 309 HIS A N 1
ATOM 2463 C CA . HIS A 1 309 ? 3.174 -7.562 19.234 1.00 98.69 309 HIS A CA 1
ATOM 2464 C C . HIS A 1 309 ? 2.422 -8.884 19.056 1.00 98.69 309 HIS A C 1
ATOM 2466 O O . HIS A 1 309 ? 2.900 -9.931 19.519 1.00 98.69 309 HIS A O 1
ATOM 2472 N N . ARG A 1 310 ? 1.264 -8.837 18.382 1.00 98.50 310 ARG A N 1
ATOM 2473 C CA . ARG A 1 310 ? 0.402 -10.007 18.146 1.00 98.50 310 ARG A CA 1
ATOM 2474 C C . ARG A 1 310 ? 1.092 -11.035 17.271 1.00 98.50 310 ARG A C 1
ATOM 2476 O O . ARG A 1 310 ? 1.020 -12.224 17.575 1.00 98.50 310 ARG A O 1
ATOM 2483 N N . GLY A 1 311 ? 1.839 -10.581 16.269 1.00 98.19 311 GLY A N 1
ATOM 2484 C CA . GLY A 1 311 ? 2.851 -11.409 15.641 1.00 98.19 311 GLY A CA 1
ATOM 2485 C C . GLY A 1 311 ? 3.043 -11.176 14.154 1.00 98.19 311 GLY A C 1
ATOM 2486 O O . GLY A 1 311 ? 2.115 -10.887 13.399 1.00 98.19 311 GLY A O 1
ATOM 2487 N N . GLY A 1 312 ? 4.282 -11.418 13.738 1.00 98.44 312 GLY A N 1
ATOM 2488 C CA . GLY A 1 312 ? 4.668 -11.443 12.338 1.00 98.44 312 GLY A CA 1
ATOM 2489 C C . GLY A 1 312 ? 4.539 -12.839 11.754 1.00 98.44 312 GLY A C 1
ATOM 2490 O O . GLY A 1 312 ? 4.511 -13.834 12.478 1.00 98.44 312 GLY A O 1
ATOM 2491 N N . ALA A 1 313 ? 4.511 -12.926 10.433 1.00 98.31 313 ALA A N 1
ATOM 2492 C CA . ALA A 1 313 ? 4.430 -14.195 9.729 1.00 98.31 313 ALA A CA 1
ATOM 2493 C C . ALA A 1 313 ? 5.191 -14.140 8.403 1.00 98.31 313 ALA A C 1
ATOM 2495 O O . ALA A 1 313 ? 5.315 -13.082 7.787 1.00 98.31 313 ALA A O 1
ATOM 2496 N N . SER A 1 314 ? 5.678 -15.297 7.953 1.00 97.50 314 SER A N 1
ATOM 2497 C CA . SER A 1 314 ? 6.077 -15.504 6.561 1.00 97.50 314 SER A CA 1
ATOM 2498 C C . SER A 1 314 ? 5.142 -16.547 5.963 1.00 97.50 314 SER A C 1
ATOM 2500 O O . SER A 1 314 ? 5.203 -17.723 6.310 1.00 97.50 314 SER A O 1
ATOM 2502 N N . ALA A 1 315 ? 4.247 -16.084 5.099 1.00 96.50 315 ALA A N 1
ATOM 2503 C CA . ALA A 1 315 ? 3.267 -16.880 4.372 1.00 96.50 315 ALA A CA 1
ATOM 2504 C C . ALA A 1 315 ? 3.719 -17.193 2.936 1.00 96.50 315 ALA A C 1
ATOM 2506 O O . ALA A 1 315 ? 2.934 -17.657 2.112 1.00 96.50 315 ALA A O 1
ATOM 2507 N N . SER A 1 316 ? 4.982 -16.905 2.611 1.00 94.69 316 SER A N 1
ATOM 2508 C CA . SER A 1 316 ? 5.488 -17.041 1.248 1.00 94.69 316 SER A CA 1
ATOM 2509 C C . SER A 1 316 ? 5.467 -18.491 0.781 1.00 94.69 316 SER A C 1
ATOM 2511 O O . SER A 1 316 ? 6.085 -19.360 1.392 1.00 94.69 316 SER A O 1
ATOM 2513 N N . GLY A 1 317 ? 4.794 -18.737 -0.341 1.00 90.75 317 GLY A N 1
ATOM 2514 C CA . GLY A 1 317 ? 4.656 -20.066 -0.934 1.00 90.75 317 GLY A CA 1
ATOM 2515 C C . GLY A 1 317 ? 3.709 -21.008 -0.197 1.00 90.75 317 GLY A C 1
ATOM 2516 O O . GLY A 1 317 ? 3.706 -22.190 -0.527 1.00 90.75 317 GLY A O 1
ATOM 2517 N N . LEU A 1 318 ? 2.930 -20.511 0.767 1.00 91.12 318 LEU A N 1
ATOM 2518 C CA . LEU A 1 318 ? 1.814 -21.267 1.322 1.00 91.12 318 LEU A CA 1
ATOM 2519 C C . LEU A 1 318 ? 0.638 -21.274 0.345 1.00 91.12 318 LEU A C 1
ATOM 2521 O O . LEU A 1 318 ? 0.394 -20.290 -0.357 1.00 91.12 318 LEU A O 1
ATOM 2525 N N . ASP A 1 319 ? -0.103 -22.377 0.346 1.00 85.44 319 ASP A N 1
ATOM 2526 C CA . ASP A 1 319 ? -1.373 -22.472 -0.367 1.00 85.44 319 ASP A CA 1
ATOM 2527 C C . ASP A 1 319 ? -2.417 -21.534 0.261 1.00 85.44 319 ASP A C 1
ATOM 2529 O O . ASP A 1 319 ? -2.335 -21.184 1.446 1.00 85.44 319 ASP A O 1
ATOM 2533 N N . SER A 1 320 ? -3.437 -21.150 -0.516 1.00 76.00 320 SER A N 1
ATOM 2534 C CA . SER A 1 320 ? -4.509 -20.246 -0.063 1.00 76.00 320 SER A CA 1
ATOM 2535 C C . SER A 1 320 ? -5.161 -20.711 1.237 1.00 76.00 320 SER A C 1
ATOM 2537 O O . SER A 1 320 ? -5.451 -19.883 2.097 1.00 76.00 320 SER A O 1
ATOM 2539 N N . ASP A 1 321 ? -5.282 -22.024 1.417 1.00 82.56 321 ASP A N 1
ATOM 2540 C CA . ASP A 1 321 ? -6.027 -22.645 2.514 1.00 82.56 321 ASP A CA 1
ATOM 2541 C C . ASP A 1 321 ? -5.146 -22.931 3.744 1.00 82.56 321 ASP A C 1
ATOM 2543 O O . ASP A 1 321 ? -5.627 -23.426 4.759 1.00 82.56 321 ASP A O 1
ATOM 2547 N N . SER A 1 322 ? -3.846 -22.618 3.675 1.00 90.94 322 SER A N 1
ATOM 2548 C CA . SER A 1 322 ? -2.884 -22.872 4.755 1.00 90.94 322 SER A CA 1
ATOM 2549 C C . SER A 1 322 ? -2.549 -21.600 5.516 1.00 90.94 322 SER A C 1
ATOM 2551 O O . SER A 1 322 ? -2.038 -20.649 4.925 1.00 90.94 322 SER A O 1
ATOM 2553 N N . ASP A 1 323 ? -2.805 -21.571 6.821 1.00 91.12 323 ASP A N 1
ATOM 2554 C CA . ASP A 1 323 ? -2.420 -20.436 7.661 1.00 91.12 323 ASP A CA 1
ATOM 2555 C C . ASP A 1 323 ? -0.915 -20.449 7.973 1.00 91.12 323 ASP A C 1
ATOM 2557 O O . ASP A 1 323 ? -0.336 -21.513 8.228 1.00 91.12 323 ASP A O 1
ATOM 2561 N N . PRO A 1 324 ? -0.244 -19.283 7.965 1.00 95.75 324 PRO A N 1
ATOM 2562 C CA . PRO A 1 324 ? 1.157 -19.207 8.338 1.00 95.75 324 PRO A CA 1
ATOM 2563 C C . PRO A 1 324 ? 1.350 -19.348 9.851 1.00 95.75 324 PRO A C 1
ATOM 2565 O O . PRO A 1 324 ? 0.483 -19.013 10.657 1.00 95.75 324 PRO A O 1
ATOM 2568 N N . ALA A 1 325 ? 2.547 -19.768 10.257 1.00 96.56 325 ALA A N 1
ATOM 2569 C CA . ALA A 1 325 ? 2.931 -19.742 11.664 1.00 96.56 325 ALA A CA 1
ATOM 2570 C C . ALA A 1 325 ? 3.099 -18.290 12.152 1.00 96.56 325 ALA A C 1
ATOM 2572 O O . ALA A 1 325 ? 3.997 -17.577 11.692 1.00 96.56 325 ALA A O 1
ATOM 2573 N N . ILE A 1 326 ? 2.258 -17.879 13.105 1.00 98.25 326 ILE A N 1
ATOM 2574 C CA . ILE A 1 326 ? 2.338 -16.565 13.752 1.00 98.25 326 ILE A CA 1
ATOM 2575 C C . ILE A 1 326 ? 3.464 -16.556 14.789 1.00 98.25 326 ILE A C 1
ATOM 2577 O O . ILE A 1 326 ? 3.556 -17.436 15.646 1.00 98.25 326 ILE A O 1
ATOM 2581 N N . LEU A 1 327 ? 4.316 -15.534 14.718 1.00 98.25 327 LEU A N 1
ATOM 2582 C CA . LEU A 1 327 ? 5.438 -15.300 15.622 1.00 98.25 327 LEU A CA 1
ATOM 2583 C C . LEU A 1 327 ? 5.160 -14.083 16.521 1.00 98.25 327 LEU A C 1
ATOM 2585 O O . LEU A 1 327 ? 5.548 -12.958 16.171 1.00 98.25 327 LEU A O 1
ATOM 2589 N N . PRO A 1 328 ? 4.492 -14.273 17.673 1.00 98.25 328 PRO A N 1
ATOM 2590 C CA . PRO A 1 328 ? 4.220 -13.191 18.612 1.00 98.25 328 PRO A CA 1
ATOM 2591 C C . PRO A 1 328 ? 5.518 -12.667 19.227 1.00 98.25 328 PRO A C 1
ATOM 2593 O O . PRO A 1 328 ? 6.514 -13.382 19.342 1.00 98.25 328 PRO A O 1
ATOM 2596 N N . GLY A 1 329 ? 5.523 -11.406 19.654 1.00 98.31 329 GLY A N 1
ATOM 2597 C CA . GLY A 1 329 ? 6.655 -10.860 20.406 1.00 98.31 329 GLY A CA 1
ATOM 2598 C C . GLY A 1 329 ? 7.972 -10.722 19.640 1.00 98.31 329 GLY A C 1
ATOM 2599 O O . GLY A 1 329 ? 9.004 -10.489 20.266 1.00 98.31 329 GLY A O 1
ATOM 2600 N N . ALA A 1 330 ? 7.961 -10.835 18.308 1.00 98.12 330 ALA A N 1
ATOM 2601 C CA . ALA A 1 330 ? 9.168 -10.692 17.493 1.00 98.12 330 ALA A CA 1
ATOM 2602 C C . ALA A 1 330 ? 9.823 -9.297 17.585 1.00 98.12 330 ALA A C 1
ATOM 2604 O O . ALA A 1 330 ? 11.049 -9.212 17.737 1.00 98.12 330 ALA A O 1
ATOM 2605 N N . VAL A 1 331 ? 9.031 -8.214 17.537 1.00 98.50 331 VAL A N 1
ATOM 2606 C CA . VAL A 1 331 ? 9.534 -6.828 17.486 1.00 98.50 331 VAL A CA 1
ATOM 2607 C C . VAL A 1 331 ? 8.881 -5.906 18.520 1.00 98.50 331 VAL A C 1
ATOM 2609 O O . VAL A 1 331 ? 7.729 -6.097 18.899 1.00 98.50 331 VAL A O 1
ATOM 2612 N N . ALA A 1 332 ? 9.646 -4.934 19.013 1.00 98.62 332 ALA A N 1
ATOM 2613 C CA . ALA A 1 332 ? 9.158 -3.734 19.687 1.00 98.62 332 ALA A CA 1
ATOM 2614 C C . ALA A 1 332 ? 9.182 -2.570 18.694 1.00 98.62 332 ALA A C 1
ATOM 2616 O O . ALA A 1 332 ? 9.997 -2.569 17.767 1.00 98.62 332 ALA A O 1
ATOM 2617 N N . THR A 1 333 ? 8.308 -1.587 18.893 1.00 98.62 333 THR A N 1
ATOM 2618 C CA . THR A 1 333 ? 8.124 -0.504 17.926 1.00 98.62 333 THR A CA 1
ATOM 2619 C C . THR A 1 333 ? 7.902 0.848 18.592 1.00 98.62 333 THR A C 1
ATOM 2621 O O . THR A 1 333 ? 7.352 0.937 19.691 1.00 98.62 333 THR A O 1
ATOM 2624 N N . GLN A 1 334 ? 8.301 1.920 17.911 1.00 98.62 334 GLN A N 1
ATOM 2625 C CA . GLN A 1 334 ? 8.024 3.292 18.328 1.00 98.62 334 GLN A CA 1
ATOM 2626 C C . GLN A 1 334 ? 7.968 4.211 17.108 1.00 98.62 334 GLN A C 1
ATOM 2628 O O . GLN A 1 334 ? 8.811 4.115 16.218 1.00 98.62 334 GLN A O 1
ATOM 2633 N N . CYS A 1 335 ? 6.996 5.120 17.071 1.00 98.56 335 CYS A N 1
ATOM 2634 C CA . CYS A 1 335 ? 6.991 6.193 16.082 1.00 98.56 335 CYS A CA 1
ATOM 2635 C C . CYS A 1 335 ? 7.980 7.292 16.497 1.00 98.56 335 CYS A C 1
ATOM 2637 O O . CYS A 1 335 ? 7.842 7.875 17.572 1.00 98.56 335 CYS A O 1
ATOM 2639 N N . VAL A 1 336 ? 8.956 7.586 15.636 1.00 97.56 336 VAL A N 1
ATOM 2640 C CA . VAL A 1 336 ? 9.961 8.644 15.821 1.00 97.56 336 VAL A CA 1
ATOM 2641 C C . VAL A 1 336 ? 9.992 9.507 14.562 1.00 97.56 336 VAL A C 1
ATOM 2643 O O . VAL A 1 336 ? 10.305 9.024 13.474 1.00 97.56 336 VAL A O 1
ATOM 2646 N N . ASP A 1 337 ? 9.618 10.780 14.699 1.00 95.19 337 ASP A N 1
ATOM 2647 C CA . ASP A 1 337 ? 9.592 11.771 13.612 1.00 95.19 337 ASP A CA 1
ATOM 2648 C C . ASP A 1 337 ? 8.874 11.294 12.335 1.00 95.19 337 ASP A C 1
ATOM 2650 O O . ASP A 1 337 ? 9.334 11.508 11.214 1.00 95.19 337 ASP A O 1
ATOM 2654 N N . GLY A 1 338 ? 7.731 10.619 12.493 1.00 96.06 338 GLY A N 1
ATOM 2655 C CA . GLY A 1 338 ? 6.941 10.129 11.359 1.00 96.06 338 GLY A CA 1
ATOM 2656 C C . GLY A 1 338 ? 7.464 8.832 10.723 1.00 96.06 338 GLY A C 1
ATOM 2657 O O . GLY A 1 338 ? 7.044 8.483 9.622 1.00 96.06 338 GLY A O 1
ATOM 2658 N N . VAL A 1 339 ? 8.363 8.109 11.399 1.00 98.06 339 VAL A N 1
ATOM 2659 C CA . VAL A 1 339 ? 8.898 6.803 10.978 1.00 98.06 339 VAL A CA 1
ATOM 2660 C C . VAL A 1 339 ? 8.630 5.762 12.059 1.00 98.06 339 VAL A C 1
ATOM 2662 O O . VAL A 1 339 ? 8.800 6.052 13.242 1.00 98.06 339 VAL A O 1
ATOM 2665 N N . LEU A 1 340 ? 8.247 4.542 11.675 1.00 98.69 340 LEU A N 1
ATOM 2666 C CA . LEU A 1 340 ? 8.086 3.440 12.619 1.00 98.69 340 LEU A CA 1
ATOM 2667 C C . LEU A 1 340 ? 9.429 2.737 12.813 1.00 98.69 340 LEU A C 1
ATOM 2669 O O . LEU A 1 340 ? 9.868 1.953 11.969 1.00 98.69 340 LEU A O 1
ATOM 2673 N N . ILE A 1 341 ? 10.073 3.017 13.940 1.00 98.62 341 ILE A N 1
ATOM 2674 C CA . ILE A 1 341 ? 11.319 2.371 14.337 1.00 98.62 341 ILE A CA 1
ATOM 2675 C C . ILE A 1 341 ? 10.998 1.020 14.959 1.00 98.62 341 ILE A C 1
ATOM 2677 O O . ILE A 1 341 ? 10.091 0.902 15.784 1.00 98.62 341 ILE A O 1
ATOM 2681 N N . THR A 1 342 ? 11.742 -0.003 14.551 1.00 98.25 342 THR A N 1
ATOM 2682 C CA . THR A 1 342 ? 11.575 -1.386 15.003 1.00 98.25 342 THR A CA 1
ATOM 2683 C C . THR A 1 342 ? 12.921 -1.986 15.371 1.00 98.25 342 THR A C 1
ATOM 2685 O O . THR A 1 342 ? 13.928 -1.728 14.708 1.00 98.25 342 THR A O 1
ATOM 2688 N N . ASP A 1 343 ? 12.967 -2.816 16.409 1.00 97.50 343 ASP A N 1
ATOM 2689 C CA . ASP A 1 343 ? 14.173 -3.593 16.666 1.00 97.50 343 ASP A CA 1
ATOM 2690 C C . ASP A 1 343 ? 14.297 -4.766 15.680 1.00 97.50 343 ASP A C 1
ATOM 2692 O O . ASP A 1 343 ? 13.347 -5.189 15.018 1.00 97.50 343 ASP A O 1
ATOM 2696 N N . ARG A 1 344 ? 15.506 -5.317 15.553 1.00 96.44 344 ARG A N 1
ATOM 2697 C CA . ARG A 1 344 ? 15.736 -6.437 14.638 1.00 96.44 344 ARG A CA 1
ATOM 2698 C C . ARG A 1 344 ? 15.111 -7.723 15.206 1.00 96.44 344 ARG A C 1
ATOM 2700 O O . ARG A 1 344 ? 15.570 -8.180 16.258 1.00 96.44 344 ARG A O 1
ATOM 2707 N N . PRO A 1 345 ? 14.174 -8.390 14.499 1.00 96.38 345 PRO A N 1
ATOM 2708 C CA . PRO A 1 345 ? 13.562 -9.623 14.993 1.00 96.38 345 PRO A CA 1
ATOM 2709 C C . PRO A 1 345 ? 14.610 -10.722 15.186 1.00 96.38 345 PRO A C 1
ATOM 2711 O O . PRO A 1 345 ? 15.636 -10.767 14.490 1.00 96.38 345 PRO A O 1
ATOM 2714 N N . ARG A 1 346 ? 14.384 -11.628 16.142 1.00 96.00 346 ARG A N 1
ATOM 2715 C CA . ARG A 1 346 ? 15.296 -12.759 16.409 1.00 96.00 346 ARG A CA 1
ATOM 2716 C C . ARG A 1 346 ? 15.094 -13.885 15.398 1.00 96.00 346 ARG A C 1
ATOM 2718 O O . ARG A 1 346 ? 16.045 -14.570 15.022 1.00 96.00 346 ARG A O 1
ATOM 2725 N N . GLU A 1 347 ? 13.870 -14.002 14.921 1.00 95.75 347 GLU A N 1
ATOM 2726 C CA . GLU A 1 347 ? 13.346 -15.023 14.039 1.00 95.75 347 GLU A CA 1
ATOM 2727 C C . GLU A 1 347 ? 13.855 -14.773 12.621 1.00 95.75 347 GLU A C 1
ATOM 2729 O O . GLU A 1 347 ? 13.603 -13.730 12.017 1.00 95.75 347 GLU A O 1
ATOM 2734 N N . SER A 1 348 ? 14.606 -15.729 12.075 1.00 94.06 348 SER A N 1
ATOM 2735 C CA . SER A 1 348 ? 15.244 -15.561 10.764 1.00 94.06 348 SER A CA 1
ATOM 2736 C C . SER A 1 348 ? 14.245 -15.382 9.616 1.00 94.06 348 SER A C 1
ATOM 2738 O O . SER A 1 348 ? 14.547 -14.655 8.674 1.00 94.06 348 SER A O 1
ATOM 2740 N N . GLN A 1 349 ? 13.045 -15.959 9.736 1.00 94.75 349 GLN A N 1
ATOM 2741 C CA . GLN A 1 349 ? 11.954 -15.824 8.765 1.00 94.75 349 GLN A CA 1
ATOM 2742 C C . GLN A 1 349 ? 11.329 -14.420 8.706 1.00 94.75 349 GLN A C 1
ATOM 2744 O O . GLN A 1 349 ? 10.646 -14.107 7.742 1.00 94.75 349 GLN A O 1
ATOM 2749 N N . LEU A 1 350 ? 11.583 -13.568 9.707 1.00 96.69 350 LEU A N 1
ATOM 2750 C CA . LEU A 1 350 ? 11.154 -12.163 9.732 1.00 96.69 350 LEU A CA 1
ATOM 2751 C C . LEU A 1 350 ? 12.313 -11.201 9.436 1.00 96.69 350 LEU A C 1
ATOM 2753 O O . LEU A 1 350 ? 12.254 -10.010 9.737 1.00 96.69 350 LEU A O 1
ATOM 2757 N N . ARG A 1 351 ? 13.422 -11.706 8.883 1.00 94.94 351 ARG A N 1
ATOM 2758 C CA . ARG A 1 351 ? 14.586 -10.890 8.530 1.00 94.94 351 ARG A CA 1
ATOM 2759 C C . ARG A 1 351 ? 14.693 -10.744 7.026 1.00 94.94 351 ARG A C 1
ATOM 2761 O O . ARG A 1 351 ? 14.699 -11.720 6.283 1.00 94.94 351 ARG A O 1
ATOM 2768 N N . ARG A 1 352 ? 14.906 -9.504 6.584 1.00 91.38 352 ARG A N 1
ATOM 2769 C CA . ARG A 1 352 ? 15.217 -9.206 5.182 1.00 91.38 352 ARG A CA 1
ATOM 2770 C C . ARG A 1 352 ? 16.461 -9.973 4.728 1.00 91.38 352 ARG A C 1
ATOM 2772 O O . ARG A 1 352 ? 17.462 -10.054 5.445 1.00 91.38 352 ARG A O 1
ATOM 2779 N N . SER A 1 353 ? 16.410 -10.480 3.498 1.00 87.00 353 SER A N 1
ATOM 2780 C CA . SER A 1 353 ? 17.556 -11.106 2.840 1.00 87.00 353 SER A CA 1
ATOM 2781 C C . SER A 1 353 ? 18.742 -10.139 2.729 1.00 87.00 353 SER A C 1
ATOM 2783 O O . SER A 1 353 ? 18.567 -8.946 2.503 1.00 87.00 353 SER A O 1
ATOM 2785 N N . ILE A 1 354 ? 19.965 -10.666 2.803 1.00 84.94 354 ILE A N 1
ATOM 2786 C CA . ILE A 1 354 ? 21.204 -9.902 2.563 1.00 84.94 354 ILE A CA 1
ATOM 2787 C C . ILE A 1 354 ? 21.547 -9.754 1.070 1.00 84.94 354 ILE A C 1
ATOM 2789 O O . ILE A 1 354 ? 22.580 -9.186 0.720 1.00 84.94 354 ILE A O 1
ATOM 2793 N N . ARG A 1 355 ? 20.706 -10.290 0.173 1.00 86.81 355 ARG A N 1
ATOM 2794 C CA . ARG A 1 355 ? 20.908 -10.214 -1.280 1.00 86.81 355 ARG A CA 1
ATOM 2795 C C . ARG A 1 355 ? 20.890 -8.766 -1.775 1.00 86.81 355 ARG A C 1
ATOM 2797 O O . ARG A 1 355 ? 20.210 -7.900 -1.225 1.00 86.81 355 ARG A O 1
ATOM 2804 N N . LEU A 1 356 ? 21.590 -8.529 -2.883 1.00 84.50 356 LEU A N 1
ATOM 2805 C CA . LEU A 1 356 ? 21.651 -7.223 -3.535 1.00 84.50 356 LEU A CA 1
ATOM 2806 C C . LEU A 1 356 ? 20.243 -6.654 -3.798 1.00 84.50 356 LEU A C 1
ATOM 2808 O O . LEU A 1 356 ? 19.374 -7.319 -4.373 1.00 84.50 356 LEU A O 1
ATOM 2812 N N . GLY A 1 357 ? 20.020 -5.420 -3.341 1.00 85.00 357 GLY A N 1
ATOM 2813 C CA . GLY A 1 357 ? 18.758 -4.697 -3.498 1.00 85.00 357 GLY A CA 1
ATOM 2814 C C . GLY A 1 357 ? 17.594 -5.186 -2.630 1.00 85.00 357 GLY A C 1
ATOM 2815 O O . GLY A 1 357 ? 16.508 -4.631 -2.740 1.00 85.00 357 GLY A O 1
ATOM 2816 N N . ALA A 1 358 ? 17.782 -6.189 -1.763 1.00 87.69 358 ALA A N 1
ATOM 2817 C CA . ALA A 1 358 ? 16.715 -6.713 -0.901 1.00 87.69 358 ALA A CA 1
ATOM 2818 C C . ALA A 1 358 ? 16.102 -5.655 0.029 1.00 87.69 358 ALA A C 1
ATOM 2820 O O . ALA A 1 358 ? 14.913 -5.714 0.322 1.00 87.69 358 ALA A O 1
ATOM 2821 N N . ARG A 1 359 ? 16.887 -4.652 0.440 1.00 88.19 359 ARG A N 1
ATOM 2822 C CA . ARG A 1 359 ? 16.403 -3.554 1.287 1.00 88.19 359 ARG A CA 1
ATOM 2823 C C . ARG A 1 359 ? 15.366 -2.648 0.613 1.00 88.19 359 ARG A C 1
ATOM 2825 O O . ARG A 1 359 ? 14.602 -2.007 1.310 1.00 88.19 359 ARG A O 1
ATOM 2832 N N . PHE A 1 360 ? 15.351 -2.584 -0.720 1.00 88.81 360 PHE A N 1
ATOM 2833 C CA . PHE A 1 360 ? 14.420 -1.734 -1.474 1.00 88.81 360 PHE A CA 1
ATOM 2834 C C . PHE A 1 360 ? 13.117 -2.455 -1.834 1.00 88.81 360 PHE A C 1
ATOM 2836 O O . PHE A 1 360 ? 12.179 -1.830 -2.315 1.00 88.81 360 PHE A O 1
ATOM 2843 N N . LYS A 1 361 ? 13.074 -3.777 -1.657 1.00 94.00 361 LYS A N 1
ATOM 2844 C CA . LYS A 1 361 ? 11.943 -4.623 -2.041 1.00 94.00 361 LYS A CA 1
ATOM 2845 C C . LYS A 1 361 ? 11.008 -4.783 -0.849 1.00 94.00 361 LYS A C 1
ATOM 2847 O O . LYS A 1 361 ? 11.488 -4.888 0.282 1.00 94.00 361 LYS A O 1
ATOM 2852 N N . THR A 1 362 ? 9.706 -4.881 -1.087 1.00 96.00 362 THR A N 1
ATOM 2853 C CA . THR A 1 362 ? 8.779 -5.370 -0.059 1.00 96.00 362 THR A CA 1
ATOM 2854 C C . THR A 1 362 ? 9.215 -6.774 0.392 1.00 96.00 362 THR A C 1
ATOM 2856 O O . THR A 1 362 ? 9.581 -7.591 -0.462 1.00 96.00 362 THR A O 1
ATOM 2859 N N . PRO A 1 363 ? 9.273 -7.042 1.708 1.00 95.50 363 PRO A N 1
ATOM 2860 C CA . PRO A 1 363 ? 9.705 -8.334 2.223 1.00 95.50 363 PRO A CA 1
ATOM 2861 C C . PRO A 1 363 ? 8.699 -9.448 1.903 1.00 95.50 363 PRO A C 1
ATOM 2863 O O . PRO A 1 363 ? 7.498 -9.217 1.785 1.00 95.50 363 PRO A O 1
ATOM 2866 N N . ASP A 1 364 ? 9.216 -10.672 1.827 1.00 95.38 364 ASP A N 1
ATOM 2867 C CA . ASP A 1 364 ? 8.501 -11.950 1.689 1.00 95.38 364 ASP A CA 1
ATOM 2868 C C . ASP A 1 364 ? 7.974 -12.477 3.046 1.00 95.38 364 ASP A C 1
ATOM 2870 O O . ASP A 1 364 ? 7.840 -13.680 3.286 1.00 95.38 364 ASP A O 1
ATOM 2874 N N . PHE A 1 365 ? 7.698 -11.543 3.950 1.00 97.75 365 PHE A N 1
ATOM 2875 C CA . PHE A 1 365 ? 7.081 -11.716 5.257 1.00 97.75 365 PHE A CA 1
ATOM 2876 C C . PHE A 1 365 ? 6.361 -10.414 5.621 1.00 97.75 365 PHE A C 1
ATOM 2878 O O . PHE A 1 365 ? 6.633 -9.360 5.037 1.00 97.75 365 PHE A O 1
ATOM 2885 N N . ASN A 1 366 ? 5.486 -10.465 6.616 1.00 98.44 366 ASN A N 1
ATOM 2886 C CA . ASN A 1 366 ? 4.866 -9.287 7.204 1.00 98.44 366 ASN A CA 1
ATOM 2887 C C . A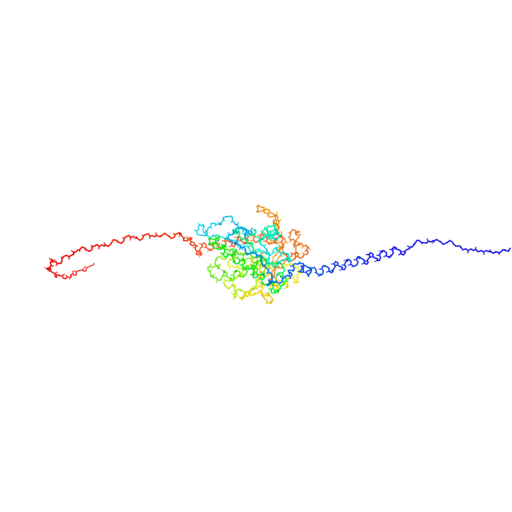SN A 1 366 ? 5.169 -9.261 8.702 1.00 98.44 366 ASN A C 1
ATOM 2889 O O . ASN A 1 366 ? 4.888 -10.228 9.412 1.00 98.44 366 ASN A O 1
ATOM 2893 N N . LEU A 1 367 ? 5.786 -8.172 9.173 1.00 98.56 367 LEU A N 1
ATOM 2894 C CA . LEU A 1 367 ? 6.111 -8.024 10.591 1.00 98.56 367 LEU A CA 1
ATOM 2895 C C . LEU A 1 367 ? 4.862 -7.951 11.453 1.00 98.56 367 LEU A C 1
ATOM 2897 O O . LEU A 1 367 ? 4.934 -8.435 12.561 1.00 98.56 367 LEU A O 1
ATOM 2901 N N . PHE A 1 368 ? 3.756 -7.414 10.945 1.00 98.75 368 PHE A N 1
ATOM 2902 C CA . PHE A 1 368 ? 2.552 -7.094 11.713 1.00 98.75 368 PHE A CA 1
ATOM 2903 C C . PHE A 1 368 ? 1.345 -7.892 11.215 1.00 98.75 368 PHE A C 1
ATOM 2905 O O . PHE A 1 368 ? 0.231 -7.379 11.186 1.00 98.75 368 PHE A O 1
ATOM 2912 N N . TYR A 1 369 ? 1.570 -9.123 10.744 1.00 98.75 369 TYR A N 1
ATOM 2913 C CA . TYR A 1 369 ? 0.543 -9.943 10.096 1.00 98.75 369 TYR A CA 1
ATOM 2914 C C . TYR A 1 369 ? -0.711 -10.084 10.970 1.00 98.75 369 TYR A C 1
ATOM 2916 O O . TYR A 1 369 ? -1.804 -9.734 10.533 1.00 98.75 369 TYR A O 1
ATOM 2924 N N . ALA A 1 370 ? -0.545 -10.571 12.203 1.00 98.75 370 ALA A N 1
ATOM 2925 C CA . ALA A 1 370 ? -1.660 -10.798 13.119 1.00 98.75 370 ALA A CA 1
ATOM 2926 C C . ALA A 1 370 ? -2.216 -9.482 13.679 1.00 98.75 370 ALA A C 1
ATOM 2928 O O . ALA A 1 370 ? -3.419 -9.362 13.881 1.00 98.75 370 ALA A O 1
ATOM 2929 N N . ASP A 1 371 ? -1.360 -8.473 13.886 1.00 98.81 371 ASP A N 1
ATOM 2930 C CA . ASP A 1 371 ? -1.803 -7.152 14.333 1.00 98.81 371 ASP A CA 1
ATOM 2931 C C . ASP A 1 371 ? -2.760 -6.523 13.298 1.00 98.81 371 ASP A C 1
ATOM 2933 O O . ASP A 1 371 ? -3.837 -6.045 13.657 1.00 98.81 371 ASP A O 1
ATOM 2937 N N . ILE A 1 372 ? -2.398 -6.561 12.008 1.00 98.88 372 ILE A N 1
ATOM 2938 C CA . ILE A 1 372 ? -3.227 -6.058 10.902 1.00 98.88 372 ILE A CA 1
ATOM 2939 C C . ILE A 1 372 ? -4.519 -6.860 10.776 1.00 98.88 372 ILE A C 1
ATOM 2941 O O . ILE A 1 372 ? -5.575 -6.260 10.590 1.00 98.88 372 ILE A O 1
ATOM 2945 N N . GLU A 1 373 ? -4.440 -8.188 10.867 1.00 98.62 373 GLU A N 1
ATOM 2946 C CA . GLU A 1 373 ? -5.605 -9.066 10.755 1.00 98.62 373 GLU A CA 1
ATOM 2947 C C . GLU A 1 373 ? -6.667 -8.735 11.810 1.00 98.62 373 GLU A C 1
ATOM 2949 O O . GLU A 1 373 ? -7.820 -8.464 11.461 1.00 98.62 373 GLU A O 1
ATOM 2954 N N . ASP A 1 374 ? -6.258 -8.643 13.078 1.00 98.69 374 ASP A N 1
ATOM 2955 C CA . ASP A 1 374 ? -7.149 -8.283 14.182 1.00 98.69 374 ASP A CA 1
ATOM 2956 C C . ASP A 1 374 ? -7.718 -6.861 14.013 1.00 98.69 374 ASP A C 1
ATOM 2958 O O . ASP A 1 374 ? -8.903 -6.617 14.261 1.00 98.69 374 ASP A O 1
ATOM 2962 N N . ASN A 1 375 ? -6.894 -5.899 13.583 1.00 98.75 375 ASN A N 1
ATOM 2963 C CA . ASN A 1 375 ? -7.316 -4.504 13.464 1.00 98.75 375 ASN A CA 1
ATOM 2964 C C . ASN A 1 375 ? -8.263 -4.252 12.286 1.00 98.75 375 ASN A C 1
ATOM 2966 O O . ASN A 1 375 ? -9.257 -3.539 12.439 1.00 98.75 375 ASN A O 1
ATOM 2970 N N . ALA A 1 376 ? -7.981 -4.839 11.123 1.00 98.81 376 ALA A N 1
ATOM 2971 C CA . ALA A 1 376 ? -8.842 -4.713 9.955 1.00 98.81 376 ALA A CA 1
ATOM 2972 C C . ALA A 1 376 ? -10.228 -5.314 10.231 1.00 98.81 376 ALA A C 1
ATOM 2974 O O . ALA A 1 376 ? -11.243 -4.711 9.877 1.00 98.81 376 ALA A O 1
ATOM 2975 N N . GLU A 1 377 ? -10.282 -6.460 10.919 1.00 98.75 377 GLU A N 1
ATOM 2976 C CA . GLU A 1 377 ? -11.537 -7.072 11.355 1.00 98.75 377 GLU A CA 1
ATOM 2977 C C . GLU A 1 377 ? -12.281 -6.188 12.371 1.00 98.75 377 GLU A C 1
ATOM 2979 O O . GLU A 1 377 ? -13.490 -5.976 12.235 1.00 98.75 377 GLU A O 1
ATOM 2984 N N . LEU A 1 378 ? -11.573 -5.629 13.362 1.00 98.75 378 LEU A N 1
ATOM 2985 C CA . LEU A 1 378 ? -12.152 -4.718 14.354 1.00 98.75 378 LEU A CA 1
ATOM 2986 C C . LEU A 1 378 ? -12.804 -3.498 13.692 1.00 98.75 378 LEU A C 1
ATOM 2988 O O . LEU A 1 378 ? -13.962 -3.189 13.976 1.00 98.75 378 LEU A O 1
ATOM 2992 N N . ARG A 1 379 ? -12.093 -2.831 12.780 1.00 98.69 379 ARG A N 1
ATOM 2993 C CA . ARG A 1 379 ? -12.600 -1.630 12.103 1.00 98.69 379 ARG A CA 1
ATOM 2994 C C . ARG A 1 379 ? -13.730 -1.930 11.141 1.00 98.69 379 ARG A C 1
ATOM 2996 O O . ARG A 1 379 ? -14.689 -1.167 11.090 1.00 98.69 379 ARG A O 1
ATOM 3003 N N . ALA A 1 380 ? -13.666 -3.054 10.428 1.00 98.56 380 ALA A N 1
ATOM 3004 C CA . ALA A 1 380 ? -14.778 -3.502 9.599 1.00 98.56 380 ALA A CA 1
ATOM 3005 C C . ALA A 1 380 ? -16.049 -3.695 10.440 1.00 98.56 380 ALA A C 1
ATOM 3007 O O . ALA A 1 380 ? -17.110 -3.199 10.066 1.00 98.56 380 ALA A O 1
ATOM 3008 N N . LYS A 1 381 ? -15.943 -4.342 11.609 1.00 98.38 381 LYS A N 1
ATOM 3009 C CA . LYS A 1 381 ? -17.076 -4.520 12.531 1.00 98.38 381 LYS A CA 1
ATOM 3010 C C . LYS A 1 381 ? -17.594 -3.192 13.083 1.00 98.38 381 LYS A C 1
ATOM 3012 O O . LYS A 1 381 ? -18.810 -2.992 13.096 1.00 98.38 381 LYS A O 1
ATOM 3017 N N . ALA A 1 382 ? -16.705 -2.292 13.505 1.00 98.25 382 ALA A N 1
ATOM 3018 C CA . ALA A 1 382 ? -17.080 -0.969 14.005 1.00 98.25 382 ALA A CA 1
ATOM 3019 C C . ALA A 1 382 ? -17.818 -0.147 12.933 1.00 98.25 382 ALA A C 1
ATOM 3021 O O . ALA A 1 382 ? -18.928 0.327 13.175 1.00 98.25 382 ALA A O 1
ATOM 3022 N N . ALA A 1 383 ? -17.263 -0.077 11.720 1.00 97.56 383 ALA A N 1
ATOM 3023 C CA . ALA A 1 383 ? -17.857 0.648 10.602 1.00 97.56 383 ALA A CA 1
ATOM 3024 C C . ALA A 1 383 ? -19.204 0.053 10.164 1.00 97.56 383 ALA A C 1
ATOM 3026 O O . ALA A 1 383 ? -20.161 0.796 9.968 1.00 97.56 383 ALA A O 1
ATOM 3027 N N . ILE A 1 384 ? -19.318 -1.279 10.049 1.00 96.31 384 ILE A N 1
ATOM 3028 C CA . ILE A 1 384 ? -20.596 -1.937 9.720 1.00 96.31 384 ILE A CA 1
ATOM 3029 C C . ILE A 1 384 ? -21.650 -1.621 10.783 1.00 96.31 384 ILE A C 1
ATOM 3031 O O . ILE A 1 384 ? -22.779 -1.291 10.428 1.00 96.31 384 ILE A O 1
ATOM 3035 N N . SER A 1 385 ? -21.290 -1.701 12.068 1.00 96.12 385 SER A N 1
ATOM 3036 C CA . SER A 1 385 ? -22.221 -1.412 13.167 1.00 96.12 385 SER A CA 1
ATOM 3037 C C . SER A 1 385 ? -22.753 0.017 13.063 1.00 96.12 385 SER A C 1
ATOM 3039 O O . SER A 1 385 ? -23.963 0.226 13.081 1.00 96.12 385 SER A O 1
ATOM 3041 N N . TRP A 1 386 ? -21.864 0.985 12.828 1.00 96.38 386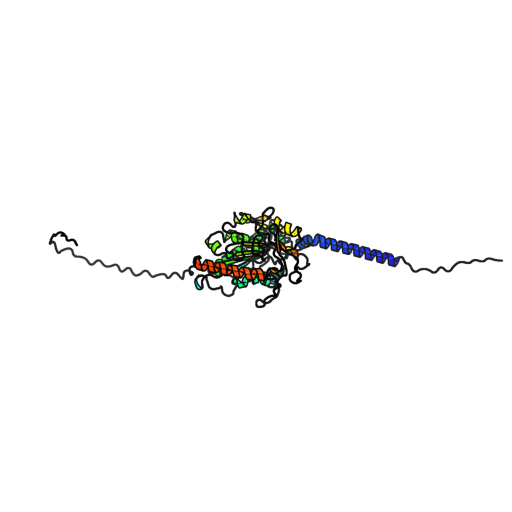 TRP A N 1
ATOM 3042 C CA . TRP A 1 386 ? -22.257 2.377 12.632 1.00 96.38 386 TRP A CA 1
ATOM 3043 C C . TRP A 1 386 ? -23.125 2.581 11.380 1.00 96.38 386 TRP A C 1
ATOM 3045 O O . TRP A 1 386 ? -24.157 3.247 11.448 1.00 96.38 386 TRP A O 1
ATOM 3055 N N . LEU A 1 387 ? -22.754 1.973 10.247 1.00 94.44 387 LEU A N 1
ATOM 3056 C CA . LEU A 1 387 ? -23.477 2.083 8.975 1.00 94.44 387 LEU A CA 1
ATOM 3057 C C . LEU A 1 387 ? -24.874 1.451 9.018 1.00 94.44 387 LEU A C 1
ATOM 3059 O O . LEU A 1 387 ? -25.769 1.899 8.305 1.00 94.44 387 LEU A O 1
ATOM 3063 N N . LEU A 1 388 ? -25.085 0.415 9.832 1.00 91.81 388 LEU A N 1
ATOM 3064 C CA . LEU A 1 388 ? -26.410 -0.177 10.030 1.00 91.81 388 LEU A CA 1
ATOM 3065 C C . LEU A 1 388 ? -27.365 0.766 10.774 1.00 91.81 388 LEU A C 1
ATOM 3067 O O . LEU A 1 388 ? -28.569 0.725 10.515 1.00 91.81 388 LEU A O 1
ATOM 3071 N N . GLU A 1 389 ? -26.831 1.602 11.664 1.00 92.31 389 GLU A N 1
ATOM 3072 C CA . GLU A 1 389 ? -27.592 2.560 12.471 1.00 92.31 389 GLU A CA 1
ATOM 3073 C C . GLU A 1 389 ? -27.784 3.910 11.762 1.00 92.31 389 GLU A C 1
ATOM 3075 O O . GLU A 1 389 ? -28.868 4.487 11.824 1.00 92.31 389 GLU A O 1
ATOM 3080 N N . HIS A 1 390 ? -26.753 4.396 11.065 1.00 92.00 390 HIS A N 1
ATOM 3081 C CA . HIS A 1 390 ? -26.690 5.767 10.542 1.00 92.00 390 HIS A CA 1
ATOM 3082 C C . HIS A 1 390 ? -26.556 5.841 9.016 1.00 92.00 390 HIS A C 1
ATOM 3084 O O . HIS A 1 390 ? -26.883 6.862 8.413 1.00 92.00 390 HIS A O 1
ATOM 3090 N N . GLY A 1 391 ? -26.061 4.778 8.380 1.00 83.62 391 GLY A N 1
ATOM 3091 C CA . GLY A 1 391 ? -25.715 4.777 6.963 1.00 83.62 391 GLY A CA 1
ATOM 3092 C C . GLY A 1 391 ? -26.935 4.684 6.050 1.00 83.62 391 GLY A C 1
ATOM 3093 O O . GLY A 1 391 ? -27.851 3.884 6.263 1.00 83.62 391 GLY A O 1
ATOM 3094 N N . ALA A 1 392 ? -26.918 5.454 4.962 1.00 80.31 392 ALA A N 1
ATOM 3095 C CA . ALA A 1 392 ? -27.941 5.363 3.927 1.00 80.31 392 ALA A CA 1
ATOM 3096 C C . ALA A 1 392 ? -27.907 3.980 3.259 1.00 80.31 392 ALA A C 1
ATOM 3098 O O . ALA A 1 392 ? -26.931 3.627 2.597 1.00 80.31 392 ALA A O 1
ATOM 3099 N N . ARG A 1 393 ? -28.981 3.193 3.398 1.00 73.88 393 ARG A N 1
ATOM 3100 C CA . ARG A 1 393 ? -29.060 1.876 2.752 1.00 73.88 393 ARG A CA 1
ATOM 3101 C C . ARG A 1 393 ? -28.980 2.037 1.233 1.00 73.88 393 ARG A C 1
ATOM 3103 O O . ARG A 1 393 ? -29.793 2.775 0.671 1.00 73.88 393 ARG A O 1
ATOM 3110 N N . PRO A 1 394 ? -28.043 1.354 0.554 1.00 77.56 394 PRO A N 1
ATOM 3111 C CA . PRO A 1 394 ? -27.987 1.386 -0.899 1.00 77.56 394 PRO A CA 1
ATOM 3112 C C . PRO A 1 394 ? -29.311 0.895 -1.484 1.00 77.56 394 PRO A C 1
ATOM 3114 O O . PRO A 1 394 ? -29.843 -0.124 -1.045 1.00 77.56 394 PRO A O 1
ATOM 3117 N N . ALA A 1 395 ? -29.857 1.635 -2.447 1.00 75.50 395 ALA A N 1
ATOM 3118 C CA . ALA A 1 395 ? -31.034 1.190 -3.175 1.00 75.50 395 ALA A CA 1
ATOM 3119 C C . ALA A 1 395 ? -30.666 -0.018 -4.057 1.00 75.50 395 ALA A C 1
ATOM 3121 O O . ALA A 1 395 ? -29.546 -0.057 -4.581 1.00 75.50 395 ALA A O 1
ATOM 3122 N N . PRO A 1 396 ? -31.582 -0.983 -4.251 1.00 77.62 396 PRO A N 1
ATOM 3123 C CA . PRO A 1 396 ? -31.414 -1.991 -5.287 1.00 77.62 396 PRO A CA 1
ATOM 3124 C C . PRO A 1 396 ? -31.198 -1.313 -6.649 1.00 77.62 396 PRO A C 1
ATOM 3126 O O . PRO A 1 396 ? -31.751 -0.230 -6.877 1.00 77.62 396 PRO A O 1
ATOM 3129 N N . PRO A 1 397 ? -30.426 -1.924 -7.564 1.00 77.12 397 PRO A N 1
ATOM 3130 C CA . PRO A 1 397 ? -30.365 -1.442 -8.937 1.00 77.12 397 PRO A CA 1
ATOM 3131 C C . PRO A 1 397 ? -31.784 -1.359 -9.516 1.00 77.12 397 PRO A C 1
ATOM 3133 O O . PRO A 1 397 ? -32.621 -2.225 -9.248 1.00 77.12 397 PRO A O 1
ATOM 3136 N N . MET A 1 398 ? -32.070 -0.293 -10.270 1.00 70.94 398 MET A N 1
ATOM 3137 C CA . MET A 1 398 ? -33.361 -0.157 -10.946 1.00 70.94 398 MET A CA 1
ATOM 3138 C C . MET A 1 398 ? -33.551 -1.353 -11.886 1.00 70.94 398 MET A C 1
ATOM 3140 O O . MET A 1 398 ? -32.654 -1.666 -12.665 1.00 70.94 398 MET A O 1
ATOM 3144 N N . GLY A 1 399 ? -34.694 -2.037 -11.772 1.00 67.50 399 GLY A N 1
ATOM 3145 C CA . GLY A 1 399 ? -35.066 -3.098 -12.707 1.00 67.50 399 GLY A CA 1
ATOM 3146 C C . GLY A 1 399 ? -35.336 -2.546 -14.108 1.00 67.50 399 GLY A C 1
ATOM 3147 O O . GLY A 1 399 ? -35.417 -1.328 -14.292 1.00 67.50 399 GLY A O 1
ATOM 3148 N N . ASP A 1 400 ? -35.500 -3.442 -15.082 1.00 63.47 400 ASP A N 1
ATOM 3149 C CA . ASP A 1 400 ? -35.845 -3.066 -16.455 1.00 63.47 400 ASP A CA 1
ATOM 3150 C C . ASP A 1 400 ? -37.079 -2.153 -16.464 1.00 63.47 400 ASP A C 1
ATOM 3152 O O . ASP A 1 400 ? -38.085 -2.426 -15.798 1.00 63.47 400 ASP A O 1
ATOM 3156 N N . SER A 1 401 ? -37.008 -1.047 -17.207 1.00 62.69 401 SER A N 1
ATOM 3157 C CA . SER A 1 401 ? -38.143 -0.148 -17.369 1.00 62.69 401 SER A CA 1
ATOM 3158 C C . SER A 1 401 ? -39.286 -0.900 -18.049 1.00 62.69 401 SER A C 1
ATOM 3160 O O . SER A 1 401 ? -39.243 -1.226 -19.234 1.00 62.69 401 SER A O 1
ATOM 3162 N N . ILE A 1 402 ? -40.343 -1.187 -17.293 1.00 59.88 402 ILE A N 1
ATOM 3163 C CA . ILE A 1 402 ? -41.568 -1.741 -17.860 1.00 59.88 402 ILE A CA 1
ATOM 3164 C C . ILE A 1 402 ? -42.235 -0.606 -18.639 1.00 59.88 402 ILE A C 1
ATOM 3166 O O . ILE A 1 402 ? -42.750 0.343 -18.048 1.00 59.88 402 ILE A O 1
ATOM 3170 N N . SER A 1 403 ? -42.208 -0.683 -19.970 1.00 65.56 403 SER A N 1
ATOM 3171 C CA . SER A 1 403 ? -43.028 0.185 -20.815 1.00 65.56 403 SER A CA 1
ATOM 3172 C C . SER A 1 403 ? -44.493 -0.159 -20.552 1.00 65.56 403 SER A C 1
ATOM 3174 O O . SER A 1 403 ? -44.984 -1.212 -20.961 1.00 65.56 403 SER A O 1
ATOM 3176 N N . ILE A 1 404 ? -45.178 0.702 -19.801 1.00 67.06 404 ILE A N 1
ATOM 3177 C CA . ILE A 1 404 ? -46.627 0.623 -19.642 1.00 67.06 404 ILE A CA 1
ATOM 3178 C C . ILE A 1 404 ? -47.221 1.002 -21.001 1.00 67.06 404 ILE A C 1
ATOM 3180 O O . ILE A 1 404 ? -46.960 2.096 -21.496 1.00 67.06 404 ILE A O 1
ATOM 3184 N N . GLN A 1 405 ? -47.974 0.092 -21.627 1.00 66.69 405 GLN A N 1
ATOM 3185 C CA . GLN A 1 405 ? -48.774 0.445 -22.799 1.00 66.69 405 GLN A CA 1
ATOM 3186 C C . GLN A 1 405 ? -49.809 1.486 -22.373 1.00 66.69 405 GLN A C 1
ATOM 3188 O O . GLN A 1 405 ? -50.562 1.240 -21.428 1.00 66.69 405 GLN A O 1
ATOM 3193 N N . ASP A 1 406 ? -49.836 2.633 -23.055 1.00 68.12 406 ASP A N 1
ATOM 3194 C CA . ASP A 1 406 ? -50.838 3.669 -22.822 1.00 68.12 406 ASP A CA 1
ATOM 3195 C C . ASP A 1 406 ? -52.240 3.049 -22.886 1.00 68.12 406 ASP A C 1
ATOM 3197 O O . ASP A 1 406 ? -52.607 2.387 -23.862 1.00 68.12 406 ASP A O 1
ATOM 3201 N N . ALA A 1 407 ? -53.019 3.226 -21.816 1.00 62.06 407 ALA A N 1
ATOM 3202 C CA . ALA A 1 407 ? -54.400 2.773 -21.787 1.00 62.06 407 ALA A CA 1
ATOM 3203 C C . ALA A 1 407 ? -55.174 3.470 -22.922 1.00 62.06 407 ALA A C 1
ATOM 3205 O O . ALA A 1 407 ? -55.010 4.681 -23.101 1.00 62.06 407 ALA A O 1
ATOM 3206 N N . PRO A 1 408 ? -56.018 2.754 -23.689 1.00 61.12 408 PRO A N 1
ATOM 3207 C CA . PRO A 1 408 ? -56.782 3.377 -24.756 1.00 61.12 408 PRO A CA 1
ATOM 3208 C C . PRO A 1 408 ? -57.656 4.489 -24.172 1.00 61.12 408 PRO A C 1
ATOM 3210 O O . PRO A 1 408 ? -58.491 4.252 -23.295 1.00 61.12 408 PRO A O 1
ATOM 3213 N N . ILE A 1 409 ? -57.439 5.711 -24.656 1.00 63.56 409 ILE A N 1
ATOM 3214 C CA . ILE A 1 409 ? -58.299 6.855 -24.371 1.00 63.56 409 ILE A CA 1
ATOM 3215 C C . ILE A 1 409 ? -59.637 6.555 -25.044 1.00 63.56 409 ILE A C 1
ATOM 3217 O O . ILE A 1 409 ? -59.778 6.690 -26.258 1.00 63.56 409 ILE A O 1
ATOM 3221 N N . ASN A 1 410 ? -60.621 6.113 -24.265 1.00 66.62 410 ASN A N 1
ATOM 3222 C CA . ASN A 1 410 ? -61.995 6.080 -24.738 1.00 66.62 410 ASN A CA 1
ATOM 3223 C C . ASN A 1 410 ? -62.518 7.518 -24.699 1.00 66.62 410 ASN A C 1
ATOM 3225 O O . ASN A 1 410 ? -62.848 8.026 -23.627 1.00 66.62 410 ASN A O 1
ATOM 3229 N N . GLU A 1 411 ? -62.570 8.181 -25.857 1.00 59.38 411 GLU A N 1
ATOM 3230 C CA . GLU A 1 411 ? -63.365 9.400 -26.007 1.00 59.38 411 GLU A CA 1
ATOM 3231 C C . GLU A 1 411 ? -64.812 9.080 -25.622 1.00 59.38 411 GLU A C 1
ATOM 3233 O O . GLU A 1 411 ? -65.470 8.226 -26.224 1.00 59.38 411 GLU A O 1
ATOM 3238 N N . VAL A 1 412 ? -65.308 9.753 -24.587 1.00 61.09 412 VAL A N 1
ATOM 3239 C CA . VAL A 1 412 ? -66.729 9.729 -24.256 1.00 61.09 412 VAL A CA 1
ATOM 3240 C C . VAL A 1 412 ? -67.434 10.526 -25.349 1.00 61.09 412 VAL A C 1
ATOM 3242 O O . VAL A 1 412 ? -67.236 11.732 -25.456 1.00 61.09 412 VAL A O 1
ATOM 3245 N N . GLN A 1 413 ? -68.233 9.861 -26.187 1.00 55.44 413 GLN A N 1
ATOM 3246 C CA . GLN A 1 413 ? -69.125 10.568 -27.104 1.00 55.44 413 GLN A CA 1
ATOM 3247 C C . GLN A 1 413 ? -70.152 11.345 -26.276 1.00 55.44 413 GLN A C 1
ATOM 3249 O O . GLN A 1 413 ? -70.987 10.741 -25.598 1.00 55.44 413 GLN A O 1
ATOM 3254 N N . ASP A 1 414 ? -70.082 12.674 -2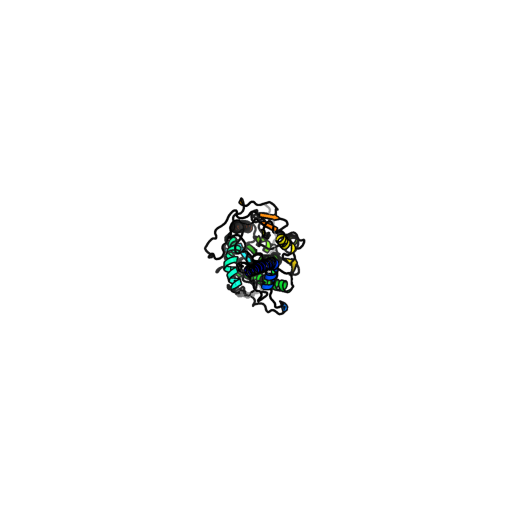6.336 1.00 53.03 414 ASP A N 1
ATOM 3255 C CA . ASP A 1 414 ? -71.075 13.567 -25.748 1.00 53.03 414 ASP A CA 1
ATOM 3256 C C . ASP A 1 414 ? -72.466 13.210 -26.284 1.00 53.03 414 ASP A C 1
ATOM 3258 O O . ASP A 1 414 ? -72.783 13.379 -27.466 1.00 53.03 414 ASP A O 1
ATOM 3262 N N . ALA A 1 415 ? -73.316 12.693 -25.397 1.00 51.50 415 ALA A N 1
ATOM 3263 C CA . ALA A 1 415 ? -74.725 12.516 -25.687 1.00 51.50 415 ALA A CA 1
ATOM 3264 C C . ALA A 1 415 ? -75.334 13.897 -25.959 1.00 51.50 415 ALA A C 1
ATOM 3266 O O . ALA A 1 415 ? -75.318 14.774 -25.097 1.00 51.50 415 ALA A O 1
ATOM 3267 N N . LEU A 1 416 ? -75.871 14.077 -27.166 1.00 50.06 416 LEU A N 1
ATOM 3268 C CA . LEU A 1 416 ? -76.612 15.260 -27.599 1.00 50.06 416 LEU A CA 1
ATOM 3269 C C . LEU A 1 416 ? -77.735 15.588 -26.599 1.00 50.06 416 LEU A C 1
ATOM 3271 O O . LEU A 1 416 ? -78.831 15.027 -26.661 1.00 50.06 416 LEU A O 1
ATOM 3275 N N . VAL A 1 417 ? -77.466 16.513 -25.676 1.00 49.78 417 VAL A N 1
ATOM 3276 C CA . VAL A 1 417 ? -78.477 17.096 -24.794 1.00 49.78 417 VAL A CA 1
ATOM 3277 C C . VAL A 1 417 ? -79.300 18.079 -25.619 1.00 49.78 417 VAL A C 1
ATOM 3279 O O . VAL A 1 417 ? -78.825 19.136 -26.027 1.00 49.78 417 VAL A O 1
ATOM 3282 N N . ASN A 1 418 ? -80.545 17.698 -25.885 1.00 43.59 418 ASN A N 1
ATOM 3283 C CA . ASN A 1 418 ? -81.537 18.475 -26.616 1.00 43.59 418 ASN A CA 1
ATOM 3284 C C . ASN A 1 418 ? -82.153 19.538 -25.670 1.00 43.59 418 ASN A C 1
ATOM 3286 O O . ASN A 1 418 ? -82.846 19.160 -24.721 1.00 43.59 418 ASN A O 1
ATOM 3290 N N . PRO A 1 419 ? -81.922 20.853 -25.858 1.00 45.59 419 PRO A N 1
ATOM 3291 C CA . PRO A 1 419 ? -82.339 21.868 -24.899 1.00 45.59 419 PRO A CA 1
ATOM 3292 C C . PRO A 1 419 ? -83.750 22.363 -25.230 1.00 45.59 419 PRO A C 1
ATOM 3294 O O . PRO A 1 419 ? -83.934 23.371 -25.905 1.00 45.59 419 PRO A O 1
ATOM 3297 N N . SER A 1 420 ? -84.777 21.649 -24.774 1.00 43.09 420 SER A N 1
ATOM 3298 C CA . SER A 1 420 ? -86.150 22.174 -24.800 1.00 43.09 420 SER A CA 1
ATOM 3299 C C . SER A 1 420 ? -87.067 21.496 -23.785 1.00 43.09 420 SER A C 1
ATOM 3301 O O . SER A 1 420 ? -88.102 20.943 -24.131 1.00 43.09 420 SER A O 1
ATOM 3303 N N . SER A 1 421 ? -86.740 21.594 -22.497 1.00 40.94 421 SER A N 1
ATOM 3304 C CA . SER A 1 421 ? -87.771 21.486 -21.460 1.00 40.94 421 SER A CA 1
ATOM 3305 C C . SER A 1 421 ? -87.299 22.033 -20.116 1.00 40.94 421 SER A C 1
ATOM 3307 O O . SER A 1 421 ? -86.363 21.500 -19.531 1.00 40.94 421 SER A O 1
ATOM 3309 N N . ALA A 1 422 ? -88.055 23.018 -19.625 1.00 44.81 422 ALA A N 1
ATOM 3310 C CA . ALA A 1 422 ? -88.322 23.327 -18.215 1.00 44.81 422 ALA A CA 1
ATOM 3311 C C . ALA A 1 422 ? -87.731 24.638 -17.666 1.00 44.81 422 ALA A C 1
ATOM 3313 O O . ALA A 1 422 ? -86.877 24.667 -16.788 1.00 44.81 422 ALA A O 1
ATOM 3314 N N . LEU A 1 423 ? -88.329 25.745 -18.119 1.00 43.75 423 LEU A N 1
ATOM 3315 C CA . LEU A 1 423 ? -88.607 26.904 -17.269 1.00 43.75 423 LEU A CA 1
ATOM 3316 C C . LEU A 1 423 ? -89.701 26.533 -16.248 1.00 43.75 423 LEU A C 1
ATOM 3318 O O . LEU A 1 423 ? -90.825 26.235 -16.653 1.00 43.75 423 LEU A O 1
ATOM 3322 N N . ARG A 1 424 ? -89.360 26.552 -14.954 1.00 43.41 424 ARG A N 1
ATOM 3323 C CA . ARG A 1 424 ? -90.193 26.667 -13.725 1.00 43.41 424 ARG A CA 1
ATOM 3324 C C . ARG A 1 424 ? -89.321 26.089 -12.605 1.00 43.41 424 ARG A C 1
ATOM 3326 O O . ARG A 1 424 ? -89.041 24.904 -12.633 1.00 43.41 424 ARG A O 1
ATOM 3333 N N . GLY A 1 425 ? -88.776 26.834 -11.655 1.00 37.47 425 GLY A N 1
ATOM 3334 C CA . GLY A 1 425 ? -89.331 27.955 -10.912 1.00 37.47 425 GLY A CA 1
ATOM 3335 C C . GLY A 1 425 ? -89.364 27.523 -9.446 1.00 37.47 425 GLY A C 1
ATOM 3336 O O . GLY A 1 425 ? -90.043 26.543 -9.157 1.00 37.47 425 GLY A O 1
ATOM 3337 N N . ARG A 1 426 ? -88.617 28.224 -8.584 1.00 45.56 426 ARG A N 1
ATOM 3338 C CA . ARG A 1 426 ? -88.849 28.474 -7.147 1.00 45.56 426 ARG A CA 1
ATOM 3339 C C . ARG A 1 426 ? -87.535 28.744 -6.421 1.00 45.56 426 ARG A C 1
ATOM 3341 O O . ARG A 1 426 ? -86.715 27.850 -6.239 1.00 45.56 426 ARG A O 1
ATOM 3348 N N . ASP A 1 427 ? -87.423 30.002 -6.020 1.00 41.34 427 ASP A N 1
ATOM 3349 C CA . ASP A 1 427 ? -86.833 30.456 -4.768 1.00 41.34 427 ASP A CA 1
ATOM 3350 C C . ASP A 1 427 ? -87.199 29.524 -3.601 1.00 41.34 427 ASP A C 1
ATOM 3352 O O . ASP A 1 427 ? -88.344 29.078 -3.517 1.00 41.34 427 ASP A O 1
ATOM 3356 N N . GLU A 1 428 ? -86.261 29.264 -2.691 1.00 49.62 428 GLU A N 1
ATOM 3357 C CA . GLU A 1 428 ? -86.401 29.721 -1.304 1.00 49.62 428 GLU A CA 1
ATOM 3358 C C . GLU A 1 428 ? -85.134 29.460 -0.484 1.00 49.62 428 GLU A C 1
ATOM 3360 O O . GLU A 1 428 ? -84.403 28.486 -0.664 1.00 49.62 428 GLU A O 1
ATOM 3365 N N . ASP A 1 429 ? -84.908 30.443 0.376 1.00 47.12 429 ASP A N 1
ATOM 3366 C CA . ASP A 1 429 ? -83.741 30.743 1.176 1.00 47.12 429 ASP A CA 1
ATOM 3367 C C . ASP A 1 429 ? -83.512 29.794 2.354 1.00 47.12 429 ASP A C 1
ATOM 3369 O O . ASP A 1 429 ? -84.405 29.117 2.866 1.00 47.12 429 ASP A O 1
ATOM 3373 N N . ALA A 1 430 ? -82.268 29.847 2.818 1.00 42.41 430 ALA A N 1
ATOM 3374 C CA . ALA A 1 430 ? -81.773 29.251 4.041 1.00 42.41 430 ALA A CA 1
ATOM 3375 C C . ALA A 1 430 ? -82.460 29.812 5.301 1.00 42.41 430 ALA A C 1
ATOM 3377 O O . ALA A 1 430 ? -82.659 31.017 5.448 1.00 42.41 430 ALA A O 1
ATOM 3378 N N . GLY A 1 431 ? -82.717 28.926 6.263 1.00 42.31 431 GLY A N 1
ATOM 3379 C CA . GLY A 1 431 ? -83.096 29.266 7.629 1.00 42.31 431 GLY A CA 1
ATOM 3380 C C . GLY A 1 431 ? -82.395 28.346 8.626 1.00 42.31 431 GLY A C 1
ATOM 3381 O O . GLY A 1 431 ? -82.652 27.147 8.635 1.00 42.31 431 GLY A O 1
ATOM 3382 N N . ASN A 1 432 ? -81.492 28.949 9.406 1.00 42.84 432 ASN A N 1
ATOM 3383 C CA . ASN A 1 432 ? -81.026 28.621 10.760 1.00 42.84 432 ASN A CA 1
ATOM 3384 C C . ASN A 1 432 ? -81.552 27.341 11.441 1.00 42.84 432 ASN A C 1
ATOM 3386 O O . ASN A 1 432 ? -82.760 27.151 11.563 1.00 42.84 432 ASN A O 1
ATOM 3390 N N . ASN A 1 433 ? -80.652 26.611 12.112 1.00 46.62 433 ASN A N 1
ATOM 3391 C CA . ASN A 1 433 ? -80.607 26.667 13.580 1.00 46.62 433 ASN A CA 1
ATOM 3392 C C . ASN A 1 433 ? -79.359 26.002 14.177 1.00 46.62 433 ASN A C 1
ATOM 3394 O O . ASN A 1 433 ? -78.833 25.022 13.653 1.00 46.62 433 ASN A O 1
ATOM 3398 N N . GLU A 1 434 ? -78.937 26.620 15.275 1.00 48.94 434 GLU A N 1
ATOM 3399 C CA . GLU A 1 434 ? -77.934 26.234 16.263 1.00 48.94 434 GLU A CA 1
ATOM 3400 C C . GLU A 1 434 ? -78.296 24.916 16.972 1.00 48.94 434 GLU A C 1
ATOM 3402 O O . GLU A 1 434 ? -79.476 24.656 17.214 1.00 48.94 434 GLU A O 1
ATOM 3407 N N . ASP A 1 435 ? -77.286 24.092 17.273 1.00 48.81 435 ASP A N 1
ATOM 3408 C CA . ASP A 1 435 ? -76.867 23.697 18.637 1.00 48.81 435 ASP A CA 1
ATOM 3409 C C . ASP A 1 435 ? -75.611 22.804 18.597 1.00 48.81 435 ASP A C 1
ATOM 3411 O O . ASP A 1 435 ? -75.537 21.897 17.730 1.00 48.81 435 ASP A O 1
#